Protein AF-A0A7C7AH22-F1 (afdb_monomer_lite)

pLDDT: mean 88.13, std 10.31, range [48.16, 98.38]

Radius of gyration: 28.08 Å; chains: 1; bounding box: 62×58×82 Å

Secondary structure (DSSP, 8-state):
-PPPPTTS---TT-HHHHHHHHHTSTTS--EEEEEHHHHHH-HHHHSPP-TTSGGGSEEEEEEPGGGGS-HHHHHHHHHHHTT--S-EEEEE--HHHHT--HHHHHHHHHTT---TTTS-HHHHHHHHHTTTTTT--SSPEE-----EEEEEESS--HHHHHHIIIIII--SHHHHHHHHHHHHTT-EEEEEEETTT--EEEEEEEEEE-TTTHHHHH--HHHHHHHHHH-SSEEEEEEEEEE-TT-S-TTHHHHHHHHHHHHHHHTTEEEEEE---SSS---HHHHHHHHHTT-EEEEETTTTEEEEEEEEEEEEEEEE-HHHHPPTTGGG-HHHHHHHHHHHHHHHHHHHHHSTTEEEEEEEHHHHHHHHHHHHHHHHT--SS--SS----SSEEEE-SSTTTTEE-TTS-B----EEEEE-TTSS-EEEEEPTTSPPHHHHHHHHHTT---EEEEEEEESS-HHHHHHHHHHHHTT--EEEEEEEEEEHHHHHHHHHTT--EEEEEEETT--EEEEHHHHSTTT--EEE--SS----SS--EE-SSTTT---TTS-S--HHHHHHHHHHHHHHH-

Sequence (578 aa):
VFLFSDDIPVNLANNDDLKVLKSLFPNKDIYIVVGSDVIINATAYKNRPTKNSIHYFNHIVFKRAKDVLTEEAIQKTEKAKSKIKGTLIELQLPLYLEDISSSQIRENIDNNRDISNLIDPMAQNFIYDRNLYIREPLNKTVLKTKPFAIEIIEEISKKVLDQIGYEVLKEKDLYEKIGESLDSKNIKLLIIRDAKNNNMLGFSAFHKISTSDVYPEFKSSYIANYVREKTSGRIIVVDGIFAAPDSAYDNMEQILITETLAHCIKNDFTYALYNNSITGSDSPQLLETLNLQGFFRIHDESTRKTVYGVDMKFPICLTLNMESFLKEPFNKNQYVYRAISRSRKRLQKVMTELYPGSLVLSMDNDMINQILINKICSMNKVPNEPQEPRVLGENMVVPFGNVLKGMVVPNTITKSLHTEKVYSFDTTKFKIMEYPFYSPIENQIRTIESFKKPVILVDDLLHKGYRIKEIDPILKKHNIHVKKIIVGVLSGRGKDLMDIQGREADCAYYIPNLRLWFNENLMYPFLGGDGIWVENENNTNLIPSINLILPFYSPMFIRGASKEAIYNLSMVCLENAK

Foldseek 3Di:
DDDDDLLLDADLLFLVSLVVVCVVCVPDADEDEEELVCLLPPPQLVDQDDHSHNLAHEYEYEYQPVQPPDPVSVVSSVVSNVRRPHHYHYDYDDNLLSPQDPVVLLVCLQVVHDCPSRDDPVVSCVCVLQVPSHLDDPALDADPQQAKDKDKAQDDDPVNLVLCCVFWVVHDVLSVVLVVVCVPASKMKIWIARPVVRRTQWIWIKHWDALVCQCVVQVDPQRSVVVVVVDPWTEMETQDITGGPPRPDPQRLLQNVLVVLLVCLVVPHFKYKYAHPSPRDDDPVNVLSCVLFQWDWDADPVVRDIMTMATQNAEEEEELCLLVLDGPPLSVDVVNVVLSVVLSSLLSNLRCQQPHRHGYRYDYLSLLQNLLLVVVCVVQVHDQDADVVQAAGQAAEEEAAPRCVSHDRHNHHYQYQAWAWAAEPVRPDIAIWGDPPDDGSLSSLVNVLSVVGAYEYEYAEFAPCRVCVVNVVSCVVSVRHHQAYEYAEYELNRCVVCVVVVHHYYYSGYRHNHLYYYYLQLLAPPRDFGAYDDPDPDSDSDGHGARCAPPRHDNPSSPPGDPVSSNSSNVSNHVSND

Structure (mmCIF, N/CA/C/O backbone):
data_AF-A0A7C7AH22-F1
#
_entry.id   AF-A0A7C7AH22-F1
#
loop_
_atom_site.group_PDB
_atom_site.id
_atom_site.type_symbol
_atom_site.label_atom_id
_atom_site.label_alt_id
_atom_site.label_comp_id
_atom_site.label_asym_id
_atom_site.label_entity_id
_atom_site.label_seq_id
_atom_site.pdbx_PDB_ins_code
_atom_site.Cartn_x
_atom_site.Cartn_y
_atom_site.Cartn_z
_atom_site.occupancy
_atom_site.B_iso_or_equiv
_atom_site.auth_seq_id
_atom_site.auth_comp_id
_atom_site.auth_asym_id
_atom_site.auth_atom_id
_atom_site.pdbx_PDB_model_num
ATOM 1 N N . VAL A 1 1 ? -11.514 -3.973 40.393 1.00 67.62 1 VAL A N 1
ATOM 2 C CA . VAL A 1 1 ? -12.155 -3.478 39.151 1.00 67.62 1 VAL A CA 1
ATOM 3 C C . VAL A 1 1 ? -12.302 -4.666 38.220 1.00 67.62 1 VAL A C 1
ATOM 5 O O . VAL A 1 1 ? -11.306 -5.340 38.001 1.00 67.62 1 VAL A O 1
ATOM 8 N N . PHE A 1 2 ? -13.512 -4.979 37.755 1.00 81.44 2 PHE A N 1
ATOM 9 C CA . PHE A 1 2 ? -13.718 -6.020 36.741 1.00 81.44 2 PHE A CA 1
ATOM 10 C C . PHE A 1 2 ? -13.756 -5.352 35.370 1.00 81.44 2 PHE A C 1
ATOM 12 O O . PHE A 1 2 ? -14.444 -4.343 35.207 1.00 81.44 2 PHE A O 1
ATOM 19 N N . LEU A 1 3 ? -12.999 -5.882 34.413 1.00 84.75 3 LEU A N 1
ATOM 20 C CA . LEU A 1 3 ? -13.025 -5.392 33.040 1.00 84.75 3 LEU A CA 1
ATOM 21 C C . LEU A 1 3 ? -14.308 -5.873 32.357 1.00 84.75 3 LEU A C 1
ATOM 23 O O . LEU A 1 3 ? -14.721 -7.019 32.537 1.00 84.75 3 LEU A O 1
ATOM 27 N N . PHE A 1 4 ? -14.948 -4.983 31.599 1.00 88.44 4 PHE A N 1
ATOM 28 C CA . PHE A 1 4 ? -16.041 -5.372 30.715 1.00 88.44 4 PHE A CA 1
ATOM 29 C C . PHE A 1 4 ? -15.469 -6.168 29.540 1.00 88.44 4 PHE A C 1
ATOM 31 O O . PHE A 1 4 ? -14.372 -5.867 29.069 1.00 88.44 4 PHE A O 1
ATOM 38 N N . SER A 1 5 ? -16.197 -7.192 29.106 1.00 86.94 5 SER A N 1
ATOM 39 C CA . SER A 1 5 ? -15.714 -8.132 28.098 1.00 86.94 5 SER A CA 1
ATOM 40 C C . SER A 1 5 ? -15.491 -7.458 26.739 1.00 86.94 5 SER A C 1
ATOM 42 O O . SER A 1 5 ? -16.265 -6.585 26.341 1.00 86.94 5 SER A O 1
ATOM 44 N N . ASP A 1 6 ? -14.434 -7.857 26.026 1.00 85.00 6 ASP A N 1
ATOM 45 C CA . ASP A 1 6 ? -14.048 -7.264 24.736 1.00 85.00 6 ASP A CA 1
ATOM 46 C C . ASP A 1 6 ? -14.869 -7.795 23.543 1.00 85.00 6 ASP A C 1
ATOM 48 O O . ASP A 1 6 ? -14.872 -7.201 22.464 1.00 85.00 6 ASP A O 1
ATOM 52 N N . ASP A 1 7 ? -15.604 -8.890 23.742 1.00 88.62 7 ASP A N 1
ATOM 53 C CA . ASP A 1 7 ? -16.440 -9.557 22.739 1.00 88.62 7 ASP A CA 1
ATOM 54 C C . ASP A 1 7 ? -17.791 -8.864 22.504 1.00 88.62 7 ASP A C 1
ATOM 56 O O . ASP A 1 7 ? -18.504 -9.191 21.545 1.00 88.62 7 ASP A O 1
ATOM 60 N N . ILE A 1 8 ? -18.120 -7.879 23.346 1.00 90.75 8 ILE A N 1
ATOM 61 C CA . ILE A 1 8 ? -19.314 -7.039 23.255 1.00 90.75 8 ILE A CA 1
ATOM 62 C C . ILE A 1 8 ? -18.875 -5.586 23.012 1.00 90.75 8 ILE A C 1
ATOM 64 O O . ILE A 1 8 ? -18.769 -4.794 23.952 1.00 90.75 8 ILE A O 1
ATOM 68 N N . PRO A 1 9 ? -18.610 -5.195 21.754 1.00 90.69 9 PRO A N 1
ATOM 69 C CA . PRO A 1 9 ? -18.278 -3.813 21.445 1.00 90.69 9 PRO A CA 1
ATOM 70 C C . PRO A 1 9 ? -19.482 -2.901 21.702 1.00 90.69 9 PRO A C 1
ATOM 72 O O . PRO A 1 9 ? -20.608 -3.214 21.319 1.00 90.69 9 PRO A O 1
ATOM 75 N N . VAL A 1 10 ? -19.235 -1.747 22.326 1.00 92.81 10 VAL A N 1
ATOM 76 C CA . VAL A 1 10 ? -20.265 -0.734 22.589 1.00 92.81 10 VAL A CA 1
ATOM 77 C C . VAL A 1 10 ? -19.882 0.584 21.931 1.00 92.81 10 VAL A C 1
ATOM 79 O O . VAL A 1 10 ? -19.030 1.322 22.429 1.00 92.81 10 VAL A O 1
ATOM 82 N N . ASN A 1 11 ? -20.542 0.923 20.826 1.00 93.19 11 ASN A N 1
ATOM 83 C CA . ASN A 1 11 ? -20.429 2.244 20.228 1.00 93.19 11 ASN A CA 1
ATOM 84 C C . ASN A 1 11 ? -21.453 3.201 20.857 1.00 93.19 11 ASN A C 1
ATOM 86 O O . ASN A 1 11 ? -22.659 3.049 20.679 1.00 93.19 11 ASN A O 1
ATOM 90 N N . LEU A 1 12 ? -20.983 4.247 21.544 1.00 93.06 12 LEU A N 1
ATOM 91 C CA . LEU A 1 12 ? -21.855 5.220 22.22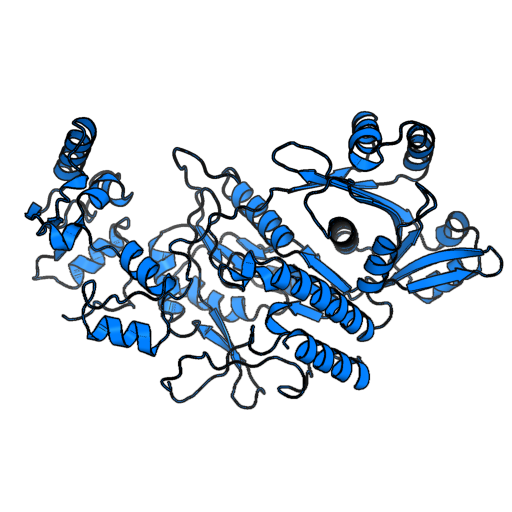4 1.00 93.06 12 LEU A CA 1
ATOM 92 C C . LEU A 1 12 ? -22.755 6.029 21.271 1.00 93.06 12 LEU A C 1
ATOM 94 O O . LEU A 1 12 ? -23.719 6.651 21.713 1.00 93.06 12 LEU A O 1
ATOM 98 N N . ALA A 1 13 ? -22.453 6.044 19.970 1.00 91.69 13 ALA A N 1
ATOM 99 C CA . ALA A 1 13 ? -23.312 6.648 18.953 1.00 91.69 13 ALA A CA 1
ATOM 100 C C . ALA A 1 13 ? -24.377 5.677 18.401 1.00 91.69 13 ALA A C 1
ATOM 102 O O . ALA A 1 13 ? -25.230 6.102 17.620 1.00 91.69 13 ALA A O 1
ATOM 103 N N . ASN A 1 14 ? -24.337 4.398 18.787 1.00 94.25 14 ASN A N 1
ATOM 104 C CA . ASN A 1 14 ? -25.247 3.356 18.331 1.00 94.25 14 ASN A CA 1
ATOM 105 C C . ASN A 1 14 ? -26.248 2.975 19.437 1.00 94.25 14 ASN A C 1
ATOM 107 O O . ASN A 1 14 ? -25.911 2.368 20.450 1.00 94.25 14 ASN A O 1
ATOM 111 N N . ASN A 1 15 ? -27.521 3.297 19.208 1.00 94.38 15 ASN A N 1
ATOM 112 C CA . ASN A 1 15 ? -28.591 3.034 20.170 1.00 94.38 15 ASN A CA 1
ATOM 113 C C . ASN A 1 15 ? -28.852 1.538 20.426 1.00 94.38 15 ASN A C 1
ATOM 115 O O . ASN A 1 15 ? -29.361 1.200 21.495 1.00 94.38 15 ASN A O 1
ATOM 119 N N . ASP A 1 16 ? -28.554 0.651 19.470 1.00 94.31 16 ASP A N 1
ATOM 120 C CA . ASP A 1 16 ? -28.773 -0.789 19.657 1.00 94.31 16 ASP A CA 1
ATOM 121 C C . ASP A 1 16 ? -27.701 -1.386 20.567 1.00 94.31 16 ASP A C 1
ATOM 123 O O . ASP A 1 16 ? -28.040 -2.134 21.480 1.00 94.31 16 ASP A O 1
ATOM 127 N N . ASP A 1 17 ? -26.444 -0.963 20.423 1.00 94.88 17 ASP A N 1
ATOM 128 C CA . ASP A 1 17 ? -25.363 -1.367 21.328 1.00 94.88 17 ASP A CA 1
ATOM 129 C C . ASP A 1 17 ? -25.648 -0.899 22.755 1.00 94.88 17 ASP A C 1
ATOM 131 O O . ASP A 1 17 ? -25.506 -1.648 23.716 1.00 94.88 17 ASP A O 1
ATOM 135 N N . LEU A 1 18 ? -26.123 0.338 22.903 1.00 95.12 18 LEU A N 1
ATOM 136 C CA . LEU A 1 18 ? -26.526 0.885 24.193 1.00 95.12 18 LEU A CA 1
ATOM 137 C C . LEU A 1 18 ? -27.739 0.149 24.788 1.00 95.12 18 LEU A C 1
ATOM 139 O O . LEU A 1 18 ? -27.818 -0.059 26.001 1.00 95.12 18 LEU A O 1
ATOM 143 N N . LYS A 1 19 ? -28.685 -0.292 23.952 1.00 95.00 19 LYS A N 1
ATOM 144 C CA . LYS A 1 19 ? -29.792 -1.152 24.388 1.00 95.00 19 LYS A CA 1
ATOM 145 C C . LYS A 1 19 ? -29.270 -2.499 24.896 1.00 95.00 19 LYS A C 1
ATOM 147 O O . LYS A 1 19 ? -29.714 -2.945 25.953 1.00 95.00 19 LYS A O 1
ATOM 152 N N . VAL A 1 20 ? -28.336 -3.120 24.172 1.00 94.62 20 VAL A N 1
ATOM 153 C CA . VAL A 1 20 ? -27.683 -4.369 24.587 1.00 94.62 20 VAL A CA 1
ATOM 154 C C . VAL A 1 20 ? -26.949 -4.157 25.908 1.00 94.62 20 VAL A C 1
ATOM 156 O O . VAL A 1 20 ? -27.199 -4.901 26.854 1.00 94.62 20 VAL A O 1
ATOM 159 N N . LEU A 1 21 ? -26.159 -3.089 26.037 1.00 94.62 21 LEU A N 1
ATOM 160 C CA . LEU A 1 21 ? -25.461 -2.745 27.274 1.00 94.62 21 LEU A CA 1
ATOM 161 C C . LEU A 1 21 ? -26.424 -2.645 28.469 1.00 94.62 21 LEU A C 1
ATOM 163 O O . LEU A 1 21 ? -26.161 -3.240 29.509 1.00 94.62 21 LEU A O 1
ATOM 167 N N . LYS A 1 22 ? -27.573 -1.968 28.319 1.00 93.25 22 LYS A N 1
ATOM 168 C CA . LYS A 1 22 ? -28.615 -1.928 29.364 1.00 93.25 22 LYS A CA 1
ATOM 169 C C . LYS A 1 22 ? -29.157 -3.314 29.710 1.00 93.25 22 LYS A C 1
ATOM 171 O O . LYS A 1 22 ? -29.351 -3.617 30.882 1.00 93.25 22 LYS A O 1
ATOM 176 N N . SER A 1 23 ? -29.384 -4.161 28.708 1.00 94.50 23 SER A N 1
ATOM 177 C CA . SER A 1 23 ? -29.931 -5.507 28.922 1.00 94.50 23 SER A CA 1
ATOM 178 C C . SER A 1 23 ? -28.986 -6.453 29.669 1.00 94.50 23 SER A C 1
ATOM 180 O O . SER A 1 23 ? -29.460 -7.352 30.356 1.00 94.50 23 SER A O 1
ATOM 182 N N . LEU A 1 24 ? -27.670 -6.224 29.594 1.00 94.69 24 LEU A N 1
ATOM 183 C CA . LEU A 1 24 ? -26.667 -7.003 30.332 1.00 94.69 24 LEU A CA 1
ATOM 184 C C . LEU A 1 24 ? -26.681 -6.710 31.840 1.00 94.69 24 LEU A C 1
ATOM 186 O O . LEU A 1 24 ? -26.163 -7.499 32.629 1.00 94.69 24 LEU A O 1
ATOM 190 N N . PHE A 1 25 ? -27.295 -5.599 32.253 1.00 93.25 25 PHE A N 1
ATOM 191 C CA . PHE A 1 25 ? -27.354 -5.161 33.645 1.00 93.25 25 PHE A CA 1
ATOM 192 C C . PHE A 1 25 ? -28.790 -4.788 34.063 1.00 93.25 25 PHE A C 1
ATOM 194 O O . PHE A 1 25 ? -29.043 -3.650 34.451 1.00 93.25 25 PHE A O 1
ATOM 201 N N . PRO A 1 26 ? -29.750 -5.733 34.033 1.00 90.06 26 PRO A N 1
ATOM 202 C CA . PRO A 1 26 ? -31.184 -5.432 34.144 1.00 90.06 26 PRO A CA 1
ATOM 203 C C . PRO A 1 26 ? -31.601 -4.770 35.466 1.00 90.06 26 PRO A C 1
ATOM 205 O O . PRO A 1 26 ? -32.571 -4.022 35.492 1.00 90.06 26 PRO A O 1
ATOM 208 N N . ASN A 1 27 ? -30.853 -5.013 36.547 1.00 92.00 27 ASN A N 1
ATOM 209 C CA . ASN A 1 27 ? -31.141 -4.498 37.890 1.00 92.00 27 ASN A CA 1
ATOM 210 C C . ASN A 1 27 ? -30.049 -3.546 38.399 1.00 92.00 27 ASN A C 1
ATOM 212 O O . ASN A 1 27 ? -29.878 -3.397 39.608 1.00 92.00 27 ASN A O 1
ATOM 216 N N . LYS A 1 28 ? -29.241 -2.969 37.502 1.00 91.94 28 LYS A N 1
ATOM 217 C CA . LYS A 1 28 ? -28.203 -2.010 37.883 1.00 91.94 28 LYS A CA 1
ATOM 218 C C . LYS A 1 28 ? -28.323 -0.748 37.053 1.00 91.94 28 LYS A C 1
ATOM 220 O O . LYS A 1 28 ? -28.519 -0.799 35.841 1.00 91.94 28 LYS A O 1
ATOM 225 N N . ASP A 1 29 ? -28.114 0.381 37.709 1.00 91.81 29 ASP A N 1
ATOM 226 C CA . ASP A 1 29 ? -27.946 1.644 37.016 1.00 91.81 29 ASP A CA 1
ATOM 227 C C . ASP A 1 29 ? -26.579 1.699 36.335 1.00 91.81 29 ASP A C 1
ATOM 229 O O . ASP A 1 29 ? -25.541 1.430 36.944 1.00 91.81 29 ASP A O 1
ATOM 233 N N . ILE A 1 30 ? -26.584 2.078 35.060 1.00 94.38 30 ILE A N 1
ATOM 234 C CA . ILE A 1 30 ? -25.370 2.243 34.265 1.00 94.38 30 ILE A CA 1
ATOM 235 C C . ILE A 1 30 ? -25.029 3.726 34.215 1.00 94.38 30 ILE A C 1
ATOM 237 O O . ILE A 1 30 ? -25.805 4.534 33.695 1.00 94.38 30 ILE A O 1
ATOM 241 N N . TYR A 1 31 ? -23.850 4.058 34.735 1.00 95.38 31 TYR A N 1
ATOM 242 C CA . TYR A 1 31 ? -23.298 5.405 34.714 1.00 95.38 31 TYR A CA 1
ATOM 243 C C . TYR A 1 31 ? -22.193 5.508 33.664 1.00 95.38 31 TYR A C 1
ATOM 245 O O . TYR A 1 31 ? -21.238 4.733 33.667 1.00 95.38 31 TYR A O 1
ATOM 253 N N . ILE A 1 32 ? -22.320 6.488 32.776 1.00 94.81 32 ILE A N 1
ATOM 254 C CA . ILE A 1 32 ? -21.305 6.856 31.794 1.00 94.81 32 ILE A CA 1
ATOM 255 C C . ILE A 1 32 ? -20.401 7.909 32.427 1.00 94.81 32 ILE A C 1
ATOM 257 O O . ILE A 1 32 ? -20.844 9.011 32.757 1.00 94.81 32 ILE A O 1
ATOM 261 N N . VAL A 1 33 ? -19.133 7.556 32.614 1.00 93.56 33 VAL A N 1
ATOM 262 C CA . VAL A 1 33 ? -18.134 8.437 33.224 1.00 93.56 33 VAL A CA 1
ATOM 263 C C . VAL A 1 33 ? -17.340 9.128 32.122 1.00 93.56 33 VAL A C 1
ATOM 265 O O . VAL A 1 33 ? -16.667 8.459 31.340 1.00 93.56 33 VAL A O 1
ATOM 268 N N . VAL A 1 34 ? -17.441 10.455 32.028 1.00 90.88 34 VAL A N 1
ATOM 269 C CA . VAL A 1 34 ? -16.836 11.245 30.940 1.00 90.88 34 VAL A CA 1
ATOM 270 C C . VAL A 1 34 ? -16.350 12.613 31.420 1.00 90.88 34 VAL A C 1
ATOM 272 O O . VAL A 1 34 ? -16.829 13.144 32.421 1.00 90.88 34 VAL A O 1
ATOM 275 N N . GLY A 1 35 ? -15.409 13.204 30.682 1.00 87.94 35 GLY A N 1
ATOM 276 C CA . GLY A 1 35 ? -15.040 14.613 30.836 1.00 87.94 35 GLY A CA 1
ATOM 277 C C . GLY A 1 35 ? -16.072 15.557 30.210 1.00 87.94 35 GLY A C 1
ATOM 278 O O . GLY A 1 35 ? -16.819 15.172 29.302 1.00 87.94 35 GLY A O 1
ATOM 279 N N . SER A 1 36 ? -16.115 16.804 30.686 1.00 83.44 36 SER A N 1
ATOM 280 C CA . SER A 1 36 ? -16.954 17.873 30.120 1.00 83.44 36 SER A CA 1
ATOM 281 C C . SER A 1 36 ? -16.706 18.105 28.625 1.00 83.44 36 SER A C 1
ATOM 283 O O . SER A 1 36 ? -17.651 18.299 27.859 1.00 83.44 36 SER A O 1
ATOM 285 N N . ASP A 1 37 ? -15.450 18.014 28.197 1.00 81.19 37 ASP A N 1
ATOM 286 C CA . ASP A 1 37 ? -14.996 18.149 26.812 1.00 81.19 37 ASP A CA 1
ATOM 287 C C . ASP A 1 37 ? -15.620 17.107 25.867 1.00 81.19 37 ASP A C 1
ATOM 289 O O . ASP A 1 37 ? -15.986 17.425 24.729 1.00 81.19 37 ASP A O 1
ATOM 293 N N . VAL A 1 38 ? -15.803 15.870 26.338 1.00 86.38 38 VAL A N 1
ATOM 294 C CA . VAL A 1 38 ? -16.401 14.779 25.552 1.00 86.38 38 VAL A CA 1
ATOM 295 C C . VAL A 1 38 ? -17.865 15.071 25.231 1.00 86.38 38 VAL A C 1
ATOM 297 O O . VAL A 1 38 ? -18.293 14.864 24.095 1.00 86.38 38 VAL A O 1
ATOM 300 N N . ILE A 1 39 ? -18.630 15.592 26.194 1.00 87.12 39 ILE A N 1
ATOM 301 C CA . ILE A 1 39 ? -20.061 15.899 26.019 1.00 87.12 39 ILE A CA 1
ATOM 302 C C . ILE A 1 39 ? -20.271 16.986 24.954 1.00 87.12 39 ILE A C 1
ATOM 304 O O . ILE A 1 39 ? -21.243 16.947 24.198 1.00 87.12 39 ILE A O 1
ATOM 308 N N . ILE A 1 40 ? -19.341 17.938 24.854 1.00 82.94 40 ILE A N 1
ATOM 309 C CA . ILE A 1 40 ? -19.392 19.033 23.877 1.00 82.94 40 ILE A CA 1
ATOM 310 C C . ILE A 1 40 ? -19.008 18.534 22.476 1.00 82.94 40 ILE A C 1
ATOM 312 O O . ILE A 1 40 ? -19.645 18.881 21.474 1.00 82.94 40 ILE A O 1
ATOM 316 N N . ASN A 1 41 ? -17.945 17.729 22.391 1.00 82.44 41 ASN A N 1
ATOM 317 C CA . ASN A 1 41 ? -17.272 17.453 21.125 1.00 82.44 41 ASN A CA 1
ATOM 318 C C . ASN A 1 41 ? -17.708 16.148 20.454 1.00 82.44 41 ASN A C 1
ATOM 320 O O . ASN A 1 41 ? -17.760 16.095 19.216 1.00 82.44 41 ASN A O 1
ATOM 324 N N . ALA A 1 42 ? -18.038 15.111 21.229 1.00 85.12 42 ALA A N 1
ATOM 325 C CA . ALA A 1 42 ? -18.298 13.783 20.690 1.00 85.12 42 ALA A CA 1
ATOM 326 C C . ALA A 1 42 ? -19.618 13.723 19.911 1.00 85.12 42 ALA A C 1
ATOM 328 O O . ALA A 1 42 ? -20.668 14.212 20.335 1.00 85.12 42 ALA A O 1
ATOM 329 N N . THR A 1 43 ? -19.577 13.059 18.756 1.00 83.12 43 THR A N 1
ATOM 330 C CA . THR A 1 43 ? -20.702 12.978 17.815 1.00 83.12 43 THR A CA 1
ATOM 331 C C . THR A 1 43 ? -21.952 12.352 18.441 1.00 83.12 43 THR A C 1
ATOM 333 O O . THR A 1 43 ? -23.065 12.756 18.112 1.00 83.12 43 THR A O 1
ATOM 336 N N . ALA A 1 44 ? -21.779 11.434 19.398 1.00 89.06 44 ALA A N 1
ATOM 337 C CA . ALA A 1 44 ? -22.875 10.790 20.123 1.00 89.06 44 ALA A CA 1
ATOM 338 C C . ALA A 1 44 ? -23.818 11.799 20.819 1.00 89.06 44 ALA A C 1
ATOM 340 O O . ALA A 1 44 ? -25.035 11.632 20.753 1.00 89.06 44 ALA A O 1
ATOM 341 N N . TYR A 1 45 ? -23.278 12.878 21.401 1.00 90.06 45 TYR A N 1
ATOM 342 C CA . TYR A 1 45 ? -24.049 13.930 22.092 1.00 90.06 45 TYR A CA 1
ATOM 343 C C . TYR A 1 45 ? -24.539 15.051 21.154 1.00 90.06 45 TYR A C 1
ATOM 345 O O . TYR A 1 45 ? -25.401 15.868 21.503 1.00 90.06 45 TYR A O 1
ATOM 353 N N . LYS A 1 46 ? -24.005 15.110 19.927 1.00 86.19 46 LYS A N 1
ATOM 354 C CA . LYS A 1 46 ? -24.484 16.039 18.890 1.00 86.19 46 LYS A CA 1
ATOM 355 C C . LYS A 1 46 ? -25.812 15.574 18.291 1.00 86.19 46 LYS A C 1
ATOM 357 O O . LYS A 1 46 ? -26.645 16.418 17.955 1.00 86.19 46 LYS A O 1
ATOM 362 N N . ASN A 1 47 ? -26.025 14.259 18.219 1.00 86.50 47 ASN A N 1
ATOM 363 C CA . ASN A 1 47 ? -27.266 13.647 17.749 1.00 86.50 47 ASN A CA 1
ATOM 364 C C . ASN A 1 47 ? -28.478 14.053 18.605 1.00 86.50 47 ASN A C 1
ATOM 366 O O . ASN A 1 47 ? -28.355 14.430 19.771 1.00 86.50 47 ASN A O 1
ATOM 370 N N . ARG A 1 48 ? -29.683 13.973 18.027 1.00 88.31 48 ARG A N 1
ATOM 371 C CA . ARG A 1 48 ? -30.921 14.235 18.776 1.00 88.31 48 ARG A CA 1
ATOM 372 C C . ARG A 1 48 ? -31.165 13.119 19.808 1.00 88.31 48 ARG A C 1
ATOM 374 O O . ARG A 1 48 ? -30.970 11.948 19.468 1.00 88.31 48 ARG A O 1
ATOM 381 N N . PRO A 1 49 ? -31.634 13.445 21.029 1.00 92.06 49 PRO A N 1
ATOM 382 C CA . PRO A 1 49 ? -32.039 12.436 22.000 1.00 92.06 49 PRO A CA 1
ATOM 383 C C . PRO A 1 49 ? -33.123 11.526 21.421 1.00 92.06 49 PRO A C 1
ATOM 385 O O . PRO A 1 49 ? -34.177 11.982 20.987 1.00 92.06 49 PRO A O 1
ATOM 388 N N . THR A 1 50 ? -32.844 10.230 21.403 1.00 92.31 50 THR A N 1
ATOM 389 C CA . THR A 1 50 ? -33.750 9.173 20.933 1.00 92.31 50 THR A CA 1
ATOM 390 C C . THR A 1 50 ? -33.733 8.009 21.918 1.00 92.31 50 THR A C 1
ATOM 392 O O . THR A 1 50 ? -32.833 7.917 22.760 1.00 92.31 50 THR A O 1
ATOM 395 N N . LYS A 1 51 ? -34.732 7.120 21.850 1.00 90.12 51 LYS A N 1
ATOM 396 C CA . LYS A 1 51 ? -34.821 5.955 22.743 1.00 90.12 51 LYS A CA 1
ATOM 397 C C . LYS A 1 51 ? -33.508 5.162 22.719 1.00 90.12 51 LYS A C 1
ATOM 399 O O . LYS A 1 51 ? -32.983 4.876 21.649 1.00 90.12 51 LYS A O 1
ATOM 404 N N . ASN A 1 52 ? -33.003 4.814 23.903 1.00 90.38 52 ASN A N 1
ATOM 405 C CA . ASN A 1 52 ? -31.725 4.117 24.119 1.00 90.38 52 ASN A CA 1
ATOM 406 C C . ASN A 1 52 ? -30.465 4.862 23.648 1.00 90.38 52 ASN A C 1
ATOM 408 O O . ASN A 1 52 ? -29.384 4.290 23.713 1.00 90.38 52 ASN A O 1
ATOM 412 N N . SER A 1 53 ? -30.563 6.125 23.225 1.00 94.12 53 SER A N 1
ATOM 413 C CA . SER A 1 53 ? -29.369 6.940 22.979 1.00 94.12 53 SER A CA 1
ATOM 414 C C . SER A 1 53 ? -28.628 7.256 24.275 1.00 94.12 53 SER A C 1
ATOM 416 O O . SER A 1 53 ? -29.204 7.174 25.367 1.00 94.12 53 SER A O 1
ATOM 418 N N . ILE A 1 54 ? -27.371 7.685 24.135 1.00 94.69 54 ILE A N 1
ATOM 419 C CA . ILE A 1 54 ? -26.490 8.033 25.255 1.00 94.69 54 ILE A CA 1
ATOM 420 C C . ILE A 1 54 ? -27.161 8.990 26.246 1.00 94.69 54 ILE A C 1
ATOM 422 O O . ILE A 1 54 ? -27.049 8.807 27.447 1.00 94.69 54 ILE A O 1
ATOM 426 N N . HIS A 1 55 ? -27.989 9.917 25.757 1.00 95.12 55 HIS A N 1
ATOM 427 C CA . HIS A 1 55 ? -28.736 10.885 26.561 1.00 95.12 55 HIS A CA 1
ATOM 428 C C . HIS A 1 55 ? -29.621 10.258 27.654 1.00 95.12 55 HIS A C 1
ATOM 430 O O . HIS A 1 55 ? -29.906 10.921 28.642 1.00 95.12 55 HIS A O 1
ATOM 436 N N . TYR A 1 56 ? -30.062 9.006 27.507 1.00 94.25 56 TYR A N 1
ATOM 437 C CA . TYR A 1 56 ? -30.908 8.302 28.485 1.00 94.25 56 TYR A CA 1
ATOM 438 C C . TYR A 1 56 ? -30.115 7.431 29.472 1.00 94.25 56 TYR A C 1
ATOM 440 O O . TYR A 1 56 ? -30.695 6.558 30.125 1.00 94.25 56 TYR A O 1
ATOM 448 N N . PHE A 1 57 ? -28.796 7.588 29.534 1.00 95.56 57 PHE A N 1
ATOM 449 C CA . PHE A 1 57 ? -27.957 6.977 30.561 1.00 95.56 57 PHE A CA 1
ATOM 450 C C . PHE A 1 57 ? -27.721 7.960 31.700 1.00 95.56 57 PHE A C 1
ATOM 452 O O . PHE A 1 57 ? -27.800 9.177 31.511 1.00 95.56 57 PHE A O 1
ATOM 459 N N . ASN A 1 58 ? -27.416 7.426 32.878 1.00 96.25 58 ASN A N 1
ATOM 460 C CA . ASN A 1 58 ? -26.917 8.246 33.969 1.00 96.25 58 ASN A CA 1
ATOM 461 C C . ASN A 1 58 ? -25.467 8.635 33.654 1.00 96.25 58 ASN A C 1
ATOM 463 O O . ASN A 1 58 ? -24.753 7.878 32.997 1.00 96.25 58 ASN A O 1
ATOM 467 N N . HIS A 1 59 ? -25.033 9.813 34.084 1.00 95.81 59 HIS A N 1
ATOM 468 C CA . HIS A 1 59 ? -23.700 10.332 33.798 1.00 95.81 59 HIS A CA 1
ATOM 469 C C . HIS A 1 59 ? -23.014 10.799 35.071 1.00 95.81 59 HIS A C 1
ATOM 471 O O . HIS A 1 59 ? -23.637 11.420 35.932 1.00 95.81 59 HIS A O 1
ATOM 477 N N . ILE A 1 60 ? -21.712 10.539 35.139 1.00 95.50 60 ILE A N 1
ATOM 478 C CA . ILE A 1 60 ? -20.802 11.185 36.080 1.00 95.50 60 ILE A CA 1
ATOM 479 C C . ILE A 1 60 ? -19.843 12.016 35.236 1.00 95.50 60 ILE A C 1
ATOM 481 O O . ILE A 1 60 ? -19.049 11.472 34.466 1.00 95.50 60 ILE A O 1
ATOM 485 N N . VAL A 1 61 ? -19.962 13.335 35.340 1.00 91.19 61 VAL A N 1
ATOM 486 C CA . VAL A 1 61 ? -19.234 14.285 34.501 1.00 91.19 61 VAL A CA 1
ATOM 487 C C . VAL A 1 61 ? -18.167 14.972 35.323 1.00 91.19 61 VAL A C 1
ATOM 489 O O . VAL A 1 61 ? -18.476 15.670 36.288 1.00 91.19 61 VAL A O 1
ATOM 492 N N . PHE A 1 62 ? -16.917 14.804 34.909 1.00 88.56 62 PHE A N 1
ATOM 493 C CA . PHE A 1 62 ? -15.791 15.504 35.508 1.00 88.56 62 PHE A CA 1
ATOM 494 C C . PHE A 1 62 ? -15.555 16.837 34.798 1.00 88.56 62 PHE A C 1
ATOM 496 O O . PHE A 1 62 ? -15.275 16.868 33.597 1.00 88.56 62 PHE A O 1
ATOM 503 N N . LYS A 1 63 ? -15.674 17.939 35.545 1.00 79.81 63 LYS A N 1
ATOM 504 C CA . LYS A 1 63 ? -15.270 19.275 35.089 1.00 79.81 63 LYS A CA 1
ATOM 505 C C . LYS A 1 63 ? -13.750 19.385 35.137 1.00 79.81 63 LYS A C 1
ATOM 507 O O . LYS A 1 63 ? -13.156 19.000 36.141 1.00 79.81 63 LYS A O 1
ATOM 512 N N . ARG A 1 64 ? -13.148 19.948 34.089 1.00 68.75 64 ARG A N 1
ATOM 513 C CA . ARG A 1 64 ? -11.744 20.385 34.088 1.00 68.75 64 ARG A CA 1
ATOM 514 C C . ARG A 1 64 ? -11.677 21.893 34.309 1.00 68.75 64 ARG A C 1
ATOM 516 O O . ARG A 1 64 ? -12.388 22.631 33.627 1.00 68.75 64 ARG A O 1
ATOM 523 N N . ALA A 1 65 ? -10.813 22.372 35.205 1.00 58.72 65 ALA A N 1
ATOM 524 C CA . ALA A 1 65 ? -10.694 23.804 35.504 1.00 58.72 65 ALA A CA 1
ATOM 525 C C . ALA A 1 65 ? -10.264 24.649 34.285 1.00 58.72 65 ALA A C 1
ATOM 527 O O . ALA A 1 65 ? -10.643 25.814 34.173 1.00 58.72 65 ALA A O 1
ATOM 528 N N . LYS A 1 66 ? -9.523 24.055 33.336 1.00 56.06 66 LYS A N 1
ATOM 529 C CA . LYS A 1 66 ? -9.038 24.723 32.111 1.00 56.06 66 LYS A CA 1
ATOM 530 C C . LYS A 1 66 ? -10.121 24.976 31.045 1.00 56.06 66 LYS A C 1
ATOM 532 O O . LYS A 1 66 ? -9.926 25.845 30.200 1.00 56.06 66 LYS A O 1
ATOM 537 N N . ASP A 1 67 ? -11.266 24.289 31.099 1.00 53.31 67 ASP A N 1
ATOM 538 C CA . ASP A 1 67 ? -12.331 24.381 30.079 1.00 53.31 67 ASP A CA 1
ATOM 539 C C . ASP A 1 67 ? -13.259 25.610 30.255 1.00 53.31 67 ASP A C 1
ATOM 541 O O . ASP A 1 67 ? -14.120 25.870 29.413 1.00 53.31 67 ASP A O 1
ATOM 545 N N . VAL A 1 68 ? -13.110 26.382 31.340 1.00 54.09 68 VAL A N 1
ATOM 546 C CA . VAL A 1 68 ? -14.122 27.359 31.808 1.00 54.09 68 VAL A CA 1
ATOM 547 C C . VAL A 1 68 ? -13.831 28.815 31.386 1.00 54.09 68 VAL A C 1
ATOM 549 O O . VAL A 1 68 ? -14.507 29.739 31.819 1.00 54.09 68 VAL A O 1
ATOM 552 N N . LEU A 1 69 ? -12.854 29.075 30.511 1.00 56.59 69 LEU A N 1
ATOM 553 C CA . LEU A 1 69 ? -12.360 30.449 30.296 1.00 56.59 69 LEU A CA 1
ATOM 554 C C . LEU A 1 69 ? -13.196 31.336 29.348 1.00 56.59 69 LEU A C 1
ATOM 556 O O . LEU A 1 69 ? -12.950 32.537 29.295 1.00 56.59 69 LEU A O 1
ATOM 560 N N . THR A 1 70 ? -14.178 30.803 28.608 1.00 64.56 70 THR A N 1
ATOM 561 C CA . THR A 1 70 ? -15.018 31.614 27.695 1.00 64.56 70 THR A CA 1
ATOM 562 C C . THR A 1 70 ? -16.513 31.390 27.931 1.00 64.56 70 THR A C 1
ATOM 564 O O . THR A 1 70 ? -16.963 30.252 28.076 1.00 64.56 70 THR A O 1
ATOM 567 N N . GLU A 1 71 ? -17.310 32.467 27.929 1.00 67.88 71 GLU A N 1
ATOM 568 C CA . GLU A 1 71 ? -18.772 32.399 28.117 1.00 67.88 71 GLU A CA 1
ATOM 569 C C . GLU A 1 71 ? -19.458 31.491 27.081 1.00 67.88 71 GLU A C 1
ATOM 571 O O . GLU A 1 71 ? -20.390 30.752 27.406 1.00 67.88 71 GLU A O 1
ATOM 576 N N . GLU A 1 72 ? -18.959 31.467 25.841 1.00 71.31 72 GLU A N 1
ATOM 577 C CA . GLU A 1 72 ? -19.470 30.585 24.787 1.00 71.31 72 GLU A CA 1
ATOM 578 C C . GLU A 1 72 ? -19.275 29.094 25.097 1.00 71.31 72 GLU A C 1
ATOM 580 O O . GLU A 1 72 ? -20.150 28.274 24.796 1.00 71.31 72 GLU A O 1
ATOM 585 N N . ALA A 1 73 ? -18.133 28.716 25.682 1.00 68.50 73 ALA A N 1
ATOM 586 C CA . ALA A 1 73 ? -17.856 27.331 26.052 1.00 68.50 73 ALA A CA 1
ATOM 587 C C . ALA A 1 73 ? -18.785 26.872 27.182 1.00 68.50 73 ALA A C 1
ATOM 589 O O . ALA A 1 73 ? -19.322 25.761 27.129 1.00 68.50 73 ALA A O 1
ATOM 590 N N . ILE A 1 74 ? -19.057 27.753 28.149 1.00 72.50 74 ILE A N 1
ATOM 591 C CA . ILE A 1 74 ? -20.007 27.501 29.238 1.00 72.50 74 ILE A CA 1
ATOM 592 C C . ILE A 1 74 ? -21.413 27.276 28.669 1.00 72.50 74 ILE A C 1
ATOM 594 O O . ILE A 1 74 ? -22.037 26.253 28.953 1.00 72.50 74 ILE A O 1
ATOM 598 N N . GLN A 1 75 ? -21.886 28.158 27.781 1.00 76.38 75 GLN A N 1
ATOM 599 C CA . GLN A 1 75 ? -23.202 28.007 27.150 1.00 76.38 75 GLN A CA 1
ATOM 600 C C . GLN A 1 75 ? -23.316 26.721 26.318 1.00 76.38 75 GLN A C 1
ATOM 602 O O . GLN A 1 75 ? -24.333 26.025 26.383 1.00 76.38 75 GLN A O 1
ATOM 607 N N . LYS A 1 76 ? -22.278 26.364 25.547 1.00 77.75 76 LYS A N 1
ATOM 608 C CA . LYS A 1 76 ? -22.242 25.103 24.784 1.00 77.75 76 LYS A CA 1
ATOM 609 C C . LYS A 1 76 ? -22.310 23.885 25.702 1.00 77.75 76 LYS A C 1
ATOM 611 O O . LYS A 1 76 ? -23.029 22.935 25.388 1.00 77.75 76 LYS A O 1
ATOM 616 N N . THR A 1 77 ? -21.604 23.931 26.826 1.00 76.75 77 THR A N 1
ATOM 617 C CA . THR A 1 77 ? -21.576 22.858 27.823 1.00 76.75 77 THR A CA 1
ATOM 618 C C . THR A 1 77 ? -22.946 22.659 28.458 1.00 76.75 77 THR A C 1
ATOM 620 O O . THR A 1 77 ? -23.474 21.549 28.434 1.00 76.75 77 THR A O 1
ATOM 623 N N . GLU A 1 78 ? -23.574 23.729 28.946 1.00 81.94 78 GLU A N 1
ATOM 624 C CA . GLU A 1 78 ? -24.908 23.662 29.557 1.00 81.94 78 GLU A CA 1
ATOM 625 C C . GLU A 1 78 ? -25.978 23.214 28.552 1.00 81.94 78 GLU A C 1
ATOM 627 O O . GLU A 1 78 ? -26.824 22.359 28.836 1.00 81.94 78 GLU A O 1
ATOM 632 N N . LYS A 1 79 ? -25.886 23.683 27.303 1.00 84.19 79 LYS A N 1
ATOM 633 C CA . LYS A 1 79 ? -26.753 23.208 26.219 1.00 84.19 79 LYS A CA 1
ATOM 634 C C . LYS A 1 79 ? -26.558 21.721 25.920 1.00 84.19 79 LYS A C 1
ATOM 636 O O . LYS A 1 79 ? -27.530 21.039 25.607 1.00 84.19 79 LYS A O 1
ATOM 641 N N . ALA A 1 80 ? -25.336 21.202 25.981 1.00 82.88 80 ALA A N 1
ATOM 642 C CA . ALA A 1 80 ? -25.084 19.783 25.758 1.00 82.88 80 ALA A CA 1
ATOM 643 C C . ALA A 1 80 ? -25.571 18.928 26.943 1.00 82.88 80 ALA A C 1
ATOM 645 O O . ALA A 1 80 ? -26.239 17.917 26.726 1.00 82.88 80 ALA A O 1
ATOM 646 N N . LYS A 1 81 ? -25.348 19.379 28.183 1.00 85.38 81 LYS A N 1
ATOM 647 C CA . LYS A 1 81 ? -25.836 18.721 29.405 1.00 85.38 81 LYS A CA 1
ATOM 648 C C . LYS A 1 81 ? -27.358 18.670 29.490 1.00 85.38 81 LYS A C 1
ATOM 650 O O . LYS A 1 81 ? -27.906 17.617 29.783 1.00 85.38 81 LYS A O 1
ATOM 655 N N . SER A 1 82 ? -28.061 19.753 29.153 1.00 87.62 82 SER A N 1
ATOM 656 C CA . SER A 1 82 ? -29.539 19.800 29.175 1.00 87.62 82 SER A CA 1
ATOM 657 C C . SER A 1 82 ? -30.224 18.788 28.236 1.00 87.62 82 SER A C 1
ATOM 659 O O . SER A 1 82 ? -31.414 18.472 28.387 1.00 87.62 82 SER A O 1
ATOM 661 N N . LYS A 1 83 ? -29.487 18.241 27.259 1.00 90.69 83 LYS A N 1
ATOM 662 C CA . LYS A 1 83 ? -29.973 17.143 26.413 1.00 90.69 83 LYS A CA 1
ATOM 663 C C . LYS A 1 83 ? -29.980 15.796 27.137 1.00 90.69 83 LYS A C 1
ATOM 665 O O . LYS A 1 83 ? -30.743 14.925 26.721 1.00 90.69 83 LYS A O 1
ATOM 670 N N . ILE A 1 84 ? -29.160 15.619 28.173 1.00 92.44 84 ILE A N 1
ATOM 671 C CA . ILE A 1 84 ? -29.110 14.407 28.996 1.00 92.44 84 ILE A CA 1
ATOM 672 C C . ILE A 1 84 ? -30.408 14.320 29.807 1.00 92.44 84 ILE A C 1
ATOM 674 O O . ILE A 1 84 ? -30.882 15.300 30.375 1.00 92.44 84 ILE A O 1
ATOM 678 N N . LYS A 1 85 ? -31.026 13.141 29.779 1.00 92.25 85 LYS A N 1
ATOM 679 C CA . LYS A 1 85 ? -32.308 12.816 30.415 1.00 92.25 85 LYS A CA 1
ATOM 680 C C . LYS A 1 85 ? -32.165 11.855 31.593 1.00 92.25 85 LYS A C 1
ATOM 682 O O . LYS A 1 85 ? -33.101 11.755 32.376 1.00 92.25 85 LYS A O 1
ATOM 687 N N . GLY A 1 86 ? -31.044 11.139 31.696 1.00 90.56 86 GLY A N 1
ATOM 688 C CA . GLY A 1 86 ? -30.708 10.369 32.896 1.00 90.56 86 GLY A CA 1
ATOM 689 C C . GLY A 1 86 ? -30.178 11.255 34.023 1.00 90.56 86 GLY A C 1
ATOM 690 O O . GLY A 1 86 ? -30.016 12.465 33.858 1.00 90.56 86 GLY A O 1
ATOM 691 N N . THR A 1 87 ? -29.881 10.640 35.165 1.00 94.50 87 THR A N 1
ATOM 692 C CA . THR A 1 87 ? -29.297 11.334 36.318 1.00 94.50 87 THR A CA 1
ATOM 693 C C . THR A 1 87 ? -27.920 11.881 35.956 1.00 94.50 87 THR A C 1
ATOM 695 O O . THR A 1 87 ? -27.074 11.140 35.456 1.00 94.50 87 THR A O 1
ATOM 698 N N . LEU A 1 88 ? -27.684 13.165 36.219 1.00 94.19 88 LEU A N 1
ATOM 699 C CA . LEU A 1 88 ? -26.415 13.841 35.964 1.00 94.19 88 LEU A CA 1
ATOM 700 C C . LEU A 1 88 ? -25.745 14.190 37.295 1.00 94.19 88 LEU A C 1
ATOM 702 O O . LEU A 1 88 ? -26.291 14.968 38.074 1.00 94.19 88 LEU A O 1
ATOM 706 N N . ILE A 1 89 ? -24.566 13.624 37.541 1.00 94.81 89 ILE A N 1
ATOM 707 C CA . ILE A 1 89 ? -23.725 13.932 38.700 1.00 94.81 89 ILE A CA 1
ATOM 708 C C . ILE A 1 89 ? -22.489 14.664 38.191 1.00 94.81 89 ILE A C 1
ATOM 710 O O . ILE A 1 89 ? -21.789 14.165 37.312 1.00 94.81 89 ILE A O 1
ATOM 714 N N . GLU A 1 90 ? -22.209 15.841 38.740 1.00 91.00 90 GLU A N 1
ATOM 715 C CA . GLU A 1 90 ? -21.029 16.623 38.383 1.00 91.00 90 GLU A CA 1
ATOM 716 C C . GLU A 1 90 ? -19.989 16.531 39.492 1.00 91.00 90 GLU A C 1
ATOM 718 O O . GLU A 1 90 ? -20.285 16.802 40.654 1.00 91.00 90 GLU A O 1
ATOM 723 N N . LEU A 1 91 ? -18.769 16.159 39.120 1.00 91.00 91 LEU A N 1
ATOM 724 C CA . LEU A 1 91 ? -17.624 16.076 40.015 1.00 91.00 91 LEU A CA 1
ATOM 725 C C . LEU A 1 91 ? -16.491 16.948 39.477 1.00 91.00 91 LEU A C 1
ATOM 727 O O . LEU A 1 91 ? -16.420 17.255 38.285 1.00 91.00 91 LEU A O 1
ATOM 731 N N . GLN A 1 92 ? -15.589 17.340 40.365 1.00 84.62 92 GLN A N 1
ATOM 732 C CA . GLN A 1 92 ? -14.378 18.068 40.013 1.00 84.62 92 GLN A CA 1
ATOM 733 C C . GLN A 1 92 ? -13.169 17.240 40.436 1.00 84.62 92 GLN A C 1
ATOM 735 O O . GLN A 1 92 ? -13.159 16.664 41.526 1.00 84.62 92 GLN A O 1
ATOM 740 N N . LEU A 1 93 ? -12.172 17.146 39.557 1.00 81.12 93 LEU A N 1
ATOM 741 C CA . LEU A 1 93 ? -10.913 16.489 39.888 1.00 81.12 93 LEU A CA 1
ATOM 742 C C . LEU A 1 93 ? -10.049 17.435 40.736 1.00 81.12 93 LEU A C 1
ATOM 744 O O . LEU A 1 93 ? -10.055 18.645 40.512 1.00 81.12 93 LEU A O 1
ATOM 748 N N . PRO A 1 94 ? -9.276 16.911 41.698 1.00 82.75 94 PRO A N 1
ATOM 749 C CA . PRO A 1 94 ? -8.197 17.674 42.306 1.00 82.75 94 PRO A CA 1
ATOM 750 C C . PRO A 1 94 ? -7.240 18.215 41.234 1.00 82.75 94 PRO A C 1
ATOM 752 O O . PRO A 1 94 ? -6.884 17.481 40.312 1.00 82.75 94 PRO A O 1
ATOM 755 N N . LEU A 1 95 ? -6.774 19.461 41.386 1.00 77.12 95 LEU A N 1
ATOM 756 C CA . LEU A 1 95 ? -5.928 20.148 40.393 1.00 77.12 95 LEU A CA 1
ATOM 757 C C . LEU A 1 95 ? -4.708 19.318 39.952 1.00 77.12 95 LEU A C 1
ATOM 759 O O . LEU A 1 95 ? -4.381 19.289 38.773 1.00 77.12 95 LEU A O 1
ATOM 763 N N . TYR A 1 96 ? -4.075 18.588 40.876 1.00 77.31 96 TYR A N 1
ATOM 764 C CA . TYR A 1 96 ? -2.897 17.767 40.572 1.00 77.31 96 TYR A CA 1
ATOM 765 C C . TYR A 1 96 ? -3.191 16.558 39.661 1.00 77.31 96 TYR A C 1
ATOM 767 O O . TYR A 1 96 ? -2.278 16.059 39.012 1.00 77.31 96 TYR A O 1
ATOM 775 N N . LEU A 1 97 ? -4.444 16.088 39.594 1.00 79.69 97 LEU A N 1
ATOM 776 C CA . LEU A 1 97 ? -4.870 15.023 38.675 1.00 79.69 97 LEU A CA 1
ATOM 777 C C . LEU A 1 97 ? -5.365 15.572 37.333 1.00 79.69 97 LEU A C 1
ATOM 779 O O . LEU A 1 97 ? -5.391 14.831 36.354 1.00 79.69 97 LEU A O 1
ATOM 783 N N . GLU A 1 98 ? -5.765 16.846 37.269 1.00 74.50 98 GLU A N 1
ATOM 784 C CA . GLU A 1 98 ? -6.250 17.461 36.025 1.00 74.50 98 GLU A CA 1
ATOM 785 C C . GLU A 1 98 ? -5.154 17.591 34.962 1.00 74.50 98 GLU A C 1
ATOM 787 O O . GLU A 1 98 ? -5.452 17.528 33.768 1.00 74.50 98 GLU A O 1
ATOM 792 N N . ASP A 1 99 ? -3.899 17.748 35.388 1.00 74.69 99 ASP A N 1
ATOM 793 C CA . ASP A 1 99 ? -2.757 17.888 34.484 1.00 74.69 99 ASP A CA 1
ATOM 794 C C . ASP A 1 99 ? -2.267 16.548 33.913 1.00 74.69 99 ASP A C 1
ATOM 796 O O . ASP A 1 99 ? -1.586 16.541 32.885 1.00 74.69 99 ASP A O 1
ATOM 800 N N . ILE A 1 100 ? -2.657 15.417 34.515 1.00 84.25 100 ILE A N 1
ATOM 801 C CA . ILE A 1 100 ? -2.256 14.084 34.056 1.00 84.25 100 ILE A CA 1
ATOM 802 C C . ILE A 1 100 ? -3.048 13.715 32.800 1.00 84.25 100 ILE A C 1
ATOM 804 O O . ILE A 1 100 ? -4.275 13.589 32.804 1.00 84.25 100 ILE A O 1
ATOM 808 N N . SER A 1 101 ? -2.333 13.475 31.702 1.00 83.19 101 SER A N 1
ATOM 809 C CA . SER A 1 101 ? -2.929 13.011 30.449 1.00 83.19 101 SER A CA 1
ATOM 810 C C . SER A 1 101 ? -2.129 11.875 29.826 1.00 83.19 101 SER A C 1
ATOM 812 O O . SER A 1 101 ? -0.912 11.784 29.982 1.00 83.19 101 SER A O 1
ATOM 814 N N . SER A 1 102 ? -2.794 11.023 29.039 1.00 85.00 102 SER A N 1
ATOM 815 C CA . SER A 1 102 ? -2.095 9.989 28.267 1.00 85.00 102 SER A CA 1
ATOM 816 C C . SER A 1 102 ? -1.063 10.579 27.302 1.00 85.00 102 SER A C 1
ATOM 818 O O . SER A 1 102 ? -0.075 9.913 27.014 1.00 85.00 102 SER A O 1
ATOM 820 N N . SER A 1 103 ? -1.270 11.808 26.814 1.00 83.06 103 SER A N 1
ATOM 821 C CA . SER A 1 103 ? -0.285 12.518 25.991 1.00 83.06 103 SER A CA 1
ATOM 822 C C . SER A 1 103 ? 0.986 12.816 26.777 1.00 83.06 103 SER A C 1
ATOM 824 O O . SER A 1 103 ? 2.071 12.485 26.314 1.00 83.06 103 SER A O 1
ATOM 826 N N . GLN A 1 104 ? 0.844 13.346 27.994 1.00 87.00 104 GLN A N 1
ATOM 827 C CA . GLN A 1 104 ? 1.967 13.634 28.885 1.00 87.00 104 GLN A CA 1
ATOM 828 C C . GLN A 1 104 ? 2.723 12.361 29.292 1.00 87.00 104 GLN A C 1
ATOM 830 O O . GLN A 1 104 ? 3.951 12.350 29.293 1.00 87.00 104 GLN A O 1
ATOM 835 N N . ILE A 1 105 ? 2.007 11.271 29.601 1.00 89.94 105 ILE A N 1
ATOM 836 C CA . ILE A 1 105 ? 2.629 9.977 29.930 1.00 89.94 105 ILE A CA 1
ATOM 837 C C . ILE A 1 105 ? 3.499 9.492 28.762 1.00 89.94 105 ILE A C 1
ATOM 839 O O . ILE A 1 105 ? 4.654 9.133 28.971 1.00 89.94 105 ILE A O 1
ATOM 843 N N . ARG A 1 106 ? 2.978 9.521 27.528 1.00 87.88 106 ARG A N 1
ATOM 844 C CA . ARG A 1 106 ? 3.733 9.087 26.339 1.00 87.88 106 ARG A CA 1
ATOM 845 C C . ARG A 1 106 ? 4.905 10.005 26.018 1.00 87.88 106 ARG A C 1
ATOM 847 O O . ARG A 1 106 ? 5.984 9.511 25.727 1.00 87.88 106 ARG A O 1
ATOM 854 N N . GLU A 1 107 ? 4.722 11.318 26.134 1.00 86.81 107 GLU A N 1
ATOM 855 C CA . GLU A 1 107 ? 5.804 12.287 25.949 1.00 86.81 107 GLU A CA 1
ATOM 856 C C . GLU A 1 107 ? 6.945 12.062 26.951 1.00 86.81 107 GLU A C 1
ATOM 858 O O . GLU A 1 107 ? 8.118 12.155 26.591 1.00 86.81 107 GLU A O 1
ATOM 863 N N . ASN A 1 108 ? 6.630 11.733 28.206 1.00 90.00 108 ASN A N 1
ATOM 864 C CA . ASN A 1 108 ? 7.652 11.390 29.189 1.00 90.00 108 ASN A CA 1
ATOM 865 C C . ASN A 1 108 ? 8.370 10.084 28.836 1.00 90.00 108 ASN A C 1
ATOM 867 O O . ASN A 1 108 ? 9.595 10.061 28.901 1.00 90.00 108 ASN A O 1
ATOM 871 N N . ILE A 1 109 ? 7.655 9.048 28.381 1.00 89.56 109 ILE A N 1
ATOM 872 C CA . ILE A 1 109 ? 8.274 7.804 27.888 1.00 89.56 109 ILE A CA 1
ATOM 873 C C . ILE A 1 109 ? 9.236 8.099 26.725 1.00 89.56 109 ILE A C 1
ATOM 875 O O . ILE A 1 109 ? 10.386 7.664 26.753 1.00 89.56 109 ILE A O 1
ATOM 879 N N . ASP A 1 110 ? 8.809 8.892 25.741 1.00 86.38 110 ASP A N 1
ATOM 880 C CA . ASP A 1 110 ? 9.622 9.237 24.567 1.00 86.38 110 ASP A CA 1
ATOM 881 C C . ASP A 1 110 ? 10.871 10.050 24.914 1.00 86.38 110 ASP A C 1
ATOM 883 O O . ASP A 1 110 ? 11.926 9.877 24.296 1.00 86.38 110 ASP A O 1
ATOM 887 N N . ASN A 1 111 ? 10.765 10.909 25.928 1.00 86.38 111 ASN A N 1
ATOM 888 C CA . ASN A 1 111 ? 11.872 11.698 26.461 1.00 86.38 111 ASN A CA 1
ATOM 889 C C . ASN A 1 111 ? 12.703 10.947 27.514 1.00 86.38 111 ASN A C 1
ATOM 891 O O . ASN A 1 111 ? 13.560 11.563 28.152 1.00 86.38 111 ASN A O 1
ATOM 895 N N . ASN A 1 112 ? 12.460 9.645 27.708 1.00 87.25 112 ASN A N 1
ATOM 896 C CA . ASN A 1 112 ? 13.130 8.809 28.703 1.00 87.25 112 ASN A CA 1
ATOM 897 C C . ASN A 1 112 ? 13.048 9.391 30.133 1.00 87.25 112 ASN A C 1
ATOM 899 O O . ASN A 1 112 ? 14.030 9.413 30.876 1.00 87.25 112 ASN A O 1
ATOM 903 N N . ARG A 1 113 ? 11.874 9.923 30.492 1.00 90.75 113 ARG A N 1
ATOM 904 C CA . ARG A 1 113 ? 11.531 10.471 31.812 1.00 90.75 113 ARG A CA 1
ATOM 905 C C . ARG A 1 113 ? 10.656 9.488 32.587 1.00 90.75 113 ARG A C 1
ATOM 907 O O . ARG A 1 113 ? 9.866 8.742 32.008 1.00 90.75 113 ARG A O 1
ATOM 914 N N . ASP A 1 114 ? 10.771 9.533 33.909 1.00 89.88 114 ASP A N 1
ATOM 915 C CA . ASP A 1 114 ? 9.975 8.699 34.807 1.00 89.88 114 ASP A CA 1
ATOM 916 C C . ASP A 1 114 ? 8.484 9.096 34.791 1.00 89.88 114 ASP A C 1
ATOM 918 O O . ASP A 1 114 ? 8.140 10.281 34.786 1.00 89.88 114 ASP A O 1
ATOM 922 N N . ILE A 1 115 ? 7.601 8.092 34.782 1.00 92.75 115 ILE A N 1
ATOM 923 C CA . ILE A 1 115 ? 6.136 8.255 34.801 1.00 92.75 115 ILE A CA 1
ATOM 924 C C . ILE A 1 115 ? 5.500 7.782 36.113 1.00 92.75 115 ILE A C 1
ATOM 926 O O . ILE A 1 115 ? 4.274 7.761 36.199 1.00 92.75 115 ILE A O 1
ATOM 930 N N . SER A 1 116 ? 6.296 7.428 37.128 1.00 91.38 116 SER A N 1
ATOM 931 C CA . SER A 1 116 ? 5.813 6.901 38.418 1.00 91.38 116 SER A CA 1
ATOM 932 C C . SER A 1 116 ? 4.773 7.791 39.108 1.00 91.38 116 SER A C 1
ATOM 934 O O . SER A 1 116 ? 3.812 7.298 39.687 1.00 91.38 116 SER A O 1
ATOM 936 N N . ASN A 1 117 ? 4.907 9.114 38.980 1.00 88.88 117 ASN A N 1
ATOM 937 C CA . ASN A 1 117 ? 3.964 10.083 39.546 1.00 88.88 117 ASN A CA 1
ATOM 938 C C . ASN A 1 117 ? 2.704 10.305 38.687 1.00 88.88 117 ASN A C 1
ATOM 940 O O . ASN A 1 117 ? 1.839 11.091 39.069 1.00 88.88 117 ASN A O 1
ATOM 944 N N . LEU A 1 118 ? 2.606 9.672 37.513 1.00 90.69 118 LEU A N 1
ATOM 945 C CA . LEU A 1 118 ? 1.527 9.891 36.540 1.00 90.69 118 LEU A CA 1
ATOM 946 C C . LEU A 1 118 ? 0.586 8.695 36.388 1.00 90.69 118 LEU A C 1
ATOM 948 O O . LEU A 1 118 ? -0.490 8.837 35.805 1.00 90.69 118 LEU A O 1
ATOM 952 N N . ILE A 1 119 ? 0.990 7.510 36.840 1.00 92.31 119 ILE A N 1
ATOM 953 C CA . ILE A 1 119 ? 0.237 6.277 36.624 1.00 92.31 119 ILE A CA 1
ATOM 954 C C . ILE A 1 119 ? 0.456 5.290 37.772 1.00 92.31 119 ILE A C 1
ATOM 956 O O . ILE A 1 119 ? 1.415 5.393 38.527 1.00 92.31 119 ILE A O 1
ATOM 960 N N . ASP A 1 120 ? -0.450 4.325 37.900 1.00 91.75 120 ASP A N 1
ATOM 961 C CA . ASP A 1 120 ? -0.312 3.213 38.836 1.00 91.75 120 ASP A CA 1
ATOM 962 C C . ASP A 1 120 ? 0.999 2.418 38.602 1.00 91.75 120 ASP A C 1
ATOM 964 O O . ASP A 1 120 ? 1.318 2.111 37.444 1.00 91.75 120 ASP A O 1
ATOM 968 N N . PRO A 1 121 ? 1.737 2.025 39.662 1.00 92.88 121 PRO A N 1
ATOM 969 C CA . PRO A 1 121 ? 3.000 1.294 39.537 1.00 92.88 121 PRO A CA 1
ATOM 970 C C . PRO A 1 121 ? 2.908 -0.020 38.750 1.00 92.88 121 PRO A C 1
ATOM 972 O O . PRO A 1 121 ? 3.853 -0.384 38.052 1.00 92.88 121 PRO A O 1
ATOM 975 N N . MET A 1 122 ? 1.781 -0.744 38.806 1.00 91.88 122 MET A N 1
ATOM 976 C CA . MET A 1 122 ? 1.621 -1.973 38.018 1.00 91.88 122 MET A CA 1
ATOM 977 C C . MET A 1 122 ? 1.535 -1.666 36.523 1.00 91.88 122 MET A C 1
ATOM 979 O O . MET A 1 122 ? 2.128 -2.375 35.710 1.00 91.88 122 MET A O 1
ATOM 983 N N . ALA A 1 123 ? 0.822 -0.600 36.154 1.00 91.25 123 ALA A N 1
ATOM 984 C CA . ALA A 1 123 ? 0.734 -0.159 34.766 1.00 91.25 123 ALA A CA 1
ATOM 985 C C . ALA A 1 123 ? 2.077 0.394 34.266 1.00 91.25 123 ALA A C 1
ATOM 987 O O . ALA A 1 123 ? 2.457 0.113 33.131 1.00 91.25 123 ALA A O 1
ATOM 988 N N . GLN A 1 124 ? 2.818 1.118 35.112 1.00 92.25 124 GLN A N 1
ATOM 989 C CA . GLN A 1 124 ? 4.183 1.555 34.812 1.00 92.25 124 GLN A CA 1
ATOM 990 C C . GLN A 1 124 ? 5.095 0.362 34.510 1.00 92.25 124 GLN A C 1
ATOM 992 O O . GLN A 1 124 ? 5.709 0.328 33.444 1.00 92.25 124 GLN A O 1
ATOM 997 N N . ASN A 1 125 ? 5.144 -0.623 35.413 1.00 90.38 125 ASN A N 1
ATOM 998 C CA . ASN A 1 125 ? 5.965 -1.819 35.232 1.00 90.38 125 ASN A CA 1
ATOM 999 C C . ASN A 1 125 ? 5.581 -2.545 33.943 1.00 90.38 125 ASN A C 1
ATOM 1001 O O . ASN A 1 125 ? 6.449 -2.849 33.139 1.00 90.38 125 ASN A O 1
ATOM 1005 N N . PHE A 1 126 ? 4.284 -2.715 33.670 1.00 88.19 126 PHE A N 1
ATOM 1006 C CA . PHE A 1 126 ? 3.834 -3.346 32.430 1.00 88.19 126 PHE A CA 1
ATOM 1007 C C . PHE A 1 126 ? 4.288 -2.588 31.171 1.00 88.19 126 PHE A C 1
ATOM 1009 O O . PHE A 1 126 ? 4.705 -3.207 30.194 1.00 88.19 126 PHE A O 1
ATOM 1016 N N . ILE A 1 127 ? 4.222 -1.252 31.179 1.00 89.06 127 ILE A N 1
ATOM 1017 C CA . ILE A 1 127 ? 4.679 -0.414 30.062 1.00 89.06 127 ILE A CA 1
ATOM 1018 C C . ILE A 1 127 ? 6.184 -0.572 29.843 1.00 89.06 127 ILE A C 1
ATOM 1020 O O . ILE A 1 127 ? 6.606 -0.756 28.701 1.00 89.06 127 ILE A O 1
ATOM 1024 N N . TYR A 1 128 ? 6.978 -0.504 30.913 1.00 87.75 128 TYR A N 1
ATOM 1025 C CA . TYR A 1 128 ? 8.437 -0.590 30.850 1.00 87.75 128 TYR A CA 1
ATOM 1026 C C . TYR A 1 128 ? 8.914 -1.993 30.492 1.00 87.75 128 TYR A C 1
ATOM 1028 O O . TYR A 1 128 ? 9.703 -2.144 29.560 1.00 87.75 128 TYR A O 1
ATOM 1036 N N . ASP A 1 129 ? 8.361 -3.016 31.140 1.00 84.50 129 ASP A N 1
ATOM 1037 C CA . ASP A 1 129 ? 8.690 -4.412 30.877 1.00 84.50 129 ASP A CA 1
ATOM 1038 C C . ASP A 1 129 ? 8.423 -4.769 29.422 1.00 84.50 129 ASP A C 1
ATOM 1040 O O . ASP A 1 129 ? 9.187 -5.543 28.868 1.00 84.50 129 ASP A O 1
ATOM 1044 N N . ARG A 1 130 ? 7.391 -4.187 28.791 1.00 79.69 130 ARG A N 1
ATOM 1045 C CA . ARG A 1 130 ? 6.970 -4.470 27.408 1.00 79.69 130 ARG A CA 1
ATOM 1046 C C . ARG A 1 130 ? 7.402 -3.418 26.381 1.00 79.69 130 ARG A C 1
ATOM 1048 O O . ARG A 1 130 ? 7.027 -3.542 25.216 1.00 79.69 130 ARG A O 1
ATOM 1055 N N . ASN A 1 131 ? 8.168 -2.397 26.773 1.00 80.44 131 ASN A N 1
ATOM 1056 C CA . ASN A 1 131 ? 8.583 -1.288 25.900 1.00 80.44 131 ASN A CA 1
ATOM 1057 C C . ASN A 1 131 ? 7.414 -0.609 25.145 1.00 80.44 131 ASN A C 1
ATOM 1059 O O . ASN A 1 131 ? 7.535 -0.249 23.969 1.00 80.44 131 ASN A O 1
ATOM 1063 N N . LEU A 1 132 ? 6.257 -0.449 25.797 1.00 85.00 132 LEU A N 1
ATOM 1064 C CA . LEU A 1 132 ? 5.072 0.146 25.170 1.00 85.00 132 LEU A CA 1
ATOM 1065 C C . LEU A 1 132 ? 5.234 1.654 24.980 1.00 85.00 132 LEU A C 1
ATOM 1067 O O . LEU A 1 132 ? 5.955 2.326 25.712 1.00 85.00 132 LEU A O 1
ATOM 1071 N N . TYR A 1 133 ? 4.498 2.190 24.007 1.00 83.69 133 TYR A N 1
ATOM 1072 C CA . TYR A 1 133 ? 4.409 3.618 23.681 1.00 83.69 133 TYR A CA 1
ATOM 1073 C C . TYR A 1 133 ? 5.683 4.290 23.164 1.00 83.69 133 TYR A C 1
ATOM 1075 O O . TYR A 1 133 ? 5.575 5.408 22.671 1.00 83.69 133 TYR A O 1
ATOM 1083 N N . ILE A 1 134 ? 6.839 3.618 23.189 1.00 81.50 134 ILE A N 1
ATOM 1084 C CA . ILE A 1 134 ? 8.100 4.175 22.692 1.00 81.50 134 ILE A CA 1
ATOM 1085 C C . ILE A 1 134 ? 7.952 4.577 21.221 1.00 81.50 134 ILE A C 1
ATOM 1087 O O . ILE A 1 134 ? 7.837 3.732 20.319 1.00 81.50 134 ILE A O 1
ATOM 1091 N N . ARG A 1 135 ? 7.990 5.892 21.005 1.00 76.56 135 ARG A N 1
ATOM 1092 C CA . ARG A 1 135 ? 7.893 6.610 19.733 1.00 76.56 135 ARG A CA 1
ATOM 1093 C C . ARG A 1 135 ? 6.668 6.197 18.922 1.00 76.56 135 ARG A C 1
ATOM 1095 O O . ARG A 1 135 ? 6.703 6.183 17.691 1.00 76.56 135 ARG A O 1
ATOM 1102 N N . GLU A 1 136 ? 5.598 5.812 19.617 1.00 74.56 136 GLU A N 1
ATOM 1103 C CA . GLU A 1 136 ? 4.304 5.518 19.012 1.00 74.56 136 GLU A CA 1
ATOM 1104 C C . GLU A 1 136 ? 3.533 6.824 18.807 1.00 74.56 136 GLU A C 1
ATOM 1106 O O . GLU A 1 136 ? 3.290 7.554 19.774 1.00 74.56 136 GLU A O 1
ATOM 1111 N N . PRO A 1 137 ? 3.102 7.139 17.575 1.00 65.38 137 PRO A N 1
ATOM 1112 C CA . PRO A 1 137 ? 2.353 8.359 17.333 1.00 65.38 137 PRO A CA 1
ATOM 1113 C C . PRO A 1 137 ? 1.041 8.348 18.131 1.00 65.38 137 PRO A C 1
ATOM 1115 O O . PRO A 1 137 ? 0.274 7.385 18.101 1.00 65.38 137 PRO A O 1
ATOM 1118 N N . LEU A 1 138 ? 0.762 9.453 18.832 1.00 58.78 138 LEU A N 1
ATOM 1119 C CA . LEU A 1 138 ? -0.447 9.629 19.653 1.00 58.78 138 LEU A CA 1
ATOM 1120 C C . LEU A 1 138 ? -1.740 9.423 18.860 1.00 58.78 138 LEU A C 1
ATOM 1122 O O . LEU A 1 138 ? -2.717 8.887 19.376 1.00 58.78 138 LEU A O 1
ATOM 1126 N N . ASN A 1 139 ? -1.734 9.862 17.604 1.00 58.22 139 ASN A N 1
ATOM 1127 C CA . ASN A 1 139 ? -2.847 9.737 16.684 1.00 58.22 139 ASN A CA 1
ATOM 1128 C C . ASN A 1 139 ? -2.360 9.110 15.387 1.00 58.22 139 ASN A C 1
ATOM 1130 O O . ASN A 1 139 ? -1.241 9.373 14.943 1.00 58.22 139 ASN A O 1
ATOM 1134 N N . LYS A 1 140 ? -3.252 8.362 14.731 1.00 60.22 140 LYS A N 1
ATOM 1135 C CA . LYS A 1 140 ? -3.078 8.036 13.318 1.00 60.22 140 LYS A CA 1
ATOM 1136 C C . LYS A 1 140 ? -2.815 9.331 12.558 1.00 60.22 140 LYS A C 1
ATOM 1138 O O . LYS A 1 140 ? -3.591 10.286 12.674 1.00 60.22 140 LYS A O 1
ATOM 1143 N N . THR A 1 141 ? -1.730 9.375 11.803 1.00 57.06 141 THR A N 1
ATOM 1144 C CA . THR A 1 141 ? -1.406 10.562 11.027 1.00 57.06 141 THR A CA 1
ATOM 1145 C C . THR A 1 141 ? -2.406 10.662 9.880 1.00 57.06 141 THR A C 1
ATOM 1147 O O . THR A 1 141 ? -2.691 9.694 9.166 1.00 57.06 141 THR A O 1
ATOM 1150 N N . VAL A 1 142 ? -3.004 11.843 9.720 1.00 56.50 142 VAL A N 1
ATOM 1151 C CA . VAL A 1 142 ? -3.602 12.183 8.431 1.00 56.50 142 VAL A CA 1
ATOM 1152 C C . VAL A 1 142 ? -2.429 12.285 7.477 1.00 56.50 142 VAL A C 1
ATOM 1154 O O . VAL A 1 142 ? -1.476 13.017 7.756 1.00 56.50 142 VAL A O 1
ATOM 1157 N N . LEU A 1 143 ? -2.467 11.485 6.416 1.00 54.22 143 LEU A N 1
ATOM 1158 C CA . LEU A 1 143 ? -1.364 11.379 5.483 1.00 54.22 143 LEU A CA 1
ATOM 1159 C C . LEU A 1 143 ? -1.001 12.779 4.981 1.00 54.22 143 LEU A C 1
ATOM 1161 O O . LEU A 1 143 ? -1.777 13.418 4.274 1.00 54.22 143 LEU A O 1
ATOM 1165 N N . LYS A 1 144 ? 0.195 13.249 5.337 1.00 48.50 144 LYS A N 1
ATOM 1166 C CA . LYS A 1 144 ? 0.850 14.351 4.631 1.00 48.50 144 LYS A CA 1
ATOM 1167 C C . LYS A 1 144 ? 1.487 13.784 3.362 1.00 48.50 144 LYS A C 1
ATOM 1169 O O . LYS A 1 144 ? 2.677 13.975 3.143 1.00 48.50 144 LYS A O 1
ATOM 1174 N N . THR A 1 145 ? 0.736 13.032 2.555 1.00 52.72 145 THR A N 1
ATOM 1175 C CA . THR A 1 145 ? 1.217 12.700 1.214 1.00 52.72 145 THR A CA 1
ATOM 1176 C C . THR A 1 145 ? 1.340 14.008 0.491 1.00 52.72 145 THR A C 1
ATOM 1178 O O . THR A 1 145 ? 0.411 14.820 0.492 1.00 52.72 145 THR A O 1
ATOM 1181 N N . LYS A 1 146 ? 2.497 14.210 -0.119 1.00 61.50 146 LYS A N 1
ATOM 1182 C CA . LYS A 1 146 ? 2.627 15.246 -1.121 1.00 61.50 146 LYS A CA 1
ATOM 1183 C C . LYS A 1 146 ? 1.674 14.825 -2.249 1.00 61.50 146 LYS A C 1
ATOM 1185 O O . LYS A 1 146 ? 1.786 13.695 -2.717 1.00 61.50 146 LYS A O 1
ATOM 1190 N N . PRO A 1 147 ? 0.621 15.595 -2.545 1.00 65.88 147 PRO A N 1
ATOM 1191 C CA . PRO A 1 147 ? -0.441 15.081 -3.381 1.00 65.88 147 PRO A CA 1
ATOM 1192 C C . PRO A 1 147 ? 0.031 15.193 -4.830 1.00 65.88 147 PRO A C 1
ATOM 1194 O O . PRO A 1 147 ? 0.356 16.275 -5.289 1.00 65.88 147 PRO A O 1
ATOM 1197 N N . PHE A 1 148 ? 0.124 14.081 -5.539 1.00 75.69 148 PHE A N 1
ATOM 1198 C CA . PHE A 1 148 ? 0.411 14.013 -6.960 1.00 75.69 148 PHE A CA 1
ATOM 1199 C C . PHE A 1 148 ? -0.846 13.786 -7.801 1.00 75.69 148 PHE A C 1
ATOM 1201 O O . PHE A 1 148 ? -1.794 13.126 -7.375 1.00 75.69 148 PHE A O 1
ATOM 1208 N N . ALA A 1 149 ? -0.853 14.291 -9.023 1.00 83.19 149 ALA A N 1
ATOM 1209 C CA . ALA A 1 149 ? -1.817 13.888 -10.035 1.00 83.19 149 ALA A CA 1
ATOM 1210 C C . ALA A 1 149 ? -1.069 13.195 -11.172 1.00 83.19 149 ALA A C 1
ATOM 1212 O O . ALA A 1 149 ? -0.058 13.711 -11.645 1.00 83.19 149 ALA A O 1
ATOM 1213 N N . ILE A 1 150 ? -1.557 12.021 -11.575 1.00 88.50 150 ILE A N 1
ATOM 1214 C CA . ILE A 1 150 ? -1.049 11.287 -12.734 1.00 88.50 150 ILE A CA 1
ATOM 1215 C C . ILE A 1 150 ? -2.055 11.479 -13.861 1.00 88.50 150 ILE A C 1
ATOM 1217 O O . ILE A 1 150 ? -3.233 11.149 -13.711 1.00 88.50 150 ILE A O 1
ATOM 1221 N N . GLU A 1 151 ? -1.584 12.000 -14.986 1.00 91.44 151 GLU A N 1
ATOM 1222 C CA . GLU A 1 151 ? -2.397 12.288 -16.162 1.00 91.44 151 GLU A CA 1
ATOM 1223 C C . GLU A 1 151 ? -1.826 11.557 -17.377 1.00 91.44 151 GLU A C 1
ATOM 1225 O O . GLU A 1 151 ? -0.617 11.562 -17.600 1.00 91.44 151 GLU A O 1
ATOM 1230 N N . ILE A 1 152 ? -2.704 10.938 -18.170 1.00 91.94 152 ILE A N 1
ATOM 1231 C CA . ILE A 1 152 ? -2.354 10.387 -19.483 1.00 91.94 152 ILE A CA 1
ATOM 1232 C C . ILE A 1 152 ? -2.912 11.335 -20.534 1.00 91.94 152 ILE A C 1
ATOM 1234 O O . ILE A 1 152 ? -4.121 11.559 -20.584 1.00 91.94 152 ILE A O 1
ATOM 1238 N N . ILE A 1 153 ? -2.031 11.883 -21.361 1.00 90.38 153 ILE A N 1
ATOM 1239 C CA . ILE A 1 153 ? -2.376 12.807 -22.436 1.00 90.38 153 ILE A CA 1
ATOM 1240 C C . ILE A 1 153 ? -2.179 12.081 -23.758 1.00 90.38 153 ILE A C 1
ATOM 1242 O O . ILE A 1 153 ? -1.065 11.681 -24.097 1.00 90.38 153 ILE A O 1
ATOM 1246 N N . GLU A 1 154 ? -3.281 11.883 -24.477 1.00 85.00 154 GLU A N 1
ATOM 1247 C CA . GLU A 1 154 ? -3.275 11.241 -25.795 1.00 85.00 154 GLU A CA 1
ATOM 1248 C C . GLU A 1 154 ? -3.096 12.256 -26.924 1.00 85.00 154 GLU A C 1
ATOM 1250 O O . GLU A 1 154 ? -2.402 11.969 -27.889 1.00 85.00 154 GLU A O 1
ATOM 1255 N N . GLU A 1 155 ? -3.679 13.449 -26.780 1.00 82.31 155 GLU A N 1
ATOM 1256 C CA . GLU A 1 155 ? -3.541 14.548 -27.735 1.00 82.31 155 GLU A CA 1
ATOM 1257 C C . GLU A 1 155 ? -2.741 15.685 -27.101 1.00 82.31 155 GLU A C 1
ATOM 1259 O O . GLU A 1 155 ? -3.146 16.301 -26.106 1.00 82.31 155 GLU A O 1
ATOM 1264 N N . ILE A 1 156 ? -1.569 15.950 -27.667 1.00 82.19 156 ILE A N 1
ATOM 1265 C CA . ILE A 1 156 ? -0.602 16.873 -27.093 1.00 82.19 156 ILE A CA 1
ATOM 1266 C C . ILE A 1 156 ? -0.966 18.308 -27.497 1.00 82.19 156 ILE A C 1
ATOM 1268 O O . ILE A 1 156 ? -0.716 18.763 -28.606 1.00 82.19 156 ILE A O 1
ATOM 1272 N N . SER A 1 157 ? -1.577 19.053 -26.575 1.00 82.19 157 SER A N 1
ATOM 1273 C CA . SER A 1 157 ? -1.900 20.466 -26.816 1.00 82.19 157 SER A CA 1
ATOM 1274 C C . SER A 1 157 ? -0.673 21.376 -26.680 1.00 82.19 157 SER A C 1
ATOM 1276 O O . SER A 1 157 ? 0.205 21.135 -25.849 1.00 82.19 157 SER A O 1
ATOM 1278 N N . LYS A 1 158 ? -0.676 22.514 -27.390 1.00 78.94 158 LYS A N 1
ATOM 1279 C CA . LYS A 1 158 ? 0.355 23.562 -27.255 1.00 78.94 158 LYS A CA 1
ATOM 1280 C C . LYS A 1 158 ? 0.580 24.005 -25.803 1.00 78.94 158 LYS A C 1
ATOM 1282 O O . LYS A 1 158 ? 1.707 24.248 -25.403 1.00 78.94 158 LYS A O 1
ATOM 1287 N N . LYS A 1 159 ? -0.474 24.033 -24.980 1.00 83.19 159 LYS A N 1
ATOM 1288 C CA . LYS A 1 159 ? -0.368 24.374 -23.552 1.00 83.19 159 LYS A CA 1
ATOM 1289 C C . LYS A 1 159 ? 0.486 23.367 -22.774 1.00 83.19 159 LYS A C 1
ATOM 1291 O O . LYS A 1 159 ? 1.263 23.764 -21.914 1.00 83.19 159 LYS A O 1
ATOM 1296 N N . VAL A 1 160 ? 0.310 22.073 -23.041 1.00 83.06 160 VAL A N 1
ATOM 1297 C CA . VAL A 1 160 ? 1.080 20.999 -22.389 1.00 83.06 160 VAL A CA 1
ATOM 1298 C C . VAL A 1 160 ? 2.537 21.068 -22.828 1.00 83.06 160 VAL A C 1
ATOM 1300 O O . VAL A 1 160 ? 3.436 20.967 -21.998 1.00 83.06 160 VAL A O 1
ATOM 1303 N N . LEU A 1 161 ? 2.751 21.300 -24.120 1.00 79.75 161 LEU A N 1
ATOM 1304 C CA . LEU A 1 161 ? 4.067 21.509 -24.703 1.00 79.75 161 LEU A CA 1
ATOM 1305 C C . LEU A 1 161 ? 4.775 22.707 -24.039 1.00 79.75 161 LEU A C 1
ATOM 1307 O O . LEU A 1 161 ? 5.880 22.545 -23.519 1.00 79.75 161 LEU A O 1
ATOM 1311 N N . ASP A 1 162 ? 4.128 23.873 -23.966 1.00 78.88 162 ASP A N 1
ATOM 1312 C CA . ASP A 1 162 ? 4.710 25.078 -23.359 1.00 78.88 162 ASP A CA 1
ATOM 1313 C C . ASP A 1 162 ? 5.112 24.830 -21.887 1.00 78.88 162 ASP A C 1
ATOM 1315 O O . ASP A 1 162 ? 6.166 25.286 -21.439 1.00 78.88 162 ASP A O 1
ATOM 1319 N N . GLN A 1 163 ? 4.310 24.056 -21.142 1.00 81.69 163 GLN A N 1
ATOM 1320 C CA . GLN A 1 163 ? 4.631 23.652 -19.767 1.00 81.69 163 GLN A CA 1
ATOM 1321 C C . GLN A 1 163 ? 5.854 22.735 -19.687 1.00 81.69 163 GLN A C 1
ATOM 1323 O O . GLN A 1 163 ? 6.707 22.950 -18.831 1.00 81.69 163 GLN A O 1
ATOM 1328 N N . ILE A 1 164 ? 5.975 21.742 -20.574 1.00 83.19 164 ILE A N 1
ATOM 1329 C CA . ILE A 1 164 ? 7.150 20.856 -20.630 1.00 83.19 164 ILE A CA 1
ATOM 1330 C C . ILE A 1 164 ? 8.430 21.672 -20.836 1.00 83.19 164 ILE A C 1
ATOM 1332 O O . ILE A 1 164 ? 9.418 21.473 -20.122 1.00 83.19 164 ILE A O 1
ATOM 1336 N N . GLY A 1 165 ? 8.402 22.613 -21.785 1.00 76.75 165 GLY A N 1
ATOM 1337 C CA . GLY A 1 165 ? 9.544 23.475 -22.082 1.00 76.75 165 GLY A CA 1
ATOM 1338 C C . GLY A 1 165 ? 9.937 24.360 -20.897 1.00 76.75 165 GLY A C 1
ATOM 1339 O O . GLY A 1 165 ? 11.119 24.477 -20.577 1.00 76.75 165 GLY A O 1
ATOM 1340 N N . TYR A 1 166 ? 8.953 24.955 -20.217 1.00 77.69 166 TYR A N 1
ATOM 1341 C CA . TYR A 1 166 ? 9.199 25.899 -19.125 1.00 77.69 166 TYR A CA 1
ATOM 1342 C C . TYR A 1 166 ? 9.556 25.226 -17.790 1.00 77.69 166 TYR A C 1
ATOM 1344 O O . TYR A 1 166 ? 10.479 25.667 -17.107 1.00 77.69 166 TYR A O 1
ATOM 1352 N N . GLU A 1 167 ? 8.830 24.174 -17.409 1.00 79.12 167 GLU A N 1
ATOM 1353 C CA . GLU A 1 167 ? 8.876 23.602 -16.056 1.00 79.12 167 GLU A CA 1
ATOM 1354 C C . GLU A 1 167 ? 9.861 22.430 -15.939 1.00 79.12 167 GLU A C 1
ATOM 1356 O O . GLU A 1 167 ? 10.473 22.252 -14.885 1.00 79.12 167 GLU A O 1
ATOM 1361 N N . VAL A 1 168 ? 10.051 21.653 -17.013 1.00 78.06 168 VAL A N 1
ATOM 1362 C CA . VAL A 1 168 ? 10.869 20.429 -16.983 1.00 78.06 168 VAL A CA 1
ATOM 1363 C C . VAL A 1 168 ? 12.195 20.610 -17.716 1.00 78.06 168 VAL A C 1
ATOM 1365 O O . VAL A 1 168 ? 13.248 20.416 -17.115 1.00 78.06 168 VAL A O 1
ATOM 1368 N N . LEU A 1 169 ? 12.167 21.003 -18.994 1.00 75.44 169 LEU A N 1
ATOM 1369 C CA . LEU A 1 169 ? 13.380 21.059 -19.822 1.00 75.44 169 LEU A CA 1
ATOM 1370 C C . LEU A 1 169 ? 14.196 22.347 -19.627 1.00 75.44 169 LEU A C 1
ATOM 1372 O O . LEU A 1 169 ? 15.400 22.335 -19.852 1.00 75.44 169 LEU A O 1
ATOM 1376 N N . LYS A 1 170 ? 13.559 23.449 -19.203 1.00 71.88 170 LYS A N 1
ATOM 1377 C CA . LYS A 1 170 ? 14.171 24.779 -18.989 1.00 71.88 170 LYS A CA 1
ATOM 1378 C C . LYS A 1 170 ? 14.957 25.341 -20.196 1.00 71.88 170 LYS A C 1
ATOM 1380 O O . LYS A 1 170 ? 15.712 26.298 -20.037 1.00 71.88 170 LYS A O 1
ATOM 1385 N N . GLU A 1 171 ? 14.737 24.821 -21.405 1.00 65.81 171 GLU A N 1
ATOM 1386 C CA . GLU A 1 171 ? 15.380 25.259 -22.653 1.00 65.81 171 GLU A CA 1
ATOM 1387 C C . GLU A 1 171 ? 14.331 25.558 -23.734 1.00 65.81 171 GLU A C 1
ATOM 1389 O O . GLU A 1 171 ? 13.533 24.696 -24.103 1.00 65.81 171 GLU A O 1
ATOM 1394 N N . LYS A 1 172 ? 14.336 26.788 -24.268 1.00 57.91 172 LYS A N 1
ATOM 1395 C CA . LYS A 1 172 ? 13.356 27.235 -25.276 1.00 57.91 172 LYS A CA 1
ATOM 1396 C C . LYS A 1 172 ? 13.648 26.737 -26.697 1.00 57.91 172 LYS A C 1
ATOM 1398 O O . LYS A 1 172 ? 12.703 26.542 -27.448 1.00 57.91 172 LYS A O 1
ATOM 1403 N N . ASP A 1 173 ? 14.909 26.496 -27.058 1.00 56.00 173 ASP A N 1
ATOM 1404 C CA . ASP A 1 173 ? 15.295 26.144 -28.440 1.00 56.00 173 ASP A CA 1
ATOM 1405 C C . ASP A 1 173 ? 15.146 24.643 -28.754 1.00 56.00 173 ASP A C 1
ATOM 1407 O O . ASP A 1 173 ? 15.004 24.244 -29.910 1.00 56.00 173 ASP A O 1
ATOM 1411 N N . LEU A 1 174 ? 15.142 23.791 -27.724 1.00 55.84 174 LEU A N 1
ATOM 1412 C CA . LEU A 1 174 ? 14.904 22.349 -27.855 1.00 55.84 174 LEU A CA 1
ATOM 1413 C C . LEU A 1 174 ? 13.419 22.048 -28.150 1.00 55.84 174 LEU A C 1
ATOM 1415 O O . LEU A 1 174 ? 13.081 21.026 -28.740 1.00 55.84 174 LEU A O 1
ATOM 1419 N N . TYR A 1 175 ? 12.537 22.977 -27.783 1.00 58.44 175 TYR A N 1
ATOM 1420 C CA . TYR A 1 175 ? 11.084 22.847 -27.783 1.00 58.44 175 TYR A CA 1
ATOM 1421 C C . TYR A 1 175 ? 10.440 22.737 -29.175 1.00 58.44 175 TYR A C 1
ATOM 1423 O O . TYR A 1 175 ? 9.612 21.852 -29.392 1.00 58.44 175 TYR A O 1
ATOM 1431 N N . GLU A 1 176 ? 10.833 23.591 -30.129 1.00 59.34 176 GLU A N 1
ATOM 1432 C CA . GLU A 1 176 ? 10.233 23.604 -31.476 1.00 59.34 176 GLU A CA 1
ATOM 1433 C C . GLU A 1 176 ? 10.495 22.288 -32.227 1.00 59.34 176 GLU A C 1
ATOM 1435 O O . GLU A 1 176 ? 9.609 21.761 -32.894 1.00 59.34 176 GLU A O 1
ATOM 1440 N N . LYS A 1 177 ? 11.677 21.689 -32.027 1.00 59.69 177 LYS A N 1
ATOM 1441 C CA . LYS A 1 177 ? 12.043 20.384 -32.605 1.00 59.69 177 LYS A CA 1
ATOM 1442 C C . LYS A 1 177 ? 11.333 19.207 -31.931 1.00 59.69 177 LYS A C 1
ATOM 1444 O O . LYS A 1 177 ? 11.053 18.200 -32.580 1.00 59.69 177 LYS A O 1
ATOM 1449 N N . ILE A 1 178 ? 11.054 19.315 -30.631 1.00 64.75 178 ILE A N 1
ATOM 1450 C CA . ILE A 1 178 ? 10.345 18.280 -29.869 1.00 64.75 178 ILE A CA 1
ATOM 1451 C C . ILE A 1 178 ? 8.866 18.237 -30.272 1.00 64.75 178 ILE A C 1
ATOM 1453 O O . ILE A 1 178 ? 8.336 17.144 -30.448 1.00 64.75 178 ILE A O 1
ATOM 1457 N N . GLY A 1 179 ? 8.221 19.391 -30.479 1.00 61.19 179 GLY A N 1
ATOM 1458 C CA . GLY A 1 179 ? 6.822 19.462 -30.919 1.00 61.19 179 GLY A CA 1
ATOM 1459 C C . GLY A 1 179 ? 6.563 18.699 -32.224 1.00 61.19 179 GLY A C 1
ATOM 1460 O O . GLY A 1 179 ? 5.656 17.873 -32.279 1.00 61.19 179 GLY A O 1
ATOM 1461 N N . GLU A 1 180 ? 7.415 18.888 -33.238 1.00 61.38 180 GLU A N 1
ATOM 1462 C CA . GLU A 1 180 ? 7.309 18.167 -34.521 1.00 61.38 180 GLU A CA 1
ATOM 1463 C C . GLU A 1 180 ? 7.541 16.649 -34.378 1.00 61.38 180 GLU A C 1
ATOM 1465 O O . GLU A 1 180 ? 6.871 15.842 -35.028 1.00 61.38 180 GLU A O 1
ATOM 1470 N N . SER A 1 181 ? 8.467 16.239 -33.502 1.00 63.31 181 SER A N 1
ATOM 1471 C CA . SER A 1 181 ? 8.754 14.824 -33.219 1.00 63.31 181 SER A CA 1
ATOM 1472 C C . SER A 1 181 ? 7.578 14.130 -32.520 1.00 63.31 181 SER A C 1
ATOM 1474 O O . SER A 1 181 ? 7.204 13.015 -32.896 1.00 63.31 181 SER A O 1
ATOM 1476 N N . LEU A 1 182 ? 6.953 14.816 -31.556 1.00 67.31 182 LEU A N 1
ATOM 1477 C CA . LEU A 1 182 ? 5.829 14.318 -30.760 1.00 67.31 182 LEU A CA 1
ATOM 1478 C C . LEU A 1 182 ? 4.558 14.086 -31.598 1.00 67.31 182 LEU A C 1
ATOM 1480 O O . LEU A 1 182 ? 3.910 13.048 -31.438 1.00 67.31 182 LEU A O 1
ATOM 1484 N N . ASP A 1 183 ? 4.245 14.985 -32.536 1.00 65.44 183 ASP A N 1
ATOM 1485 C CA . ASP A 1 183 ? 3.049 14.874 -33.390 1.00 65.44 183 ASP A CA 1
ATOM 1486 C C . ASP A 1 183 ? 3.154 13.755 -34.443 1.00 65.44 183 ASP A C 1
ATOM 1488 O O . ASP A 1 183 ? 2.152 13.154 -34.834 1.00 65.44 183 ASP A O 1
ATOM 1492 N N . SER A 1 184 ? 4.366 13.419 -34.895 1.00 67.38 184 SER A N 1
ATOM 1493 C CA . SER A 1 184 ? 4.561 12.488 -36.019 1.00 67.38 184 SER A CA 1
ATOM 1494 C C . SER A 1 184 ? 4.290 11.008 -35.697 1.00 67.38 184 SER A C 1
ATOM 1496 O O . SER A 1 184 ? 4.005 10.223 -36.605 1.00 67.38 184 SER A O 1
ATOM 1498 N N . LYS A 1 185 ? 4.372 10.609 -34.418 1.00 71.12 185 LYS A N 1
ATOM 1499 C CA . LYS A 1 185 ? 4.373 9.197 -33.976 1.00 71.12 185 LYS A CA 1
ATOM 1500 C C . LYS A 1 185 ? 3.176 8.787 -33.114 1.00 71.12 185 LYS A C 1
ATOM 1502 O O . LYS A 1 185 ? 3.181 7.688 -32.560 1.00 71.12 185 LYS A O 1
ATOM 1507 N N . ASN A 1 186 ? 2.146 9.634 -33.005 1.00 83.44 186 ASN A N 1
ATOM 1508 C CA . ASN A 1 186 ? 1.020 9.419 -32.084 1.00 83.44 186 ASN A CA 1
ATOM 1509 C C . ASN A 1 186 ? 1.519 9.130 -30.652 1.00 83.44 186 ASN A C 1
ATOM 1511 O O . ASN A 1 186 ? 1.131 8.143 -30.014 1.00 83.44 186 ASN A O 1
ATOM 1515 N N . ILE A 1 187 ? 2.477 9.948 -30.204 1.00 88.31 187 ILE A N 1
ATOM 1516 C CA . ILE A 1 187 ? 3.097 9.815 -28.891 1.00 88.31 187 ILE A CA 1
ATOM 1517 C C . ILE A 1 187 ? 2.083 10.201 -27.822 1.00 88.31 187 ILE A C 1
ATOM 1519 O O . ILE A 1 187 ? 1.400 11.216 -27.914 1.00 88.31 187 ILE A O 1
ATOM 1523 N N . LYS A 1 188 ? 2.023 9.380 -26.778 1.00 92.31 188 LYS A N 1
ATOM 1524 C CA . LYS A 1 188 ? 1.272 9.653 -25.560 1.00 92.31 188 LYS A CA 1
ATOM 1525 C C . LYS A 1 188 ? 2.224 10.122 -24.476 1.00 92.31 188 LYS A C 1
ATOM 1527 O O . LYS A 1 188 ? 3.380 9.696 -24.421 1.00 92.31 188 LYS A O 1
ATOM 1532 N N . LEU A 1 189 ? 1.721 10.972 -23.590 1.00 93.50 189 LEU A N 1
ATOM 1533 C CA . LEU A 1 189 ? 2.471 11.454 -22.438 1.00 93.50 189 LEU A CA 1
ATOM 1534 C C . LEU A 1 189 ? 1.844 10.938 -21.148 1.00 93.50 189 LEU A C 1
ATOM 1536 O O . LEU A 1 189 ? 0.631 11.024 -20.965 1.00 93.50 189 LEU A O 1
ATOM 1540 N N . LEU A 1 190 ? 2.678 10.456 -20.232 1.00 95.81 190 LEU A N 1
ATOM 1541 C CA . LEU A 1 190 ? 2.332 10.328 -18.823 1.00 95.81 190 LEU A CA 1
ATOM 1542 C C . LEU A 1 190 ? 2.964 11.494 -18.082 1.00 95.81 190 LEU A C 1
ATOM 1544 O O . LEU A 1 190 ? 4.176 11.678 -18.149 1.00 95.81 190 LEU A O 1
ATOM 1548 N N . ILE A 1 191 ? 2.150 12.271 -17.377 1.00 93.75 191 ILE A N 1
ATOM 1549 C CA . ILE A 1 191 ? 2.587 13.458 -16.645 1.00 93.75 191 ILE A CA 1
ATOM 1550 C C . ILE A 1 191 ? 2.300 13.271 -15.164 1.00 93.75 191 ILE A C 1
ATOM 1552 O O . ILE A 1 191 ? 1.199 12.869 -14.786 1.00 93.75 191 ILE A O 1
ATOM 1556 N N . ILE A 1 192 ? 3.285 13.604 -14.330 1.00 91.06 192 ILE A N 1
ATOM 1557 C CA . ILE A 1 192 ? 3.125 13.693 -12.880 1.00 91.06 192 ILE A CA 1
ATOM 1558 C C . ILE A 1 192 ? 3.139 15.167 -12.484 1.00 91.06 192 ILE A C 1
ATOM 1560 O O . ILE A 1 192 ? 4.085 15.895 -12.791 1.00 91.06 192 ILE A O 1
ATOM 1564 N N . ARG A 1 193 ? 2.092 15.609 -11.787 1.00 88.38 193 ARG A N 1
ATOM 1565 C CA . ARG A 1 193 ? 1.934 16.983 -11.291 1.00 88.38 193 ARG A CA 1
ATOM 1566 C C . ARG A 1 193 ? 1.872 17.021 -9.776 1.00 88.38 193 ARG A C 1
ATOM 1568 O O . ARG A 1 193 ? 1.386 16.078 -9.160 1.00 88.38 193 ARG A O 1
ATOM 1575 N N . ASP A 1 194 ? 2.289 18.133 -9.185 1.00 82.06 194 ASP A N 1
ATOM 1576 C CA . ASP A 1 194 ? 1.929 18.471 -7.808 1.00 82.06 194 ASP A CA 1
ATOM 1577 C C . ASP A 1 194 ? 0.454 18.893 -7.779 1.00 82.06 194 ASP A C 1
ATOM 1579 O O . ASP A 1 194 ? 0.074 19.873 -8.407 1.00 82.06 194 ASP A O 1
ATOM 1583 N N . ALA A 1 195 ? -0.395 18.180 -7.054 1.00 73.06 195 ALA A N 1
ATOM 1584 C CA . ALA A 1 195 ? -1.824 18.453 -6.982 1.00 73.06 195 ALA A CA 1
ATOM 1585 C C . ALA A 1 195 ? -2.170 19.740 -6.210 1.00 73.06 195 ALA A C 1
ATOM 1587 O O . ALA A 1 195 ? -3.304 20.199 -6.320 1.00 73.06 195 ALA A O 1
ATOM 1588 N N . LYS A 1 196 ? -1.237 20.341 -5.449 1.00 73.69 196 LYS A N 1
ATOM 1589 C CA . LYS A 1 196 ? -1.462 21.646 -4.794 1.00 73.69 196 LYS A CA 1
ATOM 1590 C C . LYS A 1 196 ? -1.241 22.808 -5.746 1.00 73.69 196 LYS A C 1
ATOM 1592 O O . LYS A 1 196 ? -2.085 23.691 -5.854 1.00 73.69 196 LYS A O 1
ATOM 1597 N N . ASN A 1 197 ? -0.088 22.809 -6.410 1.00 75.00 197 ASN A N 1
ATOM 1598 C CA . ASN A 1 197 ? 0.356 23.939 -7.230 1.00 75.00 197 ASN A CA 1
ATOM 1599 C C . ASN A 1 197 ? 0.076 23.726 -8.724 1.00 75.00 197 ASN A C 1
ATOM 1601 O O . ASN A 1 197 ? 0.196 24.657 -9.510 1.00 75.00 197 ASN A O 1
ATOM 1605 N N . ASN A 1 198 ? -0.299 22.505 -9.109 1.00 78.44 198 ASN A N 1
ATOM 1606 C CA . ASN A 1 198 ? -0.491 22.041 -10.482 1.00 78.44 198 ASN A CA 1
ATOM 1607 C C . ASN A 1 198 ? 0.771 22.090 -11.372 1.00 78.44 198 ASN A C 1
ATOM 1609 O O . ASN A 1 198 ? 0.682 21.945 -12.595 1.00 78.44 198 ASN A O 1
ATOM 1613 N N . ASN A 1 199 ? 1.943 22.257 -10.754 1.00 84.19 199 ASN A N 1
ATOM 1614 C CA . ASN A 1 199 ? 3.238 22.272 -11.430 1.00 84.19 199 ASN A CA 1
ATOM 1615 C C . ASN A 1 199 ? 3.603 20.863 -11.912 1.00 84.19 199 ASN A C 1
ATOM 1617 O O . ASN A 1 199 ? 3.412 19.883 -11.186 1.00 84.19 199 ASN A O 1
ATOM 1621 N N . MET A 1 200 ? 4.160 20.765 -13.114 1.00 87.38 200 MET A N 1
ATOM 1622 C CA . MET A 1 200 ? 4.681 19.534 -13.689 1.00 87.38 200 MET A CA 1
ATOM 1623 C C . MET A 1 200 ? 5.980 19.133 -12.990 1.00 87.38 200 MET A C 1
ATOM 1625 O O . MET A 1 200 ? 6.964 19.867 -12.984 1.00 87.38 200 MET A O 1
ATOM 1629 N N . LEU A 1 201 ? 5.982 17.942 -12.400 1.00 88.56 201 LEU A N 1
ATOM 1630 C CA . LEU A 1 201 ? 7.148 17.374 -11.724 1.00 88.56 201 LEU A CA 1
ATOM 1631 C C . LEU A 1 201 ? 7.979 16.495 -12.658 1.00 88.56 201 LEU A C 1
ATOM 1633 O O . LEU A 1 201 ? 9.165 16.281 -12.415 1.00 88.56 201 LEU A O 1
ATOM 1637 N N . GLY A 1 202 ? 7.365 16.007 -13.731 1.00 91.38 202 GLY A N 1
ATOM 1638 C CA . GLY A 1 202 ? 8.040 15.303 -14.806 1.00 91.38 202 GLY A CA 1
ATOM 1639 C C . GLY A 1 202 ? 7.057 14.633 -15.756 1.00 91.38 202 GLY A C 1
ATOM 1640 O O . GLY A 1 202 ? 5.848 14.595 -15.502 1.00 91.38 202 GLY A O 1
ATOM 1641 N N . PHE A 1 203 ? 7.587 14.110 -16.856 1.00 93.31 203 PHE A N 1
ATOM 1642 C CA . PHE A 1 203 ? 6.806 13.398 -17.857 1.00 93.31 203 PHE A CA 1
ATOM 1643 C C . PHE A 1 203 ? 7.584 12.235 -18.480 1.00 93.31 203 PHE A C 1
ATOM 1645 O O . PHE A 1 203 ? 8.816 12.209 -18.490 1.00 93.31 203 PHE A O 1
ATOM 1652 N N . SER A 1 204 ? 6.844 11.275 -19.026 1.00 95.12 204 SER A N 1
ATOM 1653 C CA . SER A 1 204 ? 7.360 10.231 -19.906 1.00 95.12 204 SER A CA 1
ATOM 1654 C C . SER A 1 204 ? 6.589 10.239 -21.217 1.00 95.12 204 SER A C 1
ATOM 1656 O O . SER A 1 204 ? 5.363 10.346 -21.217 1.00 95.12 204 SER A O 1
ATOM 1658 N N . ALA A 1 205 ? 7.316 10.130 -22.323 1.00 93.69 205 ALA A N 1
ATOM 1659 C CA . ALA A 1 205 ? 6.763 10.023 -23.662 1.00 93.69 205 ALA A CA 1
ATOM 1660 C C . ALA A 1 205 ? 6.881 8.585 -24.158 1.00 93.69 205 ALA A C 1
ATOM 1662 O O . ALA A 1 205 ? 7.932 7.959 -24.005 1.00 93.69 205 ALA A O 1
ATOM 1663 N N . PHE A 1 206 ? 5.806 8.058 -24.733 1.00 95.25 206 PHE A N 1
ATOM 1664 C CA . PHE A 1 206 ? 5.791 6.699 -25.252 1.00 95.25 206 PHE A CA 1
ATOM 1665 C C . PHE A 1 206 ? 4.797 6.531 -26.397 1.00 95.25 206 PHE A C 1
ATOM 1667 O O . PHE A 1 206 ? 3.730 7.146 -26.420 1.00 95.25 206 PHE A O 1
ATOM 1674 N N . HIS A 1 207 ? 5.106 5.629 -27.323 1.00 94.44 207 HIS A N 1
ATOM 1675 C CA . HIS A 1 207 ? 4.215 5.262 -28.416 1.00 94.44 207 HIS A CA 1
ATOM 1676 C C . HIS A 1 207 ? 4.203 3.755 -28.665 1.00 94.44 207 HIS A C 1
ATOM 1678 O O . HIS A 1 207 ? 5.105 2.997 -28.296 1.00 94.44 207 HIS A O 1
ATOM 1684 N N . LYS A 1 208 ? 3.115 3.295 -29.280 1.00 94.75 208 LYS A N 1
ATOM 1685 C CA . LYS A 1 208 ? 2.923 1.890 -29.634 1.00 94.75 208 LYS A CA 1
ATOM 1686 C C . LYS A 1 208 ? 3.558 1.608 -30.987 1.00 94.75 208 LYS A C 1
ATOM 1688 O O . LYS A 1 208 ? 3.278 2.316 -31.948 1.00 94.75 208 LYS A O 1
ATOM 1693 N N . ILE A 1 209 ? 4.263 0.484 -31.078 1.00 93.38 209 ILE A N 1
ATOM 1694 C CA . ILE A 1 209 ? 4.734 -0.068 -32.350 1.00 93.38 209 ILE A CA 1
ATOM 1695 C C . ILE A 1 209 ? 4.296 -1.525 -32.505 1.00 93.38 209 ILE A C 1
ATOM 1697 O O . ILE A 1 209 ? 3.995 -2.220 -31.528 1.00 93.38 209 ILE A O 1
ATOM 1701 N N . SER A 1 210 ? 4.250 -2.006 -33.744 1.00 89.50 210 SER A N 1
ATOM 1702 C CA . SER A 1 210 ? 4.134 -3.434 -34.035 1.00 89.50 210 SER A CA 1
ATOM 1703 C C . SER A 1 210 ? 5.509 -4.071 -34.267 1.00 89.50 210 SER A C 1
ATOM 1705 O O . SER A 1 210 ? 6.524 -3.394 -34.432 1.00 89.50 210 SER A O 1
ATOM 1707 N N . THR A 1 211 ? 5.557 -5.401 -34.325 1.00 87.50 211 THR A N 1
ATOM 1708 C CA . THR A 1 211 ? 6.782 -6.153 -34.646 1.00 87.50 211 THR A CA 1
ATOM 1709 C C . THR A 1 211 ? 7.333 -5.842 -36.044 1.00 87.50 211 THR A C 1
ATOM 1711 O O . THR A 1 211 ? 8.539 -5.977 -36.266 1.00 87.50 211 THR A O 1
ATOM 1714 N N . SER A 1 212 ? 6.486 -5.427 -36.996 1.00 88.25 212 SER A N 1
ATOM 1715 C CA . SER A 1 212 ? 6.925 -4.979 -38.327 1.00 88.25 212 SER A CA 1
ATOM 1716 C C . SER A 1 212 ? 7.566 -3.592 -38.301 1.00 88.25 212 SER A C 1
ATOM 1718 O O . SER A 1 212 ? 8.437 -3.323 -39.128 1.00 88.25 212 SER A O 1
ATOM 1720 N N . ASP A 1 213 ? 7.215 -2.760 -37.320 1.00 91.25 213 ASP A N 1
ATOM 1721 C CA . ASP A 1 213 ? 7.663 -1.366 -37.232 1.00 91.25 213 ASP A CA 1
ATOM 1722 C C . ASP A 1 213 ? 9.017 -1.214 -36.526 1.00 91.25 213 ASP A C 1
ATOM 1724 O O . ASP A 1 213 ? 9.653 -0.172 -36.639 1.00 91.25 213 ASP A O 1
ATOM 1728 N N . VAL A 1 214 ? 9.526 -2.267 -35.873 1.00 92.44 214 VAL A N 1
ATOM 1729 C CA . VAL A 1 214 ? 10.813 -2.229 -35.150 1.00 92.44 214 VAL A CA 1
ATOM 1730 C C . VAL A 1 214 ? 11.978 -1.837 -36.071 1.00 92.44 214 VAL A C 1
ATOM 1732 O O . VAL A 1 214 ? 12.833 -1.040 -35.691 1.00 92.44 214 VAL A O 1
ATOM 1735 N N . TYR A 1 215 ? 12.024 -2.368 -37.300 1.00 93.25 215 TYR A N 1
ATOM 1736 C CA . TYR A 1 215 ? 13.064 -1.978 -38.260 1.00 93.25 215 TYR A CA 1
ATOM 1737 C C . TYR A 1 215 ? 12.884 -0.531 -38.751 1.00 93.25 215 TYR A C 1
ATOM 1739 O O . TYR A 1 215 ? 13.852 0.226 -38.676 1.00 93.25 215 TYR A O 1
ATOM 1747 N N . PRO A 1 216 ? 11.693 -0.103 -39.225 1.00 91.38 216 PRO A N 1
ATOM 1748 C CA . PRO A 1 216 ? 11.431 1.300 -39.536 1.00 91.38 216 PRO A CA 1
ATOM 1749 C C . PRO A 1 216 ? 11.792 2.281 -38.416 1.00 91.38 216 PRO A C 1
ATOM 1751 O O . PRO A 1 216 ? 12.317 3.345 -38.744 1.00 91.38 216 PRO A O 1
ATOM 1754 N N . GLU A 1 217 ? 11.559 1.909 -37.156 1.00 91.50 217 GLU A N 1
ATOM 1755 C CA . GLU A 1 217 ? 11.796 2.731 -35.965 1.00 91.50 217 GLU A CA 1
ATOM 1756 C C . GLU A 1 217 ? 13.291 2.898 -35.655 1.00 91.50 217 GLU A C 1
ATOM 1758 O O . GLU A 1 217 ? 13.786 4.017 -35.534 1.00 91.50 217 GLU A O 1
ATOM 1763 N N . PHE A 1 218 ? 14.047 1.797 -35.582 1.00 92.31 218 PHE A N 1
ATOM 1764 C CA . PHE A 1 218 ? 15.456 1.842 -35.160 1.00 92.31 218 PHE A CA 1
ATOM 1765 C C . PHE A 1 218 ? 16.466 1.815 -36.310 1.00 92.31 218 PHE A C 1
ATOM 1767 O O . PHE A 1 218 ? 17.661 1.971 -36.066 1.00 92.31 218 PHE A O 1
ATOM 1774 N N . LYS A 1 219 ? 16.010 1.590 -37.550 1.00 92.94 219 LYS A N 1
ATOM 1775 C CA . LYS A 1 219 ? 16.839 1.399 -38.757 1.00 92.94 219 LYS A CA 1
ATOM 1776 C C . LYS A 1 219 ? 17.937 0.337 -38.585 1.00 92.94 219 LYS A C 1
ATOM 1778 O O . LYS A 1 219 ? 18.987 0.417 -39.212 1.00 92.94 219 LYS A O 1
ATOM 1783 N N . SER A 1 220 ? 17.674 -0.676 -37.758 1.00 94.38 220 SER A N 1
ATOM 1784 C CA . SER A 1 220 ? 18.611 -1.747 -37.407 1.00 94.38 220 SER A CA 1
ATOM 1785 C C . SER A 1 220 ? 17.960 -3.112 -37.614 1.00 94.38 220 SER A C 1
ATOM 1787 O O . SER A 1 220 ? 16.944 -3.439 -36.992 1.00 94.38 220 SER A O 1
ATOM 1789 N N . SER A 1 221 ? 18.544 -3.930 -38.494 1.00 93.00 221 SER A N 1
ATOM 1790 C CA . SER A 1 221 ? 18.110 -5.318 -38.698 1.00 93.00 221 SER A CA 1
ATOM 1791 C C . SER A 1 221 ? 18.427 -6.190 -37.482 1.00 93.00 221 SER A C 1
ATOM 1793 O O . SER A 1 221 ? 17.636 -7.071 -37.150 1.00 93.00 221 SER A O 1
ATOM 1795 N N . TYR A 1 222 ? 19.531 -5.904 -36.785 1.00 94.75 222 TYR A N 1
ATOM 1796 C CA . TYR A 1 222 ? 19.927 -6.591 -35.558 1.00 94.75 222 TYR A CA 1
ATOM 1797 C C . TYR A 1 222 ? 18.891 -6.410 -34.442 1.00 94.75 222 TYR A C 1
ATOM 1799 O O . TYR A 1 222 ? 18.367 -7.398 -33.930 1.00 94.75 222 TYR A O 1
ATOM 1807 N N . ILE A 1 223 ? 18.524 -5.162 -34.120 1.00 94.19 223 ILE A N 1
ATOM 1808 C CA . ILE A 1 223 ? 17.512 -4.862 -33.092 1.00 94.19 223 ILE A CA 1
ATOM 1809 C C . ILE A 1 223 ? 16.163 -5.477 -33.483 1.00 94.19 223 ILE A C 1
ATOM 1811 O O . ILE A 1 223 ? 15.498 -6.093 -32.651 1.00 94.19 223 ILE A O 1
ATOM 1815 N N . ALA A 1 224 ? 15.772 -5.373 -34.758 1.00 93.50 224 ALA A N 1
ATOM 1816 C CA . ALA A 1 224 ? 14.523 -5.954 -35.237 1.00 93.50 224 ALA A CA 1
ATOM 1817 C C . ALA A 1 224 ? 14.476 -7.482 -35.078 1.00 93.50 224 ALA A C 1
ATOM 1819 O O . ALA A 1 224 ? 13.466 -8.013 -34.619 1.00 93.50 224 ALA A O 1
ATOM 1820 N N . ASN A 1 225 ? 15.554 -8.191 -35.419 1.00 92.75 225 ASN A N 1
ATOM 1821 C CA . ASN A 1 225 ? 15.629 -9.643 -35.252 1.00 92.75 225 ASN A CA 1
ATOM 1822 C C . ASN A 1 225 ? 15.629 -10.040 -33.775 1.00 92.75 225 ASN A C 1
ATOM 1824 O O . ASN A 1 225 ? 14.855 -10.912 -33.388 1.00 92.75 225 ASN A O 1
ATOM 1828 N N . TYR A 1 226 ? 16.397 -9.333 -32.944 1.00 93.00 226 TYR A N 1
ATOM 1829 C CA . TYR A 1 226 ? 16.428 -9.562 -31.503 1.00 93.00 226 TYR A CA 1
ATOM 1830 C C . TYR A 1 226 ? 15.027 -9.473 -30.877 1.00 93.00 226 TYR A C 1
ATOM 1832 O O . TYR A 1 226 ? 14.596 -10.366 -30.149 1.00 93.00 226 TYR A O 1
ATOM 1840 N N . VAL A 1 227 ? 14.281 -8.406 -31.182 1.00 92.50 227 VAL A N 1
ATOM 1841 C CA . VAL A 1 227 ? 12.934 -8.202 -30.628 1.00 92.50 227 VAL A CA 1
ATOM 1842 C C . VAL A 1 227 ? 11.968 -9.286 -31.115 1.00 92.50 227 VAL A C 1
ATOM 1844 O O . VAL A 1 227 ? 11.201 -9.810 -30.308 1.00 92.50 227 VAL A O 1
ATOM 1847 N N . ARG A 1 228 ? 12.035 -9.682 -32.396 1.00 90.75 228 ARG A N 1
ATOM 1848 C CA . ARG A 1 228 ? 11.192 -10.755 -32.963 1.00 90.75 228 ARG A CA 1
ATOM 1849 C C . ARG A 1 228 ? 11.426 -12.113 -32.302 1.00 90.75 228 ARG A C 1
ATOM 1851 O O . ARG A 1 228 ? 10.476 -12.873 -32.149 1.00 90.75 228 ARG A O 1
ATOM 1858 N N . GLU A 1 229 ? 12.658 -12.417 -31.900 1.00 90.31 229 GLU A N 1
ATOM 1859 C CA . GLU A 1 229 ? 12.973 -13.650 -31.167 1.00 90.31 229 GLU A CA 1
ATOM 1860 C C . GLU A 1 229 ? 12.431 -13.634 -29.731 1.00 90.31 229 GLU A C 1
ATOM 1862 O O . GLU A 1 229 ? 12.122 -14.686 -29.169 1.00 90.31 229 GLU A O 1
ATOM 1867 N N . LYS A 1 230 ? 12.322 -12.449 -29.119 1.00 87.00 230 LYS A N 1
ATOM 1868 C CA . LYS A 1 230 ? 11.926 -12.299 -27.712 1.00 87.00 230 LYS A CA 1
ATOM 1869 C C . LYS A 1 230 ? 10.434 -12.136 -27.499 1.00 87.00 230 LYS A C 1
ATOM 1871 O O . LYS A 1 230 ? 9.932 -12.561 -26.459 1.00 87.00 230 LYS A O 1
ATOM 1876 N N . THR A 1 231 ? 9.719 -11.512 -28.429 1.00 86.12 231 THR A N 1
ATOM 1877 C CA . THR A 1 231 ? 8.304 -11.218 -28.227 1.00 86.12 231 THR A CA 1
ATOM 1878 C C . THR A 1 231 ? 7.483 -11.328 -29.500 1.00 86.12 231 THR A C 1
ATOM 1880 O O . THR A 1 231 ? 7.890 -10.920 -30.584 1.00 86.12 231 THR A O 1
ATOM 1883 N N . SER A 1 232 ? 6.272 -11.847 -29.329 1.00 81.12 232 SER A N 1
ATOM 1884 C CA . SER A 1 232 ? 5.203 -11.844 -30.327 1.00 81.12 232 SER A CA 1
ATOM 1885 C C . SER A 1 232 ? 4.011 -10.983 -29.889 1.00 81.12 232 SER A C 1
ATOM 1887 O O . SER A 1 232 ? 2.953 -11.041 -30.512 1.00 81.12 232 SER A O 1
ATOM 1889 N N . GLY A 1 233 ? 4.129 -10.265 -28.766 1.00 84.75 233 GLY A N 1
ATOM 1890 C CA . GLY A 1 233 ? 3.047 -9.463 -28.196 1.00 84.75 233 GLY A CA 1
ATOM 1891 C C . GLY A 1 233 ? 3.154 -7.977 -28.541 1.00 84.75 233 GLY A C 1
ATOM 1892 O O . GLY A 1 233 ? 3.925 -7.572 -29.410 1.00 84.75 233 GLY A O 1
ATOM 1893 N N . ARG A 1 234 ? 2.353 -7.144 -27.867 1.00 92.56 234 ARG A N 1
ATOM 1894 C CA . ARG A 1 234 ? 2.356 -5.690 -28.089 1.00 92.56 234 ARG A CA 1
ATOM 1895 C C . ARG A 1 234 ? 3.624 -5.056 -27.527 1.00 92.56 234 ARG A C 1
ATOM 1897 O O . ARG A 1 234 ? 3.984 -5.317 -26.377 1.00 92.56 234 ARG A O 1
ATOM 1904 N N . ILE A 1 235 ? 4.237 -4.190 -28.328 1.00 96.19 235 ILE A N 1
ATOM 1905 C CA . ILE A 1 235 ? 5.479 -3.495 -28.000 1.00 96.19 235 ILE A CA 1
ATOM 1906 C C . ILE A 1 235 ? 5.171 -2.018 -27.756 1.00 96.19 235 ILE A C 1
ATOM 1908 O O . ILE A 1 235 ? 4.426 -1.393 -28.517 1.00 96.19 235 ILE A O 1
ATOM 1912 N N . ILE A 1 236 ? 5.741 -1.477 -26.685 1.00 96.94 236 ILE A N 1
ATOM 1913 C CA . ILE A 1 236 ? 5.770 -0.040 -26.421 1.00 96.94 236 ILE A CA 1
ATOM 1914 C C . ILE A 1 236 ? 7.205 0.470 -26.551 1.00 96.94 236 ILE A C 1
ATOM 1916 O O . ILE A 1 236 ? 8.143 -0.206 -26.123 1.00 96.94 236 ILE A O 1
ATOM 1920 N N . VAL A 1 237 ? 7.371 1.648 -27.141 1.00 96.81 237 VAL A N 1
ATOM 1921 C CA . VAL A 1 237 ? 8.624 2.402 -27.117 1.00 96.81 237 VAL A CA 1
ATOM 1922 C C . VAL A 1 237 ? 8.448 3.572 -26.162 1.00 96.81 237 VAL A C 1
ATOM 1924 O O . VAL A 1 237 ? 7.482 4.315 -26.281 1.00 96.81 237 VAL A O 1
ATOM 1927 N N . VAL A 1 238 ? 9.361 3.709 -25.206 1.00 96.69 238 VAL A N 1
ATOM 1928 C CA . VAL A 1 238 ? 9.495 4.880 -24.341 1.00 96.69 238 VAL A CA 1
ATOM 1929 C C . VAL A 1 238 ? 10.551 5.788 -24.967 1.00 96.69 238 VAL A C 1
ATOM 1931 O O . VAL A 1 238 ? 11.733 5.439 -25.022 1.00 96.69 238 VAL A O 1
ATOM 1934 N N . ASP A 1 239 ? 10.092 6.933 -25.463 1.00 92.44 239 ASP A N 1
ATOM 1935 C CA . ASP A 1 239 ? 10.850 7.921 -26.240 1.00 92.44 239 ASP A CA 1
ATOM 1936 C C . ASP A 1 239 ? 11.652 8.889 -25.366 1.00 92.44 239 ASP A C 1
ATOM 1938 O O . ASP A 1 239 ? 12.500 9.632 -25.863 1.00 92.44 239 ASP A O 1
ATOM 1942 N N . GLY A 1 240 ? 11.372 8.903 -24.063 1.00 91.94 240 GLY A N 1
ATOM 1943 C CA . GLY A 1 240 ? 12.113 9.679 -23.079 1.00 91.94 240 GLY A CA 1
ATOM 1944 C C . GLY A 1 240 ? 11.393 9.765 -21.736 1.00 91.94 240 GLY A C 1
ATOM 1945 O O . GLY A 1 240 ? 10.169 9.618 -21.644 1.00 91.94 240 GLY A O 1
ATOM 1946 N N . ILE A 1 241 ? 12.176 9.986 -20.684 1.00 93.62 241 ILE A N 1
ATOM 1947 C CA . ILE A 1 241 ? 11.717 10.187 -19.308 1.00 93.62 241 ILE A CA 1
ATOM 1948 C C . ILE A 1 241 ? 12.452 11.406 -18.764 1.00 93.62 241 ILE A C 1
ATOM 1950 O O . ILE A 1 241 ? 13.680 11.444 -18.787 1.00 93.62 241 ILE A O 1
ATOM 1954 N N . PHE A 1 242 ? 11.702 12.390 -18.275 1.00 90.56 242 PHE A N 1
ATOM 1955 C CA . PHE A 1 242 ? 12.257 13.666 -17.840 1.00 90.56 242 PHE A CA 1
ATOM 1956 C C . PHE A 1 242 ? 11.647 14.084 -16.508 1.00 90.56 242 PHE A C 1
ATOM 1958 O O . PHE A 1 242 ? 10.433 14.260 -16.392 1.00 90.56 242 PHE A O 1
ATOM 1965 N N . ALA A 1 243 ? 12.502 14.262 -15.505 1.00 89.31 243 ALA A N 1
ATOM 1966 C CA . ALA A 1 243 ? 12.138 14.827 -14.214 1.00 89.31 243 ALA A CA 1
ATOM 1967 C C . ALA A 1 243 ? 12.502 16.317 -14.163 1.00 89.31 243 ALA A C 1
ATOM 1969 O O . ALA A 1 243 ? 13.526 16.730 -14.707 1.00 89.31 243 ALA A O 1
ATOM 1970 N N . ALA A 1 244 ? 11.681 17.123 -13.490 1.00 85.44 244 ALA A N 1
ATOM 1971 C CA . ALA A 1 244 ? 11.981 18.531 -13.274 1.00 85.44 244 ALA A CA 1
ATOM 1972 C C . ALA A 1 244 ? 13.229 18.684 -12.369 1.00 85.44 244 ALA A C 1
ATOM 1974 O O . ALA A 1 244 ? 13.300 18.022 -11.327 1.00 85.44 244 ALA A O 1
ATOM 1975 N N . PRO A 1 245 ? 14.184 19.579 -12.694 1.00 73.31 245 PRO A N 1
ATOM 1976 C CA . PRO A 1 245 ? 15.426 19.741 -11.927 1.00 73.31 245 PRO A CA 1
ATOM 1977 C C . PRO A 1 245 ? 15.209 20.122 -10.459 1.00 73.31 245 PRO A C 1
ATOM 1979 O O . PRO A 1 245 ? 15.972 19.708 -9.592 1.00 73.31 245 PRO A O 1
ATOM 1982 N N . ASP A 1 246 ? 14.149 20.886 -10.181 1.00 66.94 246 ASP A N 1
ATOM 1983 C CA . ASP A 1 246 ? 13.815 21.370 -8.836 1.00 66.94 246 ASP A CA 1
ATOM 1984 C C . ASP A 1 246 ? 12.806 20.448 -8.129 1.00 66.94 246 ASP A C 1
ATOM 1986 O O . ASP A 1 246 ? 12.137 20.857 -7.175 1.00 66.94 246 ASP A O 1
ATOM 1990 N N . SER A 1 247 ? 12.629 19.212 -8.613 1.00 62.72 247 SER A N 1
ATOM 1991 C CA . SER A 1 247 ? 11.690 18.290 -7.983 1.00 62.72 247 SER A CA 1
ATOM 1992 C C . SER A 1 247 ? 12.157 17.982 -6.556 1.00 62.72 247 SER A C 1
ATOM 1994 O O . SER A 1 247 ? 13.293 17.579 -6.319 1.00 62.72 247 SER A O 1
ATOM 1996 N N . ALA A 1 248 ? 11.267 18.150 -5.578 1.00 60.88 248 ALA A N 1
ATOM 1997 C CA . ALA A 1 248 ? 11.539 17.846 -4.170 1.00 60.88 248 ALA A CA 1
ATOM 1998 C C . ALA A 1 248 ? 11.599 16.326 -3.879 1.00 60.88 248 ALA A C 1
ATOM 2000 O O . ALA A 1 248 ? 11.233 15.892 -2.777 1.00 60.88 248 ALA A O 1
ATOM 2001 N N . TYR A 1 249 ? 11.947 15.515 -4.884 1.00 68.19 249 TYR A N 1
ATOM 2002 C CA . TYR A 1 249 ? 11.805 14.064 -4.904 1.00 68.19 249 TYR A CA 1
ATOM 2003 C C . TYR A 1 249 ? 13.037 13.409 -5.519 1.00 68.19 249 TYR A C 1
ATOM 2005 O O . TYR A 1 249 ? 13.207 13.394 -6.735 1.00 68.19 249 TYR A O 1
ATOM 2013 N N . ASP A 1 250 ? 13.840 12.771 -4.672 1.00 64.81 250 ASP A N 1
ATOM 2014 C CA . ASP A 1 250 ? 15.139 12.210 -5.059 1.00 64.81 250 ASP A CA 1
ATOM 2015 C C . ASP A 1 250 ? 15.056 11.027 -6.058 1.00 64.81 250 ASP A C 1
ATOM 2017 O O . ASP A 1 250 ? 16.092 10.567 -6.524 1.00 64.81 250 ASP A O 1
ATOM 2021 N N . ASN A 1 251 ? 13.853 10.544 -6.423 1.00 80.56 251 ASN A N 1
ATOM 2022 C CA . ASN A 1 251 ? 13.632 9.380 -7.304 1.00 80.56 251 ASN A CA 1
ATOM 2023 C C . ASN A 1 251 ? 12.519 9.580 -8.362 1.00 80.56 251 ASN A C 1
ATOM 2025 O O . ASN A 1 251 ? 11.858 8.615 -8.755 1.00 80.56 251 ASN A O 1
ATOM 2029 N N . MET A 1 252 ? 12.269 10.813 -8.819 1.00 88.19 252 MET A N 1
ATOM 2030 C CA . MET A 1 252 ? 11.181 11.097 -9.774 1.00 88.19 252 MET A CA 1
ATOM 2031 C C . MET A 1 252 ? 11.288 10.290 -11.080 1.00 88.19 252 MET A C 1
ATOM 2033 O O . MET A 1 252 ? 10.275 9.800 -11.574 1.00 88.19 252 MET A O 1
ATOM 2037 N N . GLU A 1 253 ? 12.502 10.085 -11.604 1.00 91.19 253 GLU A N 1
ATOM 2038 C CA . GLU A 1 253 ? 12.734 9.245 -12.789 1.00 91.19 253 GLU A CA 1
ATOM 2039 C C . GLU A 1 253 ? 12.152 7.840 -12.586 1.00 91.19 253 GLU A C 1
ATOM 2041 O O . GLU A 1 253 ? 11.358 7.390 -13.406 1.00 91.19 253 GLU A O 1
ATOM 2046 N N . GLN A 1 254 ? 12.458 7.182 -11.459 1.00 92.31 254 GLN A N 1
ATOM 2047 C CA . GLN A 1 254 ? 11.944 5.846 -11.144 1.00 92.31 254 GLN A CA 1
ATOM 2048 C C . GLN A 1 254 ? 10.418 5.816 -11.070 1.00 92.31 254 GLN A C 1
ATOM 2050 O O . GLN A 1 254 ? 9.815 4.879 -11.592 1.00 92.31 254 GLN A O 1
ATOM 2055 N N . ILE A 1 255 ? 9.803 6.821 -10.437 1.00 92.88 255 ILE A N 1
ATOM 2056 C CA . ILE A 1 255 ? 8.343 6.925 -10.354 1.00 92.88 255 ILE A CA 1
ATOM 2057 C C . ILE A 1 255 ? 7.764 7.015 -11.771 1.00 92.88 255 ILE A C 1
ATOM 2059 O O . ILE A 1 255 ? 6.912 6.206 -12.121 1.00 92.88 255 ILE A O 1
ATOM 2063 N N . LEU A 1 256 ? 8.279 7.908 -12.623 1.00 94.62 256 LEU A N 1
ATOM 2064 C CA . LEU A 1 256 ? 7.820 8.053 -14.009 1.00 94.62 256 LEU A CA 1
ATOM 2065 C C . LEU A 1 256 ? 7.933 6.749 -14.807 1.00 94.62 256 LEU A C 1
ATOM 2067 O O . LEU A 1 256 ? 6.981 6.392 -15.506 1.00 94.62 256 LEU A O 1
ATOM 2071 N N . ILE A 1 257 ? 9.053 6.020 -14.693 1.00 95.88 257 ILE A N 1
ATOM 2072 C CA . ILE A 1 257 ? 9.208 4.720 -15.368 1.00 95.88 257 ILE A CA 1
ATOM 2073 C C . ILE A 1 257 ? 8.149 3.743 -14.851 1.00 95.88 257 ILE A C 1
ATOM 2075 O O . ILE A 1 257 ? 7.434 3.130 -15.642 1.00 95.88 257 ILE A O 1
ATOM 2079 N N . THR A 1 258 ? 8.020 3.616 -13.529 1.00 96.00 258 THR A N 1
ATOM 2080 C CA . THR A 1 258 ? 7.088 2.677 -12.899 1.00 96.00 258 THR A CA 1
ATOM 2081 C C . THR A 1 258 ? 5.643 2.968 -13.296 1.00 96.00 258 THR A C 1
ATOM 2083 O O . THR A 1 258 ? 4.947 2.047 -13.722 1.00 96.00 258 THR A O 1
ATOM 2086 N N . GLU A 1 259 ? 5.197 4.224 -13.227 1.00 96.25 259 GLU A N 1
ATOM 2087 C CA . GLU A 1 259 ? 3.835 4.608 -13.611 1.00 96.25 259 GLU A CA 1
ATOM 2088 C C . GLU A 1 259 ? 3.573 4.334 -15.096 1.00 96.25 259 GLU A C 1
ATOM 2090 O O . GLU A 1 259 ? 2.524 3.797 -15.468 1.00 96.25 259 GLU A O 1
ATOM 2095 N N . THR A 1 260 ? 4.554 4.630 -15.954 1.00 97.50 260 THR A N 1
ATOM 2096 C CA . THR A 1 260 ? 4.444 4.426 -17.405 1.00 97.50 260 THR A CA 1
ATOM 2097 C C . THR A 1 260 ? 4.341 2.945 -17.742 1.00 97.50 260 THR A C 1
ATOM 2099 O O . THR A 1 260 ? 3.436 2.527 -18.468 1.00 97.50 260 THR A O 1
ATOM 2102 N N . LEU A 1 261 ? 5.218 2.114 -17.177 1.00 97.94 261 LEU A N 1
ATOM 2103 C CA . LEU A 1 261 ? 5.203 0.674 -17.424 1.00 97.94 261 LEU A CA 1
ATOM 2104 C C . LEU A 1 261 ? 3.981 0.004 -16.794 1.00 97.94 261 LEU A C 1
ATOM 2106 O O . LEU A 1 261 ? 3.393 -0.877 -17.419 1.00 97.94 261 LEU A O 1
ATOM 2110 N N . ALA A 1 262 ? 3.530 0.446 -15.618 1.00 97.38 262 ALA A N 1
ATOM 2111 C CA . ALA A 1 262 ? 2.292 -0.046 -15.022 1.00 97.38 262 ALA A CA 1
ATOM 2112 C C . ALA A 1 262 ? 1.069 0.286 -15.893 1.00 97.38 262 ALA A C 1
ATOM 2114 O O . ALA A 1 262 ? 0.212 -0.578 -16.112 1.00 97.38 262 ALA A O 1
ATOM 2115 N N . HIS A 1 263 ? 1.010 1.499 -16.455 1.00 96.75 263 HIS A N 1
ATOM 2116 C CA . HIS A 1 263 ? -0.007 1.872 -17.437 1.00 96.75 263 HIS A CA 1
ATOM 2117 C C . HIS A 1 263 ? 0.062 0.980 -18.686 1.00 96.75 263 HIS A C 1
ATOM 2119 O O . HIS A 1 263 ? -0.969 0.493 -19.156 1.00 96.75 263 HIS A O 1
ATOM 2125 N N . CYS A 1 264 ? 1.259 0.703 -19.205 1.00 96.94 264 CYS A N 1
ATOM 2126 C CA . CYS A 1 264 ? 1.445 -0.174 -20.361 1.00 96.94 264 CYS A CA 1
ATOM 2127 C C . CYS A 1 264 ? 1.009 -1.622 -20.069 1.00 96.94 264 CYS A C 1
ATOM 2129 O O . CYS A 1 264 ? 0.283 -2.226 -20.858 1.00 96.94 264 CYS A O 1
ATOM 2131 N N . ILE A 1 265 ? 1.367 -2.176 -18.911 1.00 97.19 265 ILE A N 1
ATOM 2132 C CA . ILE A 1 265 ? 0.957 -3.527 -18.495 1.00 97.19 265 ILE A CA 1
ATOM 2133 C C . ILE A 1 265 ? -0.565 -3.631 -18.389 1.00 97.19 265 ILE A C 1
ATOM 2135 O O . ILE A 1 265 ? -1.151 -4.603 -18.866 1.00 97.19 265 ILE A O 1
ATOM 2139 N N . LYS A 1 266 ? -1.222 -2.618 -17.809 1.00 95.69 266 LYS A N 1
ATOM 2140 C CA . LYS A 1 266 ? -2.687 -2.556 -17.714 1.00 95.69 266 LYS A CA 1
ATOM 2141 C C . LYS A 1 266 ? -3.365 -2.568 -19.091 1.00 95.69 266 LYS A C 1
ATOM 2143 O O . LYS A 1 266 ? -4.482 -3.061 -19.203 1.00 95.69 266 LYS A O 1
ATOM 2148 N N . ASN A 1 267 ? -2.696 -2.043 -20.116 1.00 95.19 267 ASN A N 1
ATOM 2149 C CA . ASN A 1 267 ? -3.152 -2.032 -21.508 1.00 95.19 267 ASN A CA 1
ATOM 2150 C C . ASN A 1 267 ? -2.544 -3.185 -22.337 1.00 95.19 267 ASN A C 1
ATOM 2152 O O . ASN A 1 267 ? -2.389 -3.054 -23.549 1.00 95.19 267 ASN A O 1
ATOM 2156 N N . ASP A 1 268 ? -2.157 -4.283 -21.679 1.00 94.56 268 ASP A N 1
ATOM 2157 C CA . ASP A 1 268 ? -1.562 -5.520 -22.204 1.00 94.56 268 ASP A CA 1
ATOM 2158 C C . ASP A 1 268 ? -0.435 -5.347 -23.241 1.00 94.56 268 ASP A C 1
ATOM 2160 O O . ASP A 1 268 ? -0.338 -6.081 -24.235 1.00 94.56 268 ASP A O 1
ATOM 2164 N N . PHE A 1 269 ? 0.448 -4.378 -22.995 1.00 95.88 269 PHE A N 1
ATOM 2165 C CA . PHE A 1 269 ? 1.789 -4.373 -23.573 1.00 95.88 269 PHE A CA 1
ATOM 2166 C C . PHE A 1 269 ? 2.661 -5.410 -22.864 1.00 95.88 269 PHE A C 1
ATOM 2168 O O . PHE A 1 269 ? 2.657 -5.519 -21.640 1.00 95.88 269 PHE A O 1
ATOM 2175 N N . THR A 1 270 ? 3.413 -6.186 -23.640 1.00 95.00 270 THR A N 1
ATOM 2176 C CA . THR A 1 270 ? 4.189 -7.329 -23.132 1.00 95.00 270 THR A CA 1
ATOM 2177 C C . THR A 1 270 ? 5.691 -7.110 -23.208 1.00 95.00 270 THR A C 1
ATOM 2179 O O . THR A 1 270 ? 6.444 -7.882 -22.630 1.00 95.00 270 THR A O 1
ATOM 2182 N N . TYR A 1 271 ? 6.140 -6.091 -23.936 1.00 97.12 271 TYR A N 1
ATOM 2183 C CA . TYR A 1 271 ? 7.554 -5.786 -24.108 1.00 97.12 271 TYR A CA 1
ATOM 2184 C C . TYR A 1 271 ? 7.741 -4.277 -24.233 1.00 97.12 271 TYR A C 1
ATOM 2186 O O . TYR A 1 271 ? 6.952 -3.623 -24.921 1.00 97.12 271 TYR A O 1
ATOM 2194 N N . ALA A 1 272 ? 8.754 -3.734 -23.566 1.00 97.88 272 ALA A N 1
ATOM 2195 C CA . ALA A 1 272 ? 9.085 -2.318 -23.638 1.00 97.88 272 ALA A CA 1
ATOM 2196 C C . ALA A 1 272 ? 10.497 -2.128 -24.186 1.00 97.88 272 ALA A C 1
ATOM 2198 O O . ALA A 1 272 ? 11.422 -2.865 -23.842 1.00 97.88 272 ALA A O 1
ATOM 2199 N N . LEU A 1 273 ? 10.636 -1.127 -25.046 1.00 97.50 273 LEU A N 1
ATOM 2200 C CA . LEU A 1 273 ? 11.902 -0.637 -25.564 1.00 97.50 273 LEU A CA 1
ATOM 2201 C C . LEU A 1 273 ? 12.070 0.808 -25.103 1.00 97.50 273 LEU A C 1
ATOM 2203 O O . LEU A 1 273 ? 11.126 1.582 -25.164 1.00 97.50 273 LEU A O 1
ATOM 2207 N N . TYR A 1 274 ? 13.258 1.179 -24.655 1.00 97.31 274 TYR A N 1
ATOM 2208 C CA . TYR A 1 274 ? 13.608 2.548 -24.314 1.00 97.31 274 TYR A CA 1
ATOM 2209 C C . TYR A 1 274 ? 14.661 3.059 -25.291 1.00 97.31 274 TYR A C 1
ATOM 2211 O O . TYR A 1 274 ? 15.724 2.449 -25.457 1.00 97.31 274 TYR A O 1
ATOM 2219 N N . ASN A 1 275 ? 14.358 4.182 -25.931 1.00 93.31 275 ASN A N 1
ATOM 2220 C CA . ASN A 1 275 ? 15.280 4.909 -26.786 1.00 93.31 275 ASN A CA 1
ATOM 2221 C C . ASN A 1 275 ? 14.927 6.390 -26.727 1.00 93.31 275 ASN A C 1
ATOM 2223 O O . ASN A 1 275 ? 13.893 6.786 -27.256 1.00 93.31 275 ASN A O 1
ATOM 2227 N N . ASN A 1 276 ? 15.815 7.200 -26.160 1.00 90.12 276 ASN A N 1
ATOM 2228 C CA . ASN A 1 276 ? 15.592 8.632 -26.093 1.00 90.12 276 ASN A CA 1
ATOM 2229 C C . ASN A 1 276 ? 15.669 9.267 -27.489 1.00 90.12 276 ASN A C 1
ATOM 2231 O O . ASN A 1 276 ? 16.754 9.480 -28.034 1.00 90.12 276 ASN A O 1
ATOM 2235 N N . SER A 1 277 ? 14.512 9.539 -28.090 1.00 83.56 277 SER A N 1
ATOM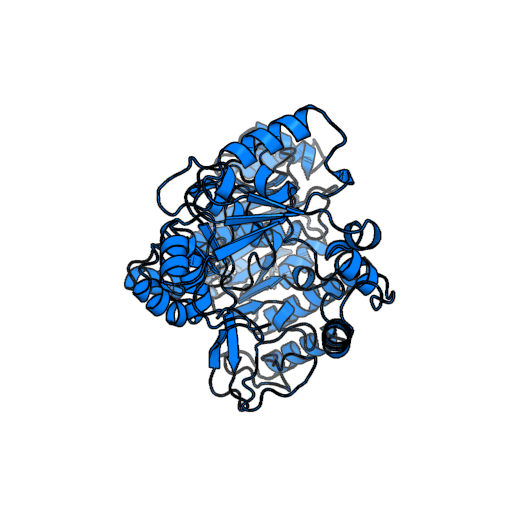 2236 C CA . SER A 1 277 ? 14.398 10.231 -29.379 1.00 83.56 277 SER A CA 1
ATOM 2237 C C . SER A 1 277 ? 14.115 11.724 -29.231 1.00 83.56 277 SER A C 1
ATOM 2239 O O . SER A 1 277 ? 14.088 12.427 -30.238 1.00 83.56 277 SER A O 1
ATOM 2241 N N . ILE A 1 278 ? 13.890 12.200 -28.005 1.00 80.31 278 ILE A N 1
ATOM 2242 C CA . ILE A 1 278 ? 13.518 13.586 -27.709 1.00 80.31 278 ILE A CA 1
ATOM 2243 C C . ILE A 1 278 ? 14.769 14.457 -27.586 1.00 80.31 278 ILE A C 1
ATOM 2245 O O . ILE A 1 278 ? 14.911 15.433 -28.317 1.00 80.31 278 ILE A O 1
ATOM 2249 N N . THR A 1 279 ? 15.698 14.095 -26.698 1.00 78.69 279 THR A N 1
ATOM 2250 C CA . THR A 1 279 ? 16.954 14.842 -26.488 1.00 78.69 279 THR A CA 1
ATOM 2251 C C . THR A 1 279 ? 18.164 14.125 -27.077 1.00 78.69 279 THR A C 1
ATOM 2253 O O . THR A 1 279 ? 19.191 14.750 -27.332 1.00 78.69 279 THR A O 1
ATOM 2256 N N . GLY A 1 280 ? 18.058 12.811 -27.305 1.00 76.38 280 GLY A N 1
ATOM 2257 C CA . GLY A 1 280 ? 19.151 11.985 -27.824 1.00 76.38 280 GLY A CA 1
ATOM 2258 C C . GLY A 1 280 ? 20.266 11.697 -26.811 1.00 76.38 280 GLY A C 1
ATOM 2259 O O . GLY A 1 280 ? 21.262 11.070 -27.172 1.00 76.38 280 GLY A O 1
ATOM 2260 N N . SER A 1 281 ? 20.117 12.133 -25.557 1.00 80.81 281 SER A N 1
ATOM 2261 C CA . SER A 1 281 ? 21.075 11.910 -24.473 1.00 80.81 281 SER A CA 1
ATOM 2262 C C . SER A 1 281 ? 20.360 11.643 -23.148 1.00 80.81 281 SER A C 1
ATOM 2264 O O . SER A 1 281 ? 19.349 12.270 -22.836 1.00 80.81 281 SER A O 1
ATOM 2266 N N . ASP A 1 282 ? 20.907 10.709 -22.369 1.00 86.88 282 ASP A N 1
ATOM 2267 C CA . ASP A 1 282 ? 20.341 10.248 -21.100 1.00 86.88 282 ASP A CA 1
ATOM 2268 C C . ASP A 1 282 ? 21.291 10.528 -19.935 1.00 86.88 282 ASP A C 1
ATOM 2270 O O . ASP A 1 282 ? 22.515 10.432 -20.076 1.00 86.88 282 ASP A O 1
ATOM 2274 N N . SER A 1 283 ? 20.728 10.824 -18.761 1.00 87.38 283 SER A N 1
ATOM 2275 C CA . SER A 1 283 ? 21.507 10.926 -17.528 1.00 87.38 283 SER A CA 1
ATOM 2276 C C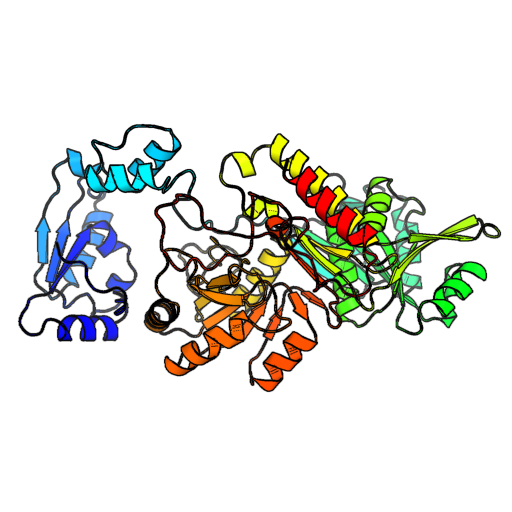 . SER A 1 283 ? 22.027 9.534 -17.113 1.00 87.38 283 SER A C 1
ATOM 2278 O O . SER A 1 283 ? 21.336 8.524 -17.296 1.00 87.38 283 SER A O 1
ATOM 2280 N N . PRO A 1 284 ? 23.231 9.425 -16.517 1.00 89.38 284 PRO A N 1
ATOM 2281 C CA . PRO A 1 284 ? 23.701 8.162 -15.944 1.00 89.38 284 PRO A CA 1
ATOM 2282 C C . PRO A 1 284 ? 22.738 7.577 -14.898 1.00 89.38 284 PRO A C 1
ATOM 2284 O O . PRO A 1 284 ? 22.626 6.359 -14.781 1.00 89.38 284 PRO A O 1
ATOM 2287 N N . GLN A 1 285 ? 22.034 8.440 -14.161 1.00 88.88 285 GLN A N 1
ATOM 2288 C CA . GLN A 1 285 ? 21.028 8.082 -13.161 1.00 88.88 285 GLN A CA 1
ATOM 2289 C C . GLN A 1 285 ? 19.806 7.403 -13.793 1.00 88.88 285 GLN A C 1
ATOM 2291 O O . GLN A 1 285 ? 19.351 6.371 -13.292 1.00 88.88 285 GLN A O 1
ATOM 2296 N N . LEU A 1 286 ? 19.330 7.908 -14.933 1.00 92.44 286 LEU A N 1
ATOM 2297 C CA . LEU A 1 286 ? 18.221 7.306 -15.665 1.00 92.44 286 LEU A CA 1
ATOM 2298 C C . LEU A 1 286 ? 18.606 5.927 -16.205 1.00 92.44 286 LEU A C 1
ATOM 2300 O O . LEU A 1 286 ? 17.854 4.964 -16.058 1.00 92.44 286 LEU A O 1
ATOM 2304 N N . LEU A 1 287 ? 19.809 5.804 -16.773 1.00 93.81 287 LEU A N 1
ATOM 2305 C CA . LEU A 1 287 ? 20.328 4.521 -17.253 1.00 93.81 287 LEU A CA 1
ATOM 2306 C C . LEU A 1 287 ? 20.512 3.510 -16.111 1.00 93.81 287 LEU A C 1
ATOM 2308 O O . LEU A 1 287 ? 20.200 2.331 -16.277 1.00 93.81 287 LEU A O 1
ATOM 2312 N N . GLU A 1 288 ? 20.991 3.946 -14.942 1.00 95.00 288 GLU A N 1
ATOM 2313 C CA . GLU A 1 288 ? 21.024 3.113 -13.735 1.00 95.00 288 GLU A CA 1
ATOM 2314 C C . GLU A 1 288 ? 19.607 2.649 -13.367 1.00 95.00 288 GLU A C 1
ATOM 2316 O O . GLU A 1 288 ? 19.386 1.454 -13.182 1.00 95.00 288 GLU A O 1
ATOM 2321 N N . THR A 1 289 ? 18.636 3.564 -13.345 1.00 94.88 289 THR A N 1
ATOM 2322 C CA . THR A 1 289 ? 17.234 3.275 -13.009 1.00 94.88 289 THR A CA 1
ATOM 2323 C C . THR A 1 289 ? 16.607 2.260 -13.966 1.00 94.88 289 THR A C 1
ATOM 2325 O O . THR A 1 289 ? 15.959 1.318 -13.513 1.00 94.88 289 THR A O 1
ATOM 2328 N N . LEU A 1 290 ? 16.847 2.380 -15.275 1.00 96.62 290 LEU A N 1
ATOM 2329 C CA . LEU A 1 290 ? 16.408 1.395 -16.268 1.00 96.62 290 LEU A CA 1
ATOM 2330 C C . LEU A 1 290 ? 16.980 0.004 -15.957 1.00 96.62 290 LEU A C 1
ATOM 2332 O O . LEU A 1 290 ? 16.233 -0.975 -15.889 1.00 96.62 290 LEU A O 1
ATOM 2336 N N . ASN A 1 291 ? 18.286 -0.092 -15.692 1.00 96.94 291 ASN A N 1
ATOM 2337 C CA . ASN A 1 291 ? 18.916 -1.365 -15.329 1.00 96.94 291 ASN A CA 1
ATOM 2338 C C . ASN A 1 291 ? 18.331 -1.949 -14.029 1.00 96.94 291 ASN A C 1
ATOM 2340 O O . ASN A 1 291 ? 18.118 -3.158 -13.941 1.00 96.94 291 ASN A O 1
ATOM 2344 N N . LEU A 1 292 ? 18.025 -1.106 -13.036 1.00 96.62 292 LEU A N 1
ATOM 2345 C CA . LEU A 1 292 ? 17.384 -1.514 -11.778 1.00 96.62 292 LEU A CA 1
ATOM 2346 C C . LEU A 1 292 ? 15.935 -1.998 -11.962 1.00 96.62 292 LEU A C 1
ATOM 2348 O O . LEU A 1 292 ? 15.437 -2.738 -11.116 1.00 96.62 292 LEU A O 1
ATOM 2352 N N . GLN A 1 293 ? 15.277 -1.643 -13.069 1.00 96.94 293 GLN A N 1
ATOM 2353 C CA . GLN A 1 293 ? 13.979 -2.202 -13.465 1.00 96.94 293 GLN A CA 1
ATOM 2354 C C . GLN A 1 293 ? 14.096 -3.426 -14.389 1.00 96.94 293 GLN A C 1
ATOM 2356 O O . GLN A 1 293 ? 13.088 -3.986 -14.811 1.00 96.94 293 GLN A O 1
ATOM 2361 N N . GLY A 1 294 ? 15.311 -3.892 -14.683 1.00 97.06 294 GLY A N 1
ATOM 2362 C CA . GLY A 1 294 ? 15.548 -5.093 -15.486 1.00 97.06 294 GLY A CA 1
ATOM 2363 C C . GLY A 1 294 ? 15.675 -4.836 -16.985 1.00 97.06 294 GLY A C 1
ATOM 2364 O O . GLY A 1 294 ? 15.735 -5.797 -17.756 1.00 97.06 294 GLY A O 1
ATOM 2365 N N . PHE A 1 295 ? 15.753 -3.569 -17.409 1.00 97.69 295 PHE A N 1
ATOM 2366 C CA . PHE A 1 295 ? 16.139 -3.260 -18.779 1.00 97.69 295 PHE A CA 1
ATOM 2367 C C . PHE A 1 295 ? 17.571 -3.713 -19.039 1.00 97.69 295 PHE A C 1
ATOM 2369 O O . PHE A 1 295 ? 18.452 -3.577 -18.193 1.00 97.69 295 PHE A O 1
ATOM 2376 N N . PHE A 1 296 ? 17.811 -4.209 -20.245 1.00 94.62 296 PHE A N 1
ATOM 2377 C CA . PHE A 1 296 ? 19.139 -4.590 -20.699 1.00 94.62 296 PHE A CA 1
ATOM 2378 C C . PHE A 1 296 ? 19.476 -3.891 -22.009 1.00 94.62 296 PHE A C 1
ATOM 2380 O O . PHE A 1 296 ? 18.610 -3.583 -22.829 1.00 94.62 296 PHE A O 1
ATOM 2387 N N . ARG A 1 297 ? 20.769 -3.649 -22.207 1.00 95.06 297 ARG A N 1
ATOM 2388 C CA . ARG A 1 297 ? 21.289 -2.953 -23.379 1.00 95.06 297 ARG A CA 1
ATOM 2389 C C . ARG A 1 297 ? 21.277 -3.861 -24.612 1.00 95.06 297 ARG A C 1
ATOM 2391 O O . ARG A 1 297 ? 21.856 -4.943 -24.596 1.00 95.06 297 ARG A O 1
ATOM 2398 N N . ILE A 1 298 ? 20.691 -3.373 -25.699 1.00 94.62 298 ILE A N 1
ATOM 2399 C CA . ILE A 1 298 ? 20.721 -3.952 -27.044 1.00 94.62 298 ILE A CA 1
ATOM 2400 C C . ILE A 1 298 ? 21.536 -2.998 -27.914 1.00 94.62 298 ILE A C 1
ATOM 2402 O O . ILE A 1 298 ? 21.112 -1.875 -28.190 1.00 94.62 298 ILE A O 1
ATOM 2406 N N . HIS A 1 299 ? 22.732 -3.423 -28.311 1.00 93.81 299 HIS A N 1
ATOM 2407 C CA . HIS A 1 299 ? 23.637 -2.614 -29.120 1.00 93.81 299 HIS A CA 1
ATOM 2408 C C . HIS A 1 299 ? 23.843 -3.253 -30.488 1.00 93.81 299 HIS A C 1
ATOM 2410 O O . HIS A 1 299 ? 24.205 -4.423 -30.569 1.00 93.81 299 HIS A O 1
ATOM 2416 N N . ASP A 1 300 ? 23.616 -2.477 -31.543 1.00 92.81 300 ASP A N 1
ATOM 2417 C CA . ASP A 1 300 ? 23.964 -2.843 -32.909 1.00 92.81 300 ASP A CA 1
ATOM 2418 C C . ASP A 1 300 ? 25.276 -2.151 -33.294 1.00 92.81 300 ASP A C 1
ATOM 2420 O O . ASP A 1 300 ? 25.316 -0.932 -33.479 1.00 92.81 300 ASP A O 1
ATOM 2424 N N . GLU A 1 301 ? 26.348 -2.931 -33.423 1.00 89.75 301 GLU A N 1
ATOM 2425 C CA . GLU A 1 301 ? 27.675 -2.420 -33.784 1.00 89.75 301 GLU A CA 1
ATOM 2426 C C . GLU A 1 301 ? 27.698 -1.784 -35.182 1.00 89.75 301 GLU A C 1
ATOM 2428 O O . GLU A 1 301 ? 28.435 -0.823 -35.411 1.00 89.75 301 GLU A O 1
ATOM 2433 N N . SER A 1 302 ? 26.865 -2.274 -36.108 1.00 88.19 302 SER A N 1
ATOM 2434 C CA . SER A 1 302 ? 26.865 -1.833 -37.508 1.00 88.19 302 SER A CA 1
ATOM 2435 C C . SER A 1 302 ? 26.272 -0.436 -37.683 1.00 88.19 302 SER A C 1
ATOM 2437 O O . SER A 1 302 ? 26.796 0.385 -38.433 1.00 88.19 302 SER A O 1
ATOM 2439 N N . THR A 1 303 ? 25.204 -0.139 -36.943 1.00 87.81 303 THR A N 1
ATOM 2440 C CA . THR A 1 303 ? 24.506 1.156 -36.977 1.00 87.81 303 THR A CA 1
ATOM 2441 C C . THR A 1 303 ? 24.908 2.073 -35.821 1.00 87.81 303 THR A C 1
ATOM 2443 O O . THR A 1 303 ? 24.471 3.222 -35.764 1.00 87.81 303 THR A O 1
ATOM 2446 N N . ARG A 1 304 ? 25.730 1.576 -34.883 1.00 88.56 304 ARG A N 1
ATOM 2447 C CA . ARG A 1 304 ? 26.061 2.201 -33.588 1.00 88.56 304 ARG A CA 1
ATOM 2448 C C . ARG A 1 304 ? 24.831 2.580 -32.754 1.00 88.56 304 ARG A C 1
ATOM 2450 O O . ARG A 1 304 ? 24.930 3.389 -31.829 1.00 88.56 304 ARG A O 1
ATOM 2457 N N . LYS A 1 305 ? 23.667 1.994 -33.041 1.00 89.62 305 LYS A N 1
ATOM 2458 C CA . LYS A 1 305 ? 22.421 2.269 -32.325 1.00 89.62 305 LYS A CA 1
ATOM 2459 C C . LYS A 1 305 ? 22.384 1.465 -31.027 1.00 89.62 305 LYS A C 1
ATOM 2461 O O . LYS A 1 305 ? 22.735 0.287 -30.990 1.00 89.62 305 LYS A O 1
ATOM 2466 N N . THR A 1 306 ? 21.968 2.113 -29.943 1.00 92.38 306 THR A N 1
ATOM 2467 C CA . THR A 1 306 ? 21.734 1.465 -28.647 1.00 92.38 306 THR A CA 1
ATOM 2468 C C . THR A 1 306 ? 20.286 1.686 -28.241 1.00 92.38 306 THR A C 1
ATOM 2470 O O . THR A 1 306 ? 19.799 2.809 -28.314 1.00 92.38 306 THR A O 1
ATOM 2473 N N . VAL A 1 307 ? 19.620 0.615 -27.823 1.00 95.06 307 VAL A N 1
ATOM 2474 C CA . VAL A 1 307 ? 18.254 0.612 -27.285 1.00 95.06 307 VAL A CA 1
ATOM 2475 C C . VAL A 1 307 ? 18.261 -0.249 -26.028 1.00 95.06 307 VAL A C 1
ATOM 2477 O O . VAL A 1 307 ? 19.074 -1.165 -25.920 1.00 95.06 307 VAL A O 1
ATOM 2480 N N . TYR A 1 308 ? 17.381 0.020 -25.073 1.00 97.00 308 TYR A N 1
ATOM 2481 C CA . TYR A 1 308 ? 17.224 -0.831 -23.895 1.00 97.00 308 TYR A CA 1
ATOM 2482 C C . TYR A 1 308 ? 15.907 -1.594 -23.979 1.00 97.00 308 TYR A C 1
ATOM 2484 O O . TYR A 1 308 ? 14.889 -1.000 -24.304 1.00 97.00 308 TYR A O 1
ATOM 2492 N N . GLY A 1 309 ? 15.908 -2.898 -23.715 1.00 96.75 309 GLY A N 1
ATOM 2493 C CA . GLY A 1 309 ? 14.707 -3.737 -23.790 1.00 96.75 309 GLY A CA 1
ATOM 2494 C C . GLY A 1 309 ? 14.362 -4.383 -22.457 1.00 96.75 309 GLY A C 1
ATOM 2495 O O . GLY A 1 309 ? 15.257 -4.647 -21.657 1.00 96.75 309 GLY A O 1
ATOM 2496 N N . VAL A 1 310 ? 13.079 -4.665 -22.224 1.00 97.69 310 VAL A N 1
ATOM 2497 C CA . VAL A 1 310 ? 12.614 -5.439 -21.063 1.00 97.69 310 VAL A CA 1
ATOM 2498 C C . VAL A 1 310 ? 11.347 -6.239 -21.383 1.00 97.69 310 VAL A C 1
ATOM 2500 O O . VAL A 1 310 ? 10.429 -5.752 -22.049 1.00 97.69 310 VAL A O 1
ATOM 2503 N N . ASP A 1 311 ? 11.287 -7.480 -20.893 1.00 97.06 311 ASP A N 1
ATOM 2504 C CA . ASP A 1 311 ? 10.097 -8.330 -20.960 1.00 97.06 311 ASP A CA 1
ATOM 2505 C C . ASP A 1 311 ? 9.135 -8.010 -19.807 1.00 97.06 311 ASP A C 1
ATOM 2507 O O . ASP A 1 311 ? 9.456 -8.180 -18.630 1.00 97.06 311 ASP A O 1
ATOM 2511 N N . MET A 1 312 ? 7.924 -7.573 -20.154 1.00 96.94 312 MET A N 1
ATOM 2512 C CA . MET A 1 312 ? 6.865 -7.215 -19.209 1.00 96.94 312 MET A CA 1
ATOM 2513 C C . MET A 1 312 ? 5.804 -8.310 -19.058 1.00 96.94 312 MET A C 1
ATOM 2515 O O . MET A 1 312 ? 4.818 -8.113 -18.351 1.00 96.94 312 MET A O 1
ATOM 2519 N N . LYS A 1 313 ? 5.960 -9.467 -19.716 1.00 95.00 313 LYS A N 1
ATOM 2520 C CA . LYS A 1 313 ? 4.950 -10.533 -19.720 1.00 95.00 313 LYS A CA 1
ATOM 2521 C C . LYS A 1 313 ? 4.691 -11.101 -18.331 1.00 95.00 313 LYS A C 1
ATOM 2523 O O . LYS A 1 313 ? 3.554 -11.450 -18.034 1.00 95.00 313 LYS A O 1
ATOM 2528 N N . PHE A 1 314 ? 5.728 -11.213 -17.505 1.00 95.69 314 PHE A N 1
ATOM 2529 C CA . PHE A 1 314 ? 5.661 -11.803 -16.167 1.00 95.69 314 PHE A CA 1
ATOM 2530 C C . PHE A 1 314 ? 6.520 -11.001 -15.175 1.00 95.69 314 PHE A C 1
ATOM 2532 O O . PHE A 1 314 ? 7.600 -11.463 -14.790 1.00 95.69 314 PHE A O 1
ATOM 2539 N N . PRO A 1 315 ? 6.079 -9.793 -14.786 1.00 97.19 315 PRO A N 1
ATOM 2540 C CA . PRO A 1 315 ? 6.886 -8.889 -13.982 1.00 97.19 315 PRO A CA 1
ATOM 2541 C C . PRO A 1 315 ? 6.977 -9.348 -12.523 1.00 97.19 315 PRO A C 1
ATOM 2543 O O . PRO A 1 315 ? 6.088 -10.033 -11.997 1.00 97.19 315 PRO A O 1
ATOM 2546 N N . ILE A 1 316 ? 8.049 -8.923 -11.861 1.00 97.94 316 ILE A N 1
ATOM 2547 C CA . ILE A 1 316 ? 8.183 -8.930 -10.403 1.00 97.94 316 ILE A CA 1
ATOM 2548 C C . ILE A 1 316 ? 7.737 -7.559 -9.894 1.00 97.94 316 ILE A C 1
ATOM 2550 O O . ILE A 1 316 ? 8.189 -6.547 -10.419 1.00 97.94 316 ILE A O 1
ATOM 2554 N N . CYS A 1 317 ? 6.891 -7.503 -8.869 1.00 97.62 317 CYS A N 1
ATOM 2555 C CA . CYS A 1 317 ? 6.561 -6.247 -8.192 1.00 97.62 317 CYS A CA 1
ATOM 2556 C C . CYS A 1 317 ? 7.328 -6.129 -6.873 1.00 97.62 317 CYS A C 1
ATOM 2558 O O . CYS A 1 317 ? 7.343 -7.071 -6.080 1.00 97.62 317 CYS A O 1
ATOM 2560 N N . LEU A 1 318 ? 7.932 -4.970 -6.622 1.00 97.38 318 LEU A N 1
ATOM 2561 C CA . LEU A 1 318 ? 8.604 -4.648 -5.365 1.00 97.38 318 LEU A CA 1
ATOM 2562 C C . LEU A 1 318 ? 7.997 -3.370 -4.783 1.00 97.38 318 LEU A C 1
ATOM 2564 O O . LEU A 1 318 ? 8.147 -2.300 -5.366 1.00 97.38 318 LEU A O 1
ATOM 2568 N N . THR A 1 319 ? 7.340 -3.474 -3.630 1.00 95.50 319 THR A N 1
ATOM 2569 C CA . THR A 1 319 ? 6.805 -2.320 -2.896 1.00 95.50 319 THR A CA 1
ATOM 2570 C C . THR A 1 319 ? 7.882 -1.729 -1.989 1.00 95.50 319 THR A C 1
ATOM 2572 O O . THR A 1 319 ? 8.355 -2.404 -1.073 1.00 95.50 319 THR A O 1
ATOM 2575 N N . LEU A 1 320 ? 8.243 -0.464 -2.202 1.00 93.19 320 LEU A N 1
ATOM 2576 C CA . LEU A 1 320 ? 9.271 0.256 -1.446 1.00 93.19 320 LEU A CA 1
ATOM 2577 C C . LEU A 1 320 ? 8.674 0.929 -0.202 1.00 93.19 320 LEU A C 1
ATOM 2579 O O . LEU A 1 320 ? 8.417 2.130 -0.183 1.00 93.19 320 LEU A O 1
ATOM 2583 N N . ASN A 1 321 ? 8.403 0.142 0.840 1.00 90.31 321 ASN A N 1
ATOM 2584 C CA . ASN A 1 321 ? 7.661 0.585 2.024 1.00 90.31 321 ASN A CA 1
ATOM 2585 C C . ASN A 1 321 ? 8.500 0.737 3.303 1.00 90.31 321 ASN A C 1
ATOM 2587 O O . ASN A 1 321 ? 7.918 1.072 4.334 1.00 90.31 321 ASN A O 1
ATOM 2591 N N . MET A 1 322 ? 9.825 0.540 3.281 1.00 90.25 322 MET A N 1
ATOM 2592 C CA . MET A 1 322 ? 10.636 0.510 4.512 1.00 90.25 322 MET A CA 1
ATOM 2593 C C . MET A 1 322 ? 10.508 1.782 5.366 1.00 90.25 322 MET A C 1
ATOM 2595 O O . MET A 1 322 ? 10.379 1.702 6.585 1.00 90.25 322 MET A O 1
ATOM 2599 N N . GLU A 1 323 ? 10.458 2.957 4.734 1.00 85.12 323 GLU A N 1
ATOM 2600 C CA . GLU A 1 323 ? 10.316 4.246 5.430 1.00 85.12 323 GLU A CA 1
ATOM 2601 C C . GLU A 1 323 ? 9.047 4.324 6.292 1.00 85.12 323 GLU A C 1
ATOM 2603 O O . GLU A 1 323 ? 9.088 4.860 7.398 1.00 85.12 323 GLU A O 1
ATOM 2608 N N . SER A 1 324 ? 7.941 3.724 5.837 1.00 80.38 324 SER A N 1
ATOM 2609 C CA . SER A 1 324 ? 6.662 3.733 6.563 1.00 80.38 324 SER A CA 1
ATOM 2610 C C . SER A 1 324 ? 6.657 2.870 7.831 1.00 80.38 324 SER A C 1
ATOM 2612 O O . SER A 1 324 ? 5.782 3.033 8.680 1.00 80.38 324 SER A O 1
ATOM 2614 N N . PHE A 1 325 ? 7.639 1.974 7.982 1.00 82.12 325 PHE A N 1
ATOM 2615 C CA . PHE A 1 325 ? 7.799 1.111 9.157 1.00 82.12 325 PHE A CA 1
ATOM 2616 C C . PHE A 1 325 ? 8.762 1.694 10.198 1.00 82.12 325 PHE A C 1
ATOM 2618 O O . PHE A 1 325 ? 8.857 1.171 11.308 1.00 82.12 325 PHE A O 1
ATOM 2625 N N . LEU A 1 326 ? 9.464 2.785 9.876 1.00 84.69 326 LEU A N 1
ATOM 2626 C CA . LEU A 1 326 ? 10.380 3.440 10.802 1.00 84.69 326 LEU A CA 1
ATOM 2627 C C . LEU A 1 326 ? 9.657 4.486 11.654 1.00 84.69 326 LEU A C 1
ATOM 2629 O O . LEU A 1 326 ? 8.917 5.336 11.160 1.00 84.69 326 LEU A O 1
ATOM 2633 N N . LYS A 1 327 ? 9.919 4.450 12.961 1.00 82.31 327 LYS A N 1
ATOM 2634 C CA . LYS A 1 327 ? 9.403 5.427 13.929 1.00 82.31 327 LYS A CA 1
ATOM 2635 C C . LYS A 1 327 ? 10.228 6.717 13.925 1.00 82.31 327 LYS A C 1
ATOM 2637 O O . LYS A 1 327 ? 11.393 6.730 13.515 1.00 82.31 327 LYS A O 1
ATOM 2642 N N . GLU A 1 328 ? 9.656 7.806 14.437 1.00 77.56 328 GLU A N 1
ATOM 2643 C CA . GLU A 1 328 ? 10.417 9.038 14.686 1.00 77.56 328 GLU A CA 1
ATOM 2644 C C . GLU A 1 328 ? 11.517 8.807 15.743 1.00 77.56 328 GLU A C 1
ATOM 2646 O O . GLU A 1 328 ? 11.329 7.995 16.646 1.00 77.56 328 GLU A O 1
ATOM 2651 N N . PRO A 1 329 ? 12.688 9.469 15.654 1.00 78.44 329 PRO A N 1
ATOM 2652 C CA . PRO A 1 329 ? 13.129 10.389 14.610 1.00 78.44 329 PRO A CA 1
ATOM 2653 C C . PRO A 1 329 ? 13.847 9.679 13.446 1.00 78.44 329 PRO A C 1
ATOM 2655 O O . PRO A 1 329 ? 14.380 10.352 12.567 1.00 78.44 329 PRO A O 1
ATOM 2658 N N . PHE A 1 330 ? 13.911 8.340 13.428 1.00 85.06 330 PHE A N 1
ATOM 2659 C CA . PHE A 1 330 ? 14.655 7.593 12.405 1.00 85.06 330 PHE A CA 1
ATOM 2660 C C . PHE A 1 330 ? 14.086 7.809 11.003 1.00 85.06 330 PHE A C 1
ATOM 2662 O O . PHE A 1 330 ? 14.852 8.002 10.065 1.00 85.06 330 PHE A O 1
ATOM 2669 N N . ASN A 1 331 ? 12.762 7.876 10.875 1.00 79.69 331 ASN A N 1
ATOM 2670 C CA . ASN A 1 331 ? 12.089 8.199 9.613 1.00 79.69 331 ASN A CA 1
ATOM 2671 C C . ASN A 1 331 ? 12.384 9.614 9.069 1.00 79.69 331 ASN A C 1
ATOM 2673 O O . ASN A 1 331 ? 12.150 9.868 7.894 1.00 79.69 331 ASN A O 1
ATOM 2677 N N . LYS A 1 332 ? 12.906 10.534 9.892 1.00 81.19 332 LYS A N 1
ATOM 2678 C CA . LYS A 1 332 ? 13.317 11.894 9.492 1.00 81.19 332 LYS A CA 1
ATOM 2679 C C . LYS A 1 332 ? 14.835 12.044 9.383 1.00 81.19 332 LYS A C 1
ATOM 2681 O O . LYS A 1 332 ? 15.330 13.114 9.032 1.00 81.19 332 LYS A O 1
ATOM 2686 N N . ASN A 1 333 ? 15.594 11.005 9.720 1.00 87.69 333 ASN A N 1
ATOM 2687 C CA . ASN A 1 333 ? 17.044 11.073 9.764 1.00 87.69 333 ASN A CA 1
ATOM 2688 C C . ASN A 1 333 ? 17.634 10.886 8.357 1.00 87.69 333 ASN A C 1
ATOM 2690 O O . ASN A 1 333 ? 17.462 9.842 7.731 1.00 87.69 333 ASN A O 1
ATOM 2694 N N . GLN A 1 334 ? 18.394 11.875 7.878 1.00 88.31 334 GLN A N 1
ATOM 2695 C CA . GLN A 1 334 ? 19.002 11.833 6.543 1.00 88.31 334 GLN A CA 1
ATOM 2696 C C . GLN A 1 334 ? 20.003 10.680 6.354 1.00 88.31 334 GLN A C 1
ATOM 2698 O O . GLN A 1 334 ? 20.130 10.165 5.245 1.00 88.31 334 GLN A O 1
ATOM 2703 N N . TYR A 1 335 ? 20.710 10.246 7.403 1.00 92.50 335 TYR A N 1
ATOM 2704 C CA . TYR A 1 335 ? 21.613 9.092 7.316 1.00 92.50 335 TYR A CA 1
ATOM 2705 C C . TYR A 1 335 ? 20.835 7.794 7.096 1.00 92.50 335 TYR A C 1
ATOM 2707 O O . TYR A 1 335 ? 21.231 6.976 6.268 1.00 92.50 335 TYR A O 1
ATOM 2715 N N . VAL A 1 336 ? 19.702 7.642 7.787 1.00 92.12 336 VAL A N 1
ATOM 2716 C CA . VAL A 1 336 ? 18.796 6.498 7.619 1.00 92.12 336 VAL A CA 1
ATOM 2717 C C . VAL A 1 336 ? 18.186 6.515 6.220 1.00 92.12 336 VAL A C 1
ATOM 2719 O O . VAL A 1 336 ? 18.222 5.502 5.529 1.00 92.12 336 VAL A O 1
ATOM 2722 N N . TYR A 1 337 ? 17.729 7.678 5.752 1.00 88.94 337 TYR A N 1
ATOM 2723 C CA . TYR A 1 337 ? 17.228 7.848 4.388 1.00 88.94 337 TYR A CA 1
ATOM 2724 C C . TYR A 1 337 ? 18.257 7.424 3.324 1.00 88.94 337 TYR A C 1
ATOM 2726 O O . TYR A 1 337 ? 17.953 6.640 2.425 1.00 88.94 337 TYR A O 1
ATOM 2734 N N . ARG A 1 338 ? 19.515 7.871 3.456 1.00 91.50 338 ARG A N 1
ATOM 2735 C CA . ARG A 1 338 ? 20.607 7.475 2.549 1.00 91.50 338 ARG A CA 1
ATOM 2736 C C . ARG A 1 338 ? 20.895 5.974 2.602 1.00 91.50 338 ARG A C 1
ATOM 2738 O O . ARG A 1 338 ? 21.155 5.379 1.557 1.00 91.50 338 ARG A O 1
ATOM 2745 N N . ALA A 1 339 ? 20.849 5.367 3.790 1.00 94.06 339 ALA A N 1
ATOM 2746 C CA . ALA A 1 339 ? 21.024 3.925 3.950 1.00 94.06 339 ALA A CA 1
ATOM 2747 C C . ALA A 1 339 ? 19.914 3.150 3.225 1.00 94.06 339 ALA A C 1
ATOM 2749 O O . ALA A 1 339 ? 20.219 2.263 2.432 1.00 94.06 339 ALA A O 1
ATOM 2750 N N . ILE A 1 340 ? 18.651 3.551 3.403 1.00 92.81 340 ILE A N 1
ATOM 2751 C CA . ILE A 1 340 ? 17.504 2.965 2.696 1.00 92.81 340 ILE A CA 1
ATOM 2752 C C . ILE A 1 340 ? 17.673 3.113 1.184 1.00 92.81 340 ILE A C 1
ATOM 2754 O O . ILE A 1 340 ? 17.582 2.123 0.467 1.00 92.81 340 ILE A O 1
ATOM 2758 N N . SER A 1 341 ? 17.985 4.313 0.689 1.00 91.81 341 SER A N 1
ATOM 2759 C CA . SER A 1 341 ? 18.177 4.560 -0.747 1.00 91.81 341 SER A CA 1
ATOM 2760 C C . SER A 1 341 ? 19.265 3.659 -1.352 1.00 91.81 341 SER A C 1
ATOM 2762 O O . SER A 1 341 ? 19.053 3.017 -2.383 1.00 91.81 341 SER A O 1
ATOM 2764 N N . ARG A 1 342 ? 20.408 3.505 -0.666 1.00 94.31 342 ARG A N 1
ATOM 2765 C CA . ARG A 1 342 ? 21.474 2.583 -1.090 1.00 94.31 342 ARG A CA 1
ATOM 2766 C C . ARG A 1 342 ? 21.011 1.124 -1.073 1.00 94.31 342 ARG A C 1
ATOM 2768 O O . ARG A 1 342 ? 21.267 0.394 -2.031 1.00 94.31 342 ARG A O 1
ATOM 2775 N N . SER A 1 343 ? 20.352 0.697 0.000 1.00 95.81 343 SER A N 1
ATOM 2776 C CA . SER A 1 343 ? 19.845 -0.669 0.155 1.00 95.81 343 SER A CA 1
ATOM 2777 C C . SER A 1 343 ? 18.798 -1.011 -0.907 1.00 95.81 343 SER A C 1
ATOM 2779 O O . SER A 1 343 ? 18.861 -2.095 -1.488 1.00 95.81 343 SER A O 1
ATOM 2781 N N . ARG A 1 344 ? 17.915 -0.068 -1.261 1.00 95.31 344 ARG A N 1
ATOM 2782 C CA . ARG A 1 344 ? 16.921 -0.211 -2.337 1.00 95.31 344 ARG A CA 1
ATOM 2783 C C . ARG A 1 344 ? 17.556 -0.523 -3.676 1.00 95.31 344 ARG A C 1
ATOM 2785 O O . ARG A 1 344 ? 17.191 -1.528 -4.275 1.00 95.31 344 ARG A O 1
ATOM 2792 N N . LYS A 1 345 ? 18.555 0.256 -4.101 1.00 95.94 345 LYS A N 1
ATOM 2793 C CA . LYS A 1 345 ? 19.262 0.004 -5.369 1.00 95.94 345 LYS A CA 1
ATOM 2794 C C . LYS A 1 345 ? 19.874 -1.395 -5.406 1.00 95.94 345 LYS A C 1
ATOM 2796 O O . LYS A 1 345 ? 19.764 -2.107 -6.400 1.00 95.94 345 LYS A O 1
ATOM 2801 N N . ARG A 1 346 ? 20.484 -1.828 -4.297 1.00 97.81 346 ARG A N 1
ATOM 2802 C CA . ARG A 1 346 ? 21.044 -3.184 -4.179 1.00 97.81 346 ARG A CA 1
ATOM 2803 C C . ARG A 1 346 ? 19.960 -4.253 -4.272 1.00 97.81 346 ARG A C 1
ATOM 2805 O O . ARG A 1 346 ? 20.151 -5.221 -5.000 1.00 97.81 346 ARG A O 1
ATOM 2812 N N . LEU A 1 347 ? 18.839 -4.062 -3.569 1.00 97.94 347 LEU A N 1
ATOM 2813 C CA . LEU A 1 347 ? 17.701 -4.980 -3.573 1.00 97.94 347 LEU A CA 1
ATOM 2814 C C . LEU A 1 347 ? 17.076 -5.085 -4.970 1.00 97.94 347 LEU A C 1
ATOM 2816 O O . LEU A 1 347 ? 16.874 -6.185 -5.467 1.00 97.94 347 LEU A O 1
ATOM 2820 N N . GLN A 1 348 ? 16.820 -3.954 -5.627 1.00 97.31 348 GLN A N 1
ATOM 2821 C CA . GLN A 1 348 ? 16.306 -3.901 -6.996 1.00 97.31 348 GLN A CA 1
ATOM 2822 C C . GLN A 1 348 ? 17.224 -4.656 -7.955 1.00 97.31 348 GLN A C 1
ATOM 2824 O O . GLN A 1 348 ? 16.756 -5.519 -8.690 1.00 97.31 348 GLN A O 1
ATOM 2829 N N . LYS A 1 349 ? 18.539 -4.417 -7.879 1.00 97.50 349 LYS A N 1
ATOM 2830 C CA . LYS A 1 349 ? 19.521 -5.115 -8.713 1.00 97.50 349 LYS A CA 1
ATOM 2831 C C . LYS A 1 349 ? 19.457 -6.637 -8.547 1.00 97.50 349 LYS A C 1
ATOM 2833 O O . LYS A 1 349 ? 19.330 -7.343 -9.537 1.00 97.50 349 LYS A O 1
ATOM 2838 N N . VAL A 1 350 ? 19.484 -7.167 -7.323 1.00 97.69 350 VAL A N 1
ATOM 2839 C CA . VAL A 1 350 ? 19.403 -8.633 -7.146 1.00 97.69 350 VAL A CA 1
ATOM 2840 C C . VAL A 1 350 ? 18.047 -9.213 -7.552 1.00 97.69 350 VAL A C 1
ATOM 2842 O O . VAL A 1 350 ? 17.966 -10.380 -7.928 1.00 97.69 350 VAL A O 1
ATOM 2845 N N . MET A 1 351 ? 16.974 -8.415 -7.535 1.00 96.69 351 MET A N 1
ATOM 2846 C CA . MET A 1 351 ? 15.675 -8.847 -8.056 1.00 96.69 351 MET A CA 1
ATOM 2847 C C . MET A 1 351 ? 15.690 -9.010 -9.581 1.00 96.69 351 MET A C 1
ATOM 2849 O O . MET A 1 351 ? 15.048 -9.933 -10.084 1.00 96.69 351 MET A O 1
ATOM 2853 N N . THR A 1 352 ? 16.431 -8.173 -10.321 1.00 97.25 352 THR A N 1
ATOM 2854 C CA . THR A 1 352 ? 16.560 -8.327 -11.785 1.00 97.25 352 THR A CA 1
ATOM 2855 C C . THR A 1 352 ? 17.388 -9.560 -12.153 1.00 97.25 352 THR A C 1
ATOM 2857 O O . THR A 1 352 ? 17.149 -10.184 -13.187 1.00 97.25 352 THR A O 1
ATOM 2860 N N . GLU A 1 353 ? 18.297 -9.979 -11.271 1.00 97.00 353 GLU A N 1
ATOM 2861 C CA . GLU A 1 353 ? 19.114 -11.188 -11.423 1.00 97.00 353 GLU A CA 1
ATOM 2862 C C . GLU A 1 353 ? 18.314 -12.491 -11.215 1.00 97.00 353 GLU A C 1
ATOM 2864 O O . GLU A 1 353 ? 18.708 -13.534 -11.738 1.00 97.00 353 GLU A O 1
ATOM 2869 N N . LEU A 1 354 ? 17.165 -12.457 -10.518 1.00 97.19 354 LEU A N 1
ATOM 2870 C CA . LEU A 1 354 ? 16.302 -13.639 -10.348 1.00 97.19 354 LEU A CA 1
ATOM 2871 C C . LEU A 1 354 ? 15.780 -14.173 -11.686 1.00 97.19 354 LEU A C 1
ATOM 2873 O O . LEU A 1 354 ? 15.698 -15.387 -11.881 1.00 97.19 354 LEU A O 1
ATOM 2877 N N . TYR A 1 355 ? 15.402 -13.262 -12.587 1.00 96.62 355 TYR A N 1
ATOM 2878 C CA . TYR A 1 355 ? 14.912 -13.578 -13.926 1.00 96.62 355 TYR A CA 1
ATOM 2879 C C . TYR A 1 355 ? 15.448 -12.547 -14.927 1.00 96.62 355 TYR A C 1
ATOM 2881 O O . TYR A 1 355 ? 14.750 -11.576 -15.239 1.00 96.62 355 TYR A O 1
ATOM 2889 N N . PRO A 1 356 ? 16.668 -12.752 -15.450 1.00 94.75 356 PRO A N 1
ATOM 2890 C CA . PRO A 1 356 ? 17.326 -11.788 -16.323 1.00 94.75 356 PRO A CA 1
ATOM 2891 C C . PRO A 1 356 ? 16.452 -11.355 -17.507 1.00 94.75 356 PRO A C 1
ATOM 2893 O O . PRO A 1 356 ? 15.861 -12.183 -18.204 1.00 94.75 356 PRO A O 1
ATOM 2896 N N . GLY A 1 357 ? 16.367 -10.041 -17.721 1.00 92.25 357 GLY A N 1
ATOM 2897 C CA . GLY A 1 357 ? 15.572 -9.415 -18.782 1.00 92.25 357 GLY A CA 1
ATOM 2898 C C . GLY A 1 357 ? 14.063 -9.343 -18.522 1.00 92.25 357 GLY A C 1
ATOM 2899 O O . GLY A 1 357 ? 13.341 -8.823 -19.371 1.00 92.25 357 GLY A O 1
ATOM 2900 N N . SER A 1 358 ? 13.577 -9.842 -17.378 1.00 96.38 358 SER A N 1
ATOM 2901 C CA . SER A 1 358 ? 12.197 -9.627 -16.928 1.00 96.38 358 SER A CA 1
ATOM 2902 C C . SER A 1 358 ? 12.081 -8.335 -16.122 1.00 96.38 358 SER A C 1
ATOM 2904 O O . SER A 1 358 ? 12.967 -8.002 -15.337 1.00 96.38 358 SER A O 1
ATOM 2906 N N . LEU A 1 359 ? 10.954 -7.645 -16.274 1.00 98.38 359 LEU A N 1
ATOM 2907 C CA . LEU A 1 359 ? 10.671 -6.396 -15.579 1.00 98.38 359 LEU A CA 1
ATOM 2908 C C . LEU A 1 359 ? 10.594 -6.582 -14.056 1.00 98.38 359 LEU A C 1
ATOM 2910 O O . LEU A 1 359 ? 9.848 -7.431 -13.555 1.00 98.38 359 LEU A O 1
ATOM 2914 N N . VAL A 1 360 ? 11.296 -5.712 -13.331 1.00 98.38 360 VAL A N 1
ATOM 2915 C CA . VAL A 1 360 ? 11.125 -5.474 -11.894 1.00 98.38 360 VAL A CA 1
ATOM 2916 C C . VAL A 1 360 ? 10.445 -4.121 -11.705 1.00 98.38 360 VAL A C 1
ATOM 2918 O O . VAL A 1 360 ? 11.067 -3.063 -11.776 1.00 98.38 360 VAL A O 1
ATOM 2921 N N . LEU A 1 361 ? 9.142 -4.160 -11.454 1.00 97.50 361 LEU A N 1
ATOM 2922 C CA . LEU A 1 361 ? 8.311 -2.982 -11.265 1.00 97.50 361 LEU A CA 1
ATOM 2923 C C . LEU A 1 361 ? 8.401 -2.515 -9.805 1.00 97.50 361 LEU A C 1
ATOM 2925 O O . LEU A 1 361 ? 7.796 -3.110 -8.908 1.00 97.50 361 LEU A O 1
ATOM 2929 N N . SER A 1 362 ? 9.191 -1.465 -9.574 1.00 96.00 362 SER A N 1
ATOM 2930 C CA . SER A 1 362 ? 9.456 -0.911 -8.240 1.00 96.00 362 SER A CA 1
ATOM 2931 C C . SER A 1 362 ? 8.445 0.180 -7.899 1.00 96.00 362 SER A C 1
ATOM 2933 O O . SER A 1 362 ? 8.541 1.296 -8.409 1.00 96.00 362 SER A O 1
ATOM 2935 N N . MET A 1 363 ? 7.478 -0.144 -7.046 1.00 94.00 363 MET A N 1
ATOM 2936 C CA . MET A 1 363 ? 6.366 0.733 -6.687 1.00 94.00 363 MET A CA 1
ATOM 2937 C C . MET A 1 363 ? 6.678 1.526 -5.427 1.00 94.00 363 MET A C 1
ATOM 2939 O O . MET A 1 363 ? 7.033 0.963 -4.389 1.00 94.00 363 MET A O 1
ATOM 2943 N N . ASP A 1 364 ? 6.498 2.836 -5.519 1.00 89.69 364 ASP A N 1
ATOM 2944 C CA . ASP A 1 364 ? 6.609 3.728 -4.378 1.00 89.69 364 ASP A CA 1
ATOM 2945 C C . ASP A 1 364 ? 5.366 3.615 -3.474 1.00 89.69 364 ASP A C 1
ATOM 2947 O O . ASP A 1 364 ? 4.222 3.578 -3.940 1.00 89.69 364 ASP A O 1
ATOM 2951 N N . ASN A 1 365 ? 5.589 3.515 -2.162 1.00 88.62 365 ASN A N 1
ATOM 2952 C CA . ASN A 1 365 ? 4.510 3.322 -1.196 1.00 88.62 365 ASN A CA 1
ATOM 2953 C C . ASN A 1 365 ? 3.611 4.560 -1.065 1.00 88.62 365 ASN A C 1
ATOM 2955 O O . ASN A 1 365 ? 2.403 4.412 -0.863 1.00 88.62 365 ASN A O 1
ATOM 2959 N N . ASP A 1 366 ? 4.163 5.766 -1.210 1.00 85.44 366 ASP A N 1
ATOM 2960 C CA . ASP A 1 366 ? 3.372 6.994 -1.168 1.00 85.44 366 ASP A CA 1
ATOM 2961 C C . ASP A 1 366 ? 2.486 7.099 -2.411 1.00 85.44 366 ASP A C 1
ATOM 2963 O O . ASP A 1 366 ? 1.309 7.443 -2.273 1.00 85.44 366 ASP A O 1
ATOM 2967 N N . MET A 1 367 ? 2.981 6.686 -3.587 1.00 87.38 367 MET A N 1
ATOM 2968 C CA . MET A 1 367 ? 2.159 6.584 -4.804 1.00 87.38 367 MET A CA 1
ATOM 2969 C C . MET A 1 367 ? 0.983 5.623 -4.611 1.00 87.38 367 MET A C 1
ATOM 2971 O O . MET A 1 367 ? -0.166 5.991 -4.873 1.00 87.38 367 MET A O 1
ATOM 2975 N N . ILE A 1 368 ? 1.239 4.409 -4.098 1.00 91.38 368 ILE A N 1
ATOM 2976 C CA . ILE A 1 368 ? 0.178 3.431 -3.797 1.00 91.38 368 ILE A CA 1
ATOM 2977 C C . ILE A 1 368 ? -0.868 4.062 -2.874 1.00 91.38 368 ILE A C 1
ATOM 2979 O O . ILE A 1 368 ? -2.057 4.086 -3.200 1.00 91.38 368 ILE A O 1
ATOM 2983 N N . ASN A 1 369 ? -0.435 4.589 -1.726 1.00 89.38 369 ASN A N 1
ATOM 2984 C CA . ASN A 1 369 ? -1.336 5.156 -0.727 1.00 89.38 369 ASN A CA 1
ATOM 2985 C C . ASN A 1 369 ? -2.171 6.300 -1.299 1.00 89.38 369 ASN A C 1
ATOM 2987 O O . ASN A 1 369 ? -3.365 6.398 -1.011 1.00 89.38 369 ASN A O 1
ATOM 2991 N N . GLN A 1 370 ? -1.568 7.148 -2.128 1.00 87.00 370 GLN A N 1
ATOM 2992 C CA . GLN A 1 370 ? -2.259 8.291 -2.683 1.00 87.00 370 GLN A CA 1
ATOM 2993 C C . GLN A 1 370 ? -3.312 7.898 -3.727 1.00 87.00 370 GLN A C 1
ATOM 2995 O O . GLN A 1 370 ? -4.440 8.396 -3.673 1.00 87.00 370 GLN A O 1
ATOM 3000 N N . ILE A 1 371 ? -2.993 6.974 -4.639 1.00 90.56 371 ILE A N 1
ATOM 3001 C CA . ILE A 1 371 ? -3.963 6.459 -5.617 1.00 90.56 371 ILE A CA 1
ATOM 3002 C C . ILE A 1 371 ? -5.148 5.810 -4.888 1.00 90.56 371 ILE A C 1
ATOM 3004 O O . ILE A 1 371 ? -6.306 6.045 -5.248 1.00 90.56 371 ILE A O 1
ATOM 3008 N N . LEU A 1 372 ? -4.875 5.041 -3.827 1.00 93.12 372 LEU A N 1
ATOM 3009 C CA . LEU A 1 372 ? -5.912 4.435 -2.994 1.00 93.12 372 LEU A CA 1
ATOM 3010 C C . LEU A 1 372 ? -6.787 5.488 -2.310 1.00 93.12 372 LEU A C 1
ATOM 3012 O O . LEU A 1 372 ? -8.011 5.391 -2.383 1.00 93.12 372 LEU A O 1
ATOM 3016 N N . ILE A 1 373 ? -6.190 6.508 -1.687 1.00 91.06 373 ILE A N 1
ATOM 3017 C CA . ILE A 1 373 ? -6.937 7.592 -1.036 1.00 91.06 373 ILE A CA 1
ATOM 3018 C C . ILE A 1 373 ? -7.825 8.319 -2.037 1.00 91.06 373 ILE A C 1
ATOM 3020 O O . ILE A 1 373 ? -9.008 8.496 -1.758 1.00 91.06 373 ILE A O 1
ATOM 3024 N N . ASN A 1 374 ? -7.303 8.678 -3.211 1.00 90.31 374 ASN A N 1
ATOM 3025 C CA . ASN A 1 374 ? -8.086 9.345 -4.248 1.00 90.31 374 ASN A CA 1
ATOM 3026 C C . ASN A 1 374 ? -9.302 8.496 -4.650 1.00 90.31 374 ASN A C 1
ATOM 3028 O O . ASN A 1 374 ? -10.427 8.989 -4.621 1.00 90.31 374 ASN A O 1
ATOM 3032 N N . LYS A 1 375 ? -9.111 7.197 -4.918 1.00 93.25 375 LYS A N 1
ATOM 3033 C CA . LYS A 1 375 ? -10.208 6.269 -5.255 1.00 93.25 375 LYS A CA 1
ATOM 3034 C C . LYS A 1 375 ? -11.253 6.162 -4.146 1.00 93.25 375 LYS A C 1
ATOM 3036 O O . LYS A 1 375 ? -12.454 6.226 -4.413 1.00 93.25 375 LYS A O 1
ATOM 3041 N N . ILE A 1 376 ? -10.805 6.021 -2.901 1.00 94.56 376 ILE A N 1
ATOM 3042 C CA . ILE A 1 376 ? -11.679 5.914 -1.731 1.00 94.56 376 ILE A CA 1
ATOM 3043 C C . ILE A 1 376 ? -12.486 7.204 -1.536 1.00 94.56 376 ILE A C 1
ATOM 3045 O O . ILE A 1 376 ? -13.707 7.143 -1.387 1.00 94.56 376 ILE A O 1
ATOM 3049 N N . CYS A 1 377 ? -11.827 8.365 -1.560 1.00 92.56 377 CYS A N 1
ATOM 3050 C CA . CYS A 1 377 ? -12.455 9.674 -1.395 1.00 92.56 377 CYS A CA 1
ATOM 3051 C C . CYS A 1 377 ? -13.461 9.961 -2.517 1.00 92.56 377 CYS A C 1
ATOM 3053 O O . CYS A 1 377 ? -14.599 10.334 -2.224 1.00 92.56 377 CYS A O 1
ATOM 3055 N N . SER A 1 378 ? -13.113 9.680 -3.779 1.00 93.12 378 SER A N 1
ATOM 3056 C CA . SER A 1 378 ? -14.042 9.783 -4.910 1.00 93.12 378 SER A CA 1
ATOM 3057 C C . SER A 1 378 ? -15.266 8.882 -4.733 1.00 93.12 378 SER A C 1
ATOM 3059 O O . SER A 1 378 ? -16.393 9.333 -4.932 1.00 93.12 378 SER A O 1
ATOM 3061 N N . MET A 1 379 ? -15.083 7.634 -4.287 1.00 93.69 379 MET A N 1
ATOM 3062 C CA . MET A 1 379 ? -16.199 6.714 -4.037 1.00 93.69 379 MET A CA 1
ATOM 3063 C C . MET A 1 379 ? -17.084 7.156 -2.861 1.00 93.69 379 MET A C 1
ATOM 3065 O O . MET A 1 379 ? -18.296 6.930 -2.874 1.00 93.69 379 MET A O 1
ATOM 3069 N N . ASN A 1 380 ? -16.495 7.811 -1.861 1.00 94.00 380 ASN A N 1
ATOM 3070 C CA . ASN A 1 380 ? -17.211 8.422 -0.743 1.00 94.00 380 ASN A CA 1
ATOM 3071 C C . ASN A 1 380 ? -17.787 9.809 -1.054 1.00 94.00 380 ASN A C 1
ATOM 3073 O O . ASN A 1 380 ? -18.503 10.344 -0.208 1.00 94.00 380 ASN A O 1
ATOM 3077 N N . LYS A 1 381 ? -17.517 10.367 -2.244 1.00 94.38 381 LYS A N 1
ATOM 3078 C CA . LYS A 1 381 ? -17.912 11.723 -2.659 1.00 94.38 381 LYS A CA 1
ATOM 3079 C C . LYS A 1 381 ? -17.438 12.801 -1.678 1.00 94.38 381 LYS A C 1
ATOM 3081 O O . LYS A 1 381 ? -18.168 13.743 -1.381 1.00 94.38 381 LYS A O 1
ATOM 3086 N N . VAL A 1 382 ? -16.219 12.648 -1.165 1.00 92.31 382 VAL A N 1
ATOM 3087 C CA . VAL A 1 382 ? -15.577 13.606 -0.256 1.00 92.31 382 VAL A CA 1
ATOM 3088 C C . VAL A 1 382 ? -14.235 14.067 -0.823 1.00 92.31 382 VAL A C 1
ATOM 3090 O O . VAL A 1 382 ? -13.605 13.308 -1.562 1.00 92.31 382 VAL A O 1
ATOM 3093 N N . PRO A 1 383 ? -13.757 15.275 -0.476 1.00 88.12 383 PRO A N 1
ATOM 3094 C CA . PRO A 1 383 ? -12.415 15.701 -0.853 1.00 88.12 383 PRO A CA 1
ATOM 3095 C C . PRO A 1 383 ? -11.338 14.794 -0.257 1.00 88.12 383 PRO A C 1
ATOM 3097 O O . PRO A 1 383 ? -11.506 14.229 0.831 1.00 88.12 383 PRO A O 1
ATOM 3100 N N . ASN A 1 384 ? -10.215 14.701 -0.965 1.00 84.12 384 ASN A N 1
ATOM 3101 C CA . ASN A 1 384 ? -8.998 14.026 -0.514 1.00 84.12 384 ASN A CA 1
ATOM 3102 C C . ASN A 1 384 ? -8.160 14.880 0.458 1.00 84.12 384 ASN A C 1
ATOM 3104 O O . ASN A 1 384 ? -7.132 14.414 0.937 1.00 84.12 384 ASN A O 1
ATOM 3108 N N . GLU A 1 385 ? -8.619 16.084 0.805 1.00 82.94 385 GLU A N 1
ATOM 3109 C CA . GLU A 1 385 ? -8.045 16.933 1.850 1.00 82.94 385 GLU A CA 1
ATOM 3110 C C . GLU A 1 385 ? -9.007 17.060 3.041 1.00 82.94 385 GLU A C 1
ATOM 3112 O O . GLU A 1 385 ? -10.224 17.121 2.839 1.00 82.94 385 GLU A O 1
ATOM 3117 N N . PRO A 1 386 ? -8.515 17.099 4.294 1.00 82.00 386 PRO A N 1
ATOM 3118 C CA . PRO A 1 386 ? -9.367 17.289 5.467 1.00 82.00 386 PRO A CA 1
ATOM 3119 C C . PRO A 1 386 ? -10.183 18.582 5.382 1.00 82.00 386 PRO A C 1
ATOM 3121 O O . PRO A 1 386 ? -9.633 19.646 5.121 1.00 82.00 386 PRO A O 1
ATOM 3124 N N . GLN A 1 387 ? -11.489 18.494 5.635 1.00 81.50 387 GLN A N 1
ATOM 3125 C CA . GLN A 1 387 ? -12.365 19.665 5.671 1.00 81.50 387 GLN A CA 1
ATOM 3126 C C . GLN A 1 387 ? -12.557 20.202 7.092 1.00 81.50 387 GLN A C 1
ATOM 3128 O O . GLN A 1 387 ? -12.671 19.431 8.050 1.00 81.50 387 GLN A O 1
ATOM 3133 N N . GLU A 1 388 ? -12.705 21.523 7.199 1.00 82.38 388 GLU A N 1
ATOM 3134 C CA . GLU A 1 388 ? -13.159 22.224 8.400 1.00 82.38 388 GLU A CA 1
ATOM 3135 C C . GLU A 1 388 ? -14.409 23.065 8.060 1.00 82.38 388 GLU A C 1
ATOM 3137 O O . GLU A 1 388 ? -14.302 24.012 7.284 1.00 82.38 388 GLU A O 1
ATOM 3142 N N . PRO A 1 389 ? -15.611 22.739 8.587 1.00 80.38 389 PRO A N 1
ATOM 3143 C CA . PRO A 1 389 ? -15.928 21.622 9.474 1.00 80.38 389 PRO A CA 1
ATOM 3144 C C . PRO A 1 389 ? -15.878 20.266 8.754 1.00 80.38 389 PRO A C 1
ATOM 3146 O O . PRO A 1 389 ? -16.232 20.139 7.583 1.00 80.38 389 PRO A O 1
ATOM 3149 N N . ARG A 1 390 ? -15.484 19.223 9.488 1.00 82.12 390 ARG A N 1
ATOM 3150 C CA . ARG A 1 390 ? -15.345 17.868 8.944 1.00 82.12 390 ARG A CA 1
ATOM 3151 C C . ARG A 1 390 ? -16.701 17.286 8.541 1.00 82.12 390 ARG A C 1
ATOM 3153 O O . ARG A 1 390 ? -17.540 17.024 9.404 1.00 82.12 390 ARG A O 1
ATOM 3160 N N . VAL A 1 391 ? -16.870 16.996 7.254 1.00 86.62 391 VAL A N 1
ATOM 3161 C CA . VAL A 1 391 ? -18.014 16.250 6.710 1.00 86.62 391 VAL A CA 1
ATOM 3162 C C . VAL A 1 391 ? -17.551 14.839 6.369 1.00 86.62 391 VAL A C 1
ATOM 3164 O O . VAL A 1 391 ? -16.526 14.661 5.722 1.00 86.62 391 VAL A O 1
ATOM 3167 N N . LEU A 1 392 ? -18.260 13.820 6.859 1.00 90.19 392 LEU A N 1
ATOM 3168 C CA . LEU A 1 392 ? -17.876 12.423 6.655 1.00 90.19 392 LEU A CA 1
ATOM 3169 C C . LEU A 1 392 ? -18.611 11.808 5.466 1.00 90.19 392 LEU A C 1
ATOM 3171 O O . LEU A 1 392 ? -19.818 11.995 5.317 1.00 90.19 392 LEU A O 1
ATOM 3175 N N . GLY A 1 393 ? -17.891 11.000 4.692 1.00 92.50 393 GLY A N 1
ATOM 3176 C CA . GLY A 1 393 ? -18.467 10.140 3.670 1.00 92.50 393 GLY A CA 1
ATOM 3177 C C . GLY A 1 393 ? -19.408 9.080 4.249 1.00 92.50 393 GLY A C 1
ATOM 3178 O O . GLY A 1 393 ? -19.403 8.758 5.444 1.00 92.50 393 GLY A O 1
ATOM 3179 N N . GLU A 1 394 ? -20.230 8.514 3.371 1.00 94.12 394 GLU A N 1
ATOM 3180 C CA . GLU A 1 394 ? -21.207 7.489 3.736 1.00 94.12 394 GLU A CA 1
ATOM 3181 C C . GLU A 1 394 ? -20.528 6.207 4.237 1.00 94.12 394 GLU A C 1
ATOM 3183 O O . GLU A 1 394 ? -20.881 5.703 5.310 1.00 94.12 394 GLU A O 1
ATOM 3188 N N . ASN A 1 395 ? -19.535 5.718 3.486 1.00 96.69 395 ASN A N 1
ATOM 3189 C CA . ASN A 1 395 ? -18.910 4.418 3.701 1.00 96.69 395 ASN A CA 1
ATOM 3190 C C . ASN A 1 395 ? -17.701 4.537 4.644 1.00 96.69 395 ASN A C 1
ATOM 3192 O O . ASN A 1 395 ? -16.952 5.518 4.626 1.00 96.69 395 ASN A O 1
ATOM 3196 N N . MET A 1 396 ? -17.496 3.503 5.454 1.00 96.06 396 MET A N 1
ATOM 3197 C CA . MET A 1 396 ? -16.310 3.324 6.286 1.00 96.06 396 MET A CA 1
ATOM 3198 C C . MET A 1 396 ? -15.206 2.631 5.483 1.00 96.06 396 MET A C 1
ATOM 3200 O O . MET A 1 396 ? -15.476 1.748 4.677 1.00 96.06 396 MET A O 1
ATOM 3204 N N . VAL A 1 397 ? -13.953 2.982 5.756 1.00 96.25 397 VAL A N 1
ATOM 3205 C CA . VAL A 1 397 ? -12.774 2.286 5.234 1.00 96.25 397 VAL A CA 1
ATOM 3206 C C . VAL A 1 397 ? -12.216 1.355 6.296 1.00 96.25 397 VAL A C 1
ATOM 3208 O O . VAL A 1 397 ? -11.988 1.765 7.439 1.00 96.25 397 VAL A O 1
ATOM 3211 N N . VAL A 1 398 ? -11.966 0.112 5.894 1.00 96.50 398 VAL A N 1
ATOM 3212 C CA . VAL A 1 398 ? -11.388 -0.931 6.737 1.00 96.50 398 VAL A CA 1
ATOM 3213 C C . VAL A 1 398 ? -10.135 -1.484 6.063 1.00 96.50 398 VAL A C 1
ATOM 3215 O O . VAL A 1 398 ? -10.220 -2.411 5.253 1.00 96.50 398 VAL A O 1
ATOM 3218 N N . PRO A 1 399 ? -8.954 -0.915 6.366 1.00 95.06 399 PRO A N 1
ATOM 3219 C CA . PRO A 1 399 ? -7.689 -1.508 5.966 1.00 95.06 399 PRO A CA 1
ATOM 3220 C C . PRO A 1 399 ? -7.469 -2.803 6.745 1.00 95.06 399 PRO A C 1
ATOM 3222 O O . PRO A 1 399 ? -7.584 -2.799 7.972 1.00 95.06 399 PRO A O 1
ATOM 3225 N N . PHE A 1 400 ? -7.157 -3.888 6.044 1.00 93.56 400 PHE A N 1
ATOM 3226 C CA . PHE A 1 400 ? -6.894 -5.205 6.634 1.00 93.56 400 PHE A CA 1
ATOM 3227 C C . PHE A 1 400 ? -5.552 -5.818 6.197 1.00 93.56 400 PHE A C 1
ATOM 3229 O O . PHE A 1 400 ? -5.231 -6.937 6.595 1.00 93.56 400 PHE A O 1
ATOM 3236 N N . GLY A 1 401 ? -4.771 -5.072 5.409 1.00 87.88 401 GLY A N 1
ATOM 3237 C CA . GLY A 1 401 ? -3.386 -5.370 5.043 1.00 87.88 401 GLY A CA 1
ATOM 3238 C C . GLY A 1 401 ? -2.399 -4.333 5.582 1.00 87.88 401 GLY A C 1
ATOM 3239 O O . GLY A 1 401 ? -2.695 -3.588 6.519 1.00 87.88 401 GLY A O 1
ATOM 3240 N N . ASN A 1 402 ? -1.218 -4.262 4.964 1.00 83.75 402 ASN A N 1
ATOM 3241 C CA . ASN A 1 402 ? -0.158 -3.333 5.384 1.00 83.75 402 ASN A CA 1
ATOM 3242 C C . ASN A 1 402 ? -0.289 -1.923 4.787 1.00 83.75 402 ASN A C 1
ATOM 3244 O O . ASN A 1 402 ? 0.358 -0.991 5.262 1.00 83.75 402 ASN A O 1
ATOM 3248 N N . VAL A 1 403 ? -1.135 -1.752 3.772 1.00 84.50 403 VAL A N 1
ATOM 3249 C CA . VAL A 1 403 ? -1.392 -0.447 3.159 1.00 84.50 403 VAL A CA 1
ATOM 3250 C C . VAL A 1 403 ? -2.307 0.405 4.041 1.00 84.50 403 VAL A C 1
ATOM 3252 O O . VAL A 1 403 ? -3.188 -0.118 4.726 1.00 84.50 403 VAL A O 1
ATOM 3255 N N . LEU A 1 404 ? -2.106 1.726 4.046 1.00 81.50 404 LEU A N 1
ATOM 3256 C CA . LEU A 1 404 ? -2.817 2.662 4.933 1.00 81.50 404 LEU A CA 1
ATOM 3257 C C . LEU A 1 404 ? -2.712 2.314 6.442 1.00 81.50 404 LEU A C 1
ATOM 3259 O O . LEU A 1 404 ? -3.523 2.781 7.255 1.00 81.50 404 LEU A O 1
ATOM 3263 N N . LYS A 1 405 ? -1.736 1.488 6.853 1.00 71.75 405 LYS A N 1
ATOM 3264 C CA . LYS A 1 405 ? -1.526 1.113 8.260 1.00 71.75 405 LYS A CA 1
ATOM 3265 C C . LYS A 1 405 ? -1.115 2.348 9.061 1.00 71.75 405 LYS A C 1
ATOM 3267 O O . LYS A 1 405 ? -0.250 3.110 8.654 1.00 71.75 405 LYS A O 1
ATOM 3272 N N . GLY A 1 406 ? -1.780 2.576 10.195 1.00 70.62 406 GLY A N 1
ATOM 3273 C CA . GLY A 1 406 ? -1.543 3.769 11.021 1.00 70.62 406 GLY A CA 1
ATOM 3274 C C . GLY A 1 406 ? -2.065 5.084 10.422 1.00 70.62 406 GLY A C 1
ATOM 3275 O O . GLY A 1 406 ? -1.887 6.133 11.034 1.00 70.62 406 GLY A O 1
ATOM 3276 N N . MET A 1 407 ? -2.760 5.039 9.281 1.00 79.25 407 MET A N 1
ATOM 3277 C CA . MET A 1 407 ? -3.223 6.229 8.564 1.00 79.25 407 MET A CA 1
ATOM 3278 C C . MET A 1 407 ? -4.739 6.418 8.679 1.00 79.25 407 MET A C 1
ATOM 3280 O O . MET A 1 407 ? -5.502 5.464 8.877 1.00 79.25 407 MET A O 1
ATOM 3284 N N . VAL A 1 408 ? -5.183 7.672 8.565 1.00 84.94 408 VAL A N 1
ATOM 3285 C CA . VAL A 1 408 ? -6.604 8.033 8.436 1.00 84.94 408 VAL A CA 1
ATOM 3286 C C . VAL A 1 408 ? -6.876 8.532 7.027 1.00 84.94 408 VAL A C 1
ATOM 3288 O O . VAL A 1 408 ? -6.215 9.461 6.566 1.00 84.94 408 VAL A O 1
ATOM 3291 N N . VAL A 1 409 ? -7.894 7.964 6.377 1.00 89.50 409 VAL A N 1
ATOM 3292 C CA . VAL A 1 409 ? -8.397 8.504 5.112 1.00 89.50 409 VAL A CA 1
ATOM 3293 C C . VAL A 1 409 ? -9.163 9.809 5.386 1.00 89.50 409 VAL A C 1
ATOM 3295 O O . VAL A 1 409 ? -10.070 9.813 6.233 1.00 89.50 409 VAL A O 1
ATOM 3298 N N . PRO A 1 410 ? -8.840 10.916 4.692 1.00 88.19 410 PRO A N 1
ATOM 3299 C CA . PRO A 1 410 ? -9.527 12.196 4.846 1.00 88.19 410 PRO A CA 1
ATOM 3300 C C . PRO A 1 410 ? -11.046 12.069 4.719 1.00 88.19 410 PRO A C 1
ATOM 3302 O O . PRO A 1 410 ? -11.563 11.305 3.902 1.00 88.19 410 PRO A O 1
ATOM 3305 N N . ASN A 1 411 ? -11.768 12.801 5.577 1.00 89.88 411 ASN A N 1
ATOM 3306 C CA . ASN A 1 411 ? -13.236 12.883 5.549 1.00 89.88 411 ASN A CA 1
ATOM 3307 C C . ASN A 1 411 ? -13.952 11.518 5.555 1.00 89.88 411 ASN A C 1
ATOM 3309 O O . ASN A 1 411 ? -15.102 11.399 5.147 1.00 89.88 411 ASN A O 1
ATOM 3313 N N . THR A 1 412 ? -13.288 10.470 6.046 1.00 92.38 412 THR A N 1
ATOM 3314 C CA . THR A 1 412 ? -13.795 9.098 6.019 1.00 92.38 412 THR A CA 1
ATOM 3315 C C . THR A 1 412 ? -13.534 8.422 7.361 1.00 92.38 412 THR A C 1
ATOM 3317 O O . THR A 1 412 ? -12.494 8.626 7.994 1.00 92.38 412 THR A O 1
ATOM 3320 N N . ILE A 1 413 ? -14.487 7.621 7.841 1.00 92.69 413 ILE A N 1
ATOM 3321 C CA . ILE A 1 413 ? -14.274 6.826 9.055 1.00 92.69 413 ILE A CA 1
ATOM 3322 C C . ILE A 1 413 ? -13.321 5.684 8.703 1.00 92.69 413 ILE A C 1
ATOM 3324 O O . ILE A 1 413 ? -13.603 4.921 7.787 1.00 92.69 413 ILE A O 1
ATOM 3328 N N . THR A 1 414 ? -12.202 5.572 9.420 1.00 92.62 414 THR A N 1
ATOM 3329 C CA . THR A 1 414 ? -11.164 4.567 9.146 1.00 92.62 414 THR A CA 1
ATOM 3330 C C . THR A 1 414 ? -10.954 3.673 10.365 1.00 92.62 414 THR A C 1
ATOM 3332 O O . THR A 1 414 ? -10.422 4.130 11.381 1.00 92.62 414 THR A O 1
ATOM 3335 N N . LYS A 1 415 ? -11.320 2.391 10.272 1.00 93.25 415 LYS A N 1
ATOM 3336 C CA . LYS A 1 415 ? -11.124 1.397 11.340 1.00 93.25 415 LYS A CA 1
ATOM 3337 C C . LYS A 1 415 ? -10.381 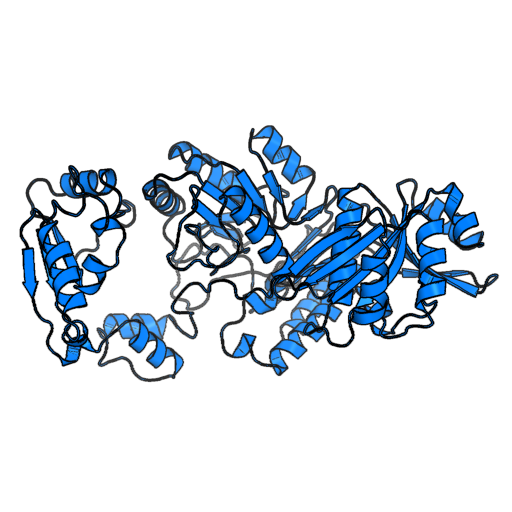0.192 10.776 1.00 93.25 415 LYS A C 1
ATOM 3339 O O . LYS A 1 415 ? -10.910 -0.512 9.936 1.00 93.25 415 LYS A O 1
ATOM 3344 N N . SER A 1 416 ? -9.148 -0.017 11.223 1.00 93.38 416 SER A N 1
ATOM 3345 C CA . SER A 1 416 ? -8.305 -1.109 10.730 1.00 93.38 416 SER A CA 1
ATOM 3346 C C . SER A 1 416 ? -8.742 -2.451 11.318 1.00 93.38 416 SER A C 1
ATOM 3348 O O . SER A 1 416 ? -9.121 -2.507 12.489 1.00 93.38 416 SER A O 1
ATOM 3350 N N . LEU A 1 417 ? -8.666 -3.500 10.501 1.00 94.62 417 LEU A N 1
ATOM 3351 C CA . LEU A 1 417 ? -8.768 -4.895 10.909 1.00 94.62 417 LEU A CA 1
ATOM 3352 C C . LEU A 1 417 ? -7.344 -5.452 10.998 1.00 94.62 417 LEU A C 1
ATOM 3354 O O . LEU A 1 417 ? -6.643 -5.570 9.997 1.00 94.62 417 LEU A O 1
ATOM 3358 N N . HIS A 1 418 ? -6.891 -5.739 12.208 1.00 93.00 418 HIS A N 1
ATOM 3359 C CA . HIS A 1 418 ? -5.515 -6.123 12.482 1.00 93.00 418 HIS A CA 1
ATOM 3360 C C . HIS A 1 418 ? -5.345 -7.619 12.258 1.00 93.00 418 HIS A C 1
ATOM 3362 O O . HIS A 1 418 ? -5.667 -8.423 13.134 1.00 93.00 418 HIS A O 1
ATOM 3368 N N . THR A 1 419 ? -4.857 -7.966 11.068 1.00 92.69 419 THR A N 1
ATOM 3369 C CA . THR A 1 419 ? -4.540 -9.340 10.677 1.00 92.69 419 THR A CA 1
ATOM 3370 C C . THR A 1 419 ? -3.041 -9.511 10.477 1.00 92.69 419 THR A C 1
ATOM 3372 O O . THR A 1 419 ? -2.345 -8.562 10.115 1.00 92.69 419 THR A O 1
ATOM 3375 N N . GLU A 1 420 ? -2.556 -10.724 10.700 1.00 91.44 420 GLU A N 1
ATOM 3376 C CA . GLU A 1 420 ? -1.175 -11.131 10.490 1.00 91.44 420 GLU A CA 1
ATOM 3377 C C . GLU A 1 420 ? -1.136 -12.480 9.774 1.00 91.44 420 GLU A C 1
ATOM 3379 O O . GLU A 1 420 ? -1.987 -13.348 9.992 1.00 91.44 420 GLU A O 1
ATOM 3384 N N . LYS A 1 421 ? -0.145 -12.663 8.903 1.00 92.25 421 LYS A N 1
ATOM 3385 C CA . LYS A 1 421 ? 0.150 -13.962 8.312 1.00 92.25 421 LYS A CA 1
ATOM 3386 C C . LYS A 1 421 ? 1.142 -14.672 9.222 1.00 92.25 421 LYS A C 1
ATOM 3388 O O . LYS A 1 421 ? 2.280 -14.242 9.369 1.00 92.25 421 LYS A O 1
ATOM 3393 N N . VAL A 1 422 ? 0.702 -15.781 9.801 1.00 92.31 422 VAL A N 1
ATOM 3394 C CA . VAL A 1 422 ? 1.457 -16.527 10.805 1.00 92.31 422 VAL A CA 1
ATOM 3395 C C . VAL A 1 422 ? 1.838 -17.894 10.249 1.00 92.31 422 VAL A C 1
ATOM 3397 O O . VAL A 1 422 ? 0.974 -18.644 9.789 1.00 92.31 422 VAL A O 1
ATOM 3400 N N . TYR A 1 423 ? 3.126 -18.220 10.278 1.00 92.81 423 TYR A N 1
ATOM 3401 C CA . TYR A 1 423 ? 3.664 -19.522 9.892 1.00 92.81 423 TYR A CA 1
ATOM 3402 C C . TYR A 1 423 ? 3.704 -20.494 11.066 1.00 92.81 423 TYR A C 1
ATOM 3404 O O . TYR A 1 423 ? 3.898 -20.098 12.213 1.00 92.81 423 TYR A O 1
ATOM 3412 N N . SER A 1 424 ? 3.573 -21.787 10.774 1.00 90.75 424 SER A N 1
ATOM 3413 C CA . SER A 1 424 ? 3.961 -22.833 11.720 1.00 90.75 424 SER A CA 1
ATOM 3414 C C . SER A 1 424 ? 5.466 -22.768 12.001 1.00 90.75 424 SER A C 1
ATOM 3416 O O . SER A 1 424 ? 6.236 -22.266 11.182 1.00 90.75 424 SER A O 1
ATOM 3418 N N . PHE A 1 425 ? 5.900 -23.297 13.147 1.00 86.19 425 PHE A N 1
ATOM 3419 C CA . PHE A 1 425 ? 7.313 -23.287 13.547 1.00 86.19 425 PHE A CA 1
ATOM 3420 C C . PHE A 1 425 ? 8.244 -23.961 12.518 1.00 86.19 425 PHE A C 1
ATOM 3422 O O . PHE A 1 425 ? 9.366 -23.518 12.303 1.00 86.19 425 PHE A O 1
ATOM 3429 N N . ASP A 1 426 ? 7.757 -24.998 11.831 1.00 87.31 426 ASP A N 1
ATOM 3430 C CA . ASP A 1 426 ? 8.458 -25.694 10.742 1.00 87.31 426 ASP A CA 1
ATOM 3431 C C . ASP A 1 426 ? 8.342 -24.987 9.376 1.00 87.31 426 ASP A C 1
ATOM 3433 O O . ASP A 1 426 ? 8.904 -25.452 8.385 1.00 87.31 426 ASP A O 1
ATOM 3437 N N . THR A 1 427 ? 7.607 -23.872 9.298 1.00 86.50 427 THR A N 1
ATOM 3438 C CA . THR A 1 427 ? 7.351 -23.049 8.103 1.00 86.50 427 THR A CA 1
ATOM 3439 C C . THR A 1 427 ? 6.626 -23.757 6.949 1.00 86.50 427 THR A C 1
ATOM 3441 O O . THR A 1 427 ? 6.536 -23.218 5.842 1.00 86.50 427 THR A O 1
ATOM 3444 N N . THR A 1 428 ? 6.067 -24.951 7.180 1.00 87.06 428 THR A N 1
ATOM 3445 C CA . THR A 1 428 ? 5.394 -25.736 6.129 1.00 87.06 428 THR A CA 1
ATOM 3446 C C . THR A 1 428 ? 3.979 -25.245 5.834 1.00 87.06 428 THR A C 1
ATOM 3448 O O . THR A 1 428 ? 3.463 -25.438 4.729 1.00 87.06 428 THR A O 1
ATOM 3451 N N . LYS A 1 429 ? 3.343 -24.591 6.810 1.00 91.25 429 LYS A N 1
ATOM 3452 C CA . LYS A 1 429 ? 1.979 -24.067 6.727 1.00 91.25 429 LYS A CA 1
ATOM 3453 C C . LYS A 1 429 ? 1.944 -22.626 7.218 1.00 91.25 429 LYS A C 1
ATOM 3455 O O . LYS A 1 429 ? 2.802 -22.184 7.975 1.00 91.25 429 LYS A O 1
ATOM 3460 N N . PHE A 1 430 ? 0.914 -21.900 6.804 1.00 92.69 430 PHE A N 1
ATOM 3461 C CA . PHE A 1 430 ? 0.592 -20.597 7.370 1.00 92.69 430 PHE A CA 1
ATOM 3462 C C . PHE A 1 430 ? -0.921 -20.425 7.482 1.00 92.69 430 PHE A C 1
ATOM 3464 O O . PHE A 1 430 ? -1.684 -21.081 6.766 1.00 92.69 430 PHE A O 1
ATOM 3471 N N . LYS A 1 431 ? -1.341 -19.509 8.351 1.00 93.31 431 LYS A N 1
ATOM 3472 C CA . LYS A 1 431 ? -2.728 -19.082 8.537 1.00 93.31 431 LYS A CA 1
ATOM 3473 C C . LYS A 1 431 ? -2.779 -17.559 8.671 1.00 93.31 431 LYS A C 1
ATOM 3475 O O . LYS A 1 431 ? -1.784 -16.939 9.035 1.00 93.31 431 LYS A O 1
ATOM 3480 N N . ILE A 1 432 ? -3.920 -16.952 8.353 1.00 93.88 432 ILE A N 1
ATOM 3481 C CA . ILE A 1 432 ? -4.176 -15.555 8.718 1.00 93.88 432 ILE A CA 1
ATOM 3482 C C . ILE A 1 432 ? -4.849 -15.541 10.091 1.00 93.88 432 ILE A C 1
ATOM 3484 O O . ILE A 1 432 ? -5.855 -16.219 10.293 1.00 93.88 432 ILE A O 1
ATOM 3488 N N . MET A 1 433 ? -4.271 -14.801 11.028 1.00 92.31 433 MET A N 1
ATOM 3489 C CA . MET A 1 433 ? -4.749 -14.660 12.405 1.00 92.31 433 MET A CA 1
ATOM 3490 C C . MET A 1 433 ? -4.814 -13.181 12.780 1.00 92.31 433 MET A C 1
ATOM 3492 O O . MET A 1 433 ? -4.423 -12.318 11.995 1.00 92.31 433 MET A O 1
ATOM 3496 N N . GLU A 1 434 ? -5.348 -12.862 13.951 1.00 91.50 434 GLU A N 1
ATOM 3497 C CA . GLU A 1 434 ? -5.201 -11.539 14.547 1.00 91.50 434 GLU A CA 1
ATOM 3498 C C . GLU A 1 434 ? -3.723 -11.177 14.744 1.00 91.50 434 GLU A C 1
ATOM 3500 O O . GLU A 1 434 ? -2.878 -12.024 15.039 1.00 91.50 434 GLU A O 1
ATOM 3505 N N . TYR A 1 435 ? -3.405 -9.895 14.567 1.00 88.94 435 TYR A N 1
ATOM 3506 C CA . TYR A 1 435 ? -2.083 -9.394 14.928 1.00 88.94 435 TYR A CA 1
ATOM 3507 C C . TYR A 1 435 ? -1.862 -9.578 16.442 1.00 88.94 435 TYR A C 1
ATOM 3509 O O . TYR A 1 435 ? -2.805 -9.355 17.207 1.00 88.94 435 TYR A O 1
ATOM 3517 N N . PRO A 1 436 ? -0.651 -9.939 16.905 1.00 83.19 436 PRO A N 1
ATOM 3518 C CA . PRO A 1 436 ? -0.391 -10.171 18.324 1.00 83.19 436 PRO A CA 1
ATOM 3519 C C . PRO A 1 436 ? -0.891 -9.037 19.225 1.00 83.19 436 PRO A C 1
ATOM 3521 O O . PRO A 1 436 ? -0.704 -7.858 18.913 1.00 83.19 436 PRO A O 1
ATOM 3524 N N . PHE A 1 437 ? -1.509 -9.408 20.350 1.00 82.62 437 PHE A N 1
ATOM 3525 C CA . PHE A 1 437 ? -2.118 -8.503 21.338 1.00 82.62 437 PHE A CA 1
ATOM 3526 C C . PHE A 1 437 ? -3.358 -7.718 20.864 1.00 82.62 437 PHE A C 1
ATOM 3528 O O . PHE A 1 437 ? -3.826 -6.837 21.587 1.00 82.62 437 PHE A O 1
ATOM 3535 N N . TYR A 1 438 ? -3.918 -8.020 19.687 1.00 88.19 438 TYR A N 1
ATOM 3536 C CA . TYR A 1 438 ? -5.225 -7.502 19.267 1.00 88.19 438 TYR A CA 1
ATOM 3537 C C . TYR A 1 438 ? -6.345 -8.499 19.564 1.00 88.19 438 TYR A C 1
ATOM 3539 O O . TYR A 1 438 ? -6.129 -9.707 19.598 1.00 88.19 438 TYR A O 1
ATOM 3547 N N . SER A 1 439 ? -7.565 -7.981 19.736 1.00 91.12 439 SER A N 1
ATOM 3548 C CA . SER A 1 439 ? -8.762 -8.809 19.894 1.00 91.12 439 SER A CA 1
ATOM 3549 C C . SER A 1 439 ? -8.940 -9.777 18.714 1.00 91.12 439 SER A C 1
ATOM 3551 O O . SER A 1 439 ? -8.563 -9.435 17.583 1.00 91.12 439 SER A O 1
ATOM 3553 N N . PRO A 1 440 ? -9.593 -10.933 18.928 1.00 93.69 440 PRO A N 1
ATOM 3554 C CA . PRO A 1 440 ? -9.913 -11.876 17.861 1.00 93.69 440 PRO A CA 1
ATOM 3555 C C . PRO A 1 440 ? -10.580 -11.197 16.659 1.00 93.69 440 PRO A C 1
ATOM 3557 O O . PRO A 1 440 ? -11.374 -10.265 16.824 1.00 93.69 440 PRO A O 1
ATOM 3560 N N . ILE A 1 441 ? -10.306 -11.689 15.445 1.00 95.38 441 ILE A N 1
ATOM 3561 C CA . ILE A 1 441 ? -10.850 -11.125 14.191 1.00 95.38 441 ILE A CA 1
ATOM 3562 C C . ILE A 1 441 ? -12.380 -10.955 14.256 1.00 95.38 441 ILE A C 1
ATOM 3564 O O . ILE A 1 441 ? -12.913 -9.934 13.822 1.00 95.38 441 ILE A O 1
ATOM 3568 N N . GLU A 1 442 ? -13.086 -11.920 14.849 1.00 95.62 442 GLU A N 1
ATOM 3569 C CA . GLU A 1 442 ? -14.535 -11.869 15.083 1.00 95.62 442 GLU A CA 1
ATOM 3570 C C . GLU A 1 442 ? -14.953 -10.622 15.887 1.00 95.62 442 GLU A C 1
ATOM 3572 O O . GLU A 1 442 ? -15.855 -9.893 15.473 1.00 95.62 442 GLU A O 1
ATOM 3577 N N . ASN A 1 443 ? -14.272 -10.331 17.000 1.00 95.62 443 ASN A N 1
ATOM 3578 C CA . ASN A 1 443 ? -14.570 -9.186 17.868 1.00 95.62 443 ASN A CA 1
ATOM 3579 C C . ASN A 1 443 ? -14.242 -7.860 17.163 1.00 95.62 443 ASN A C 1
ATOM 3581 O O . ASN A 1 443 ? -14.982 -6.874 17.268 1.00 95.62 443 ASN A O 1
ATOM 3585 N N . GLN A 1 444 ? -13.168 -7.839 16.368 1.00 95.69 444 GLN A N 1
ATOM 3586 C CA . GLN A 1 444 ? -12.842 -6.687 15.529 1.00 95.69 444 GLN A CA 1
ATOM 3587 C C . GLN A 1 444 ? -13.928 -6.429 14.466 1.00 95.69 444 GLN A C 1
ATOM 3589 O O . GLN A 1 444 ? -14.284 -5.273 14.228 1.00 95.69 444 GLN A O 1
ATOM 3594 N N . ILE A 1 445 ? -14.506 -7.479 13.870 1.00 96.69 445 ILE A N 1
ATOM 3595 C CA . ILE A 1 445 ? -15.607 -7.362 12.901 1.00 96.69 445 ILE A CA 1
ATOM 3596 C C . ILE A 1 445 ? -16.906 -6.902 13.569 1.00 96.69 445 ILE A C 1
ATOM 3598 O O . ILE A 1 445 ? -17.542 -5.994 13.040 1.00 96.69 445 ILE A O 1
ATOM 3602 N N . ARG A 1 446 ? -17.253 -7.406 14.759 1.00 95.25 446 ARG A N 1
ATOM 3603 C CA . ARG A 1 446 ? -18.372 -6.856 15.556 1.00 95.25 446 ARG A CA 1
ATOM 3604 C C . ARG A 1 446 ? -18.173 -5.370 15.858 1.00 95.25 446 ARG A C 1
ATOM 3606 O O . ARG A 1 446 ? -19.105 -4.570 15.818 1.00 95.25 446 ARG A O 1
ATOM 3613 N N . THR A 1 447 ? -16.930 -4.957 16.111 1.00 95.19 447 THR A N 1
ATOM 3614 C CA . THR A 1 447 ? -16.622 -3.533 16.296 1.00 95.19 447 THR A CA 1
ATOM 3615 C C . THR A 1 447 ? -16.899 -2.739 15.020 1.00 95.19 447 THR A C 1
ATOM 3617 O O . THR A 1 447 ? -17.406 -1.627 15.106 1.00 95.19 447 THR A O 1
ATOM 3620 N N . ILE A 1 448 ? -16.602 -3.278 13.836 1.00 95.81 448 ILE A N 1
ATOM 3621 C CA . ILE A 1 448 ? -16.937 -2.644 12.550 1.00 95.81 448 ILE A CA 1
ATOM 3622 C C . ILE A 1 448 ? -18.461 -2.594 12.347 1.00 95.81 448 ILE A C 1
ATOM 3624 O O . ILE A 1 448 ? -18.983 -1.547 11.959 1.00 95.81 448 ILE A O 1
ATOM 3628 N N . GLU A 1 449 ? -19.176 -3.672 12.678 1.00 95.56 449 GLU A N 1
ATOM 3629 C CA . GLU A 1 449 ? -20.644 -3.756 12.638 1.00 95.56 449 GLU A CA 1
ATOM 3630 C C . GLU A 1 449 ? -21.304 -2.611 13.419 1.00 95.56 449 GLU A C 1
ATOM 3632 O O . GLU A 1 449 ? -22.226 -1.959 12.922 1.00 95.56 449 GLU A O 1
ATOM 3637 N N . SER A 1 450 ? -20.760 -2.287 14.599 1.00 94.38 450 SER A N 1
ATOM 3638 C CA . SER A 1 450 ? -21.274 -1.242 15.494 1.00 94.38 450 SER A CA 1
ATOM 3639 C C . SER A 1 450 ? -21.368 0.155 14.862 1.00 94.38 450 SER A C 1
ATOM 3641 O O . SER A 1 450 ? -22.104 1.015 15.355 1.00 94.38 450 SER A O 1
ATOM 3643 N N . PHE A 1 451 ? -20.631 0.417 13.774 1.00 94.19 45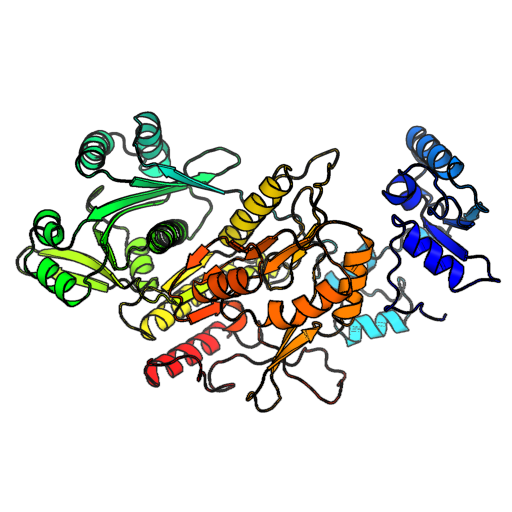1 PHE A N 1
ATOM 3644 C CA . PHE A 1 451 ? -20.691 1.688 13.048 1.00 94.19 451 PHE A CA 1
ATOM 3645 C C . PHE A 1 451 ? -21.888 1.790 12.103 1.00 94.19 451 PHE A C 1
ATOM 3647 O O . PHE A 1 451 ? -22.193 2.902 11.666 1.00 94.19 451 PHE A O 1
ATOM 3654 N N . LYS A 1 452 ? -22.556 0.670 11.788 1.00 93.12 452 LYS A N 1
ATOM 3655 C CA . LYS A 1 452 ? -23.737 0.599 10.910 1.00 93.12 452 LYS A CA 1
ATOM 3656 C C . LYS A 1 452 ? -23.534 1.313 9.577 1.00 93.12 452 LYS A C 1
ATOM 3658 O O . LYS A 1 452 ? -24.372 2.095 9.126 1.00 93.12 452 LYS A O 1
ATOM 3663 N N . LYS A 1 453 ? -22.379 1.074 8.961 1.00 94.44 453 LYS A N 1
ATOM 3664 C CA . LYS A 1 453 ? -21.988 1.686 7.692 1.00 94.44 453 LYS A CA 1
ATOM 3665 C C . LYS A 1 453 ? -21.527 0.628 6.699 1.00 94.44 453 LYS A C 1
ATOM 3667 O O . LYS A 1 453 ? -20.872 -0.328 7.111 1.00 94.44 453 LYS A O 1
ATOM 3672 N N . PRO A 1 454 ? -21.801 0.823 5.399 1.00 96.56 454 PRO A N 1
ATOM 3673 C CA . PRO A 1 454 ? -21.139 0.061 4.353 1.00 96.56 454 PRO A CA 1
ATOM 3674 C C . PRO A 1 454 ? -19.618 0.163 4.469 1.00 96.56 454 PRO A C 1
ATOM 3676 O O . PRO A 1 454 ? -19.084 1.211 4.848 1.00 96.56 454 PRO A O 1
ATOM 3679 N N . VAL A 1 455 ? -18.927 -0.909 4.096 1.00 97.19 455 VAL A N 1
ATOM 3680 C CA . VAL A 1 455 ? -17.477 -1.040 4.241 1.00 97.19 455 VAL A CA 1
ATOM 3681 C C . VAL A 1 455 ? -16.782 -1.059 2.885 1.00 97.19 455 VAL A C 1
ATOM 3683 O O . VAL A 1 455 ? -17.181 -1.769 1.961 1.00 97.19 455 VAL A O 1
ATOM 3686 N N . ILE A 1 456 ? -15.695 -0.302 2.802 1.00 97.44 456 ILE A N 1
ATOM 3687 C CA . ILE A 1 456 ? -14.672 -0.373 1.765 1.00 97.44 456 ILE A CA 1
ATOM 3688 C C . ILE A 1 456 ? -13.494 -1.126 2.373 1.00 97.44 456 ILE A C 1
ATOM 3690 O O . ILE A 1 456 ? -12.839 -0.613 3.283 1.00 97.44 456 ILE A O 1
ATOM 3694 N N . LEU A 1 457 ? -13.240 -2.346 1.907 1.00 96.75 457 LEU A N 1
ATOM 3695 C CA . LEU A 1 457 ? -12.095 -3.124 2.376 1.00 96.75 457 LEU A CA 1
ATOM 3696 C C . LEU A 1 457 ? -10.840 -2.702 1.615 1.00 96.75 457 LEU A C 1
ATOM 3698 O O . LEU A 1 457 ? -10.903 -2.531 0.397 1.00 96.75 457 LEU A O 1
ATOM 3702 N N . VAL A 1 458 ? -9.711 -2.562 2.315 1.00 96.31 458 VAL A N 1
ATOM 3703 C CA . VAL A 1 458 ? -8.439 -2.162 1.696 1.00 96.31 458 VAL A CA 1
ATOM 3704 C C . VAL A 1 458 ? -7.291 -3.107 2.065 1.00 96.31 458 VAL A C 1
ATOM 3706 O O . VAL A 1 458 ? -7.044 -3.332 3.248 1.00 96.31 458 VAL A O 1
ATOM 3709 N N . ASP A 1 459 ? -6.584 -3.639 1.064 1.00 94.50 459 ASP A N 1
ATOM 3710 C CA . ASP A 1 459 ? -5.439 -4.564 1.223 1.00 94.50 459 ASP A CA 1
ATOM 3711 C C . ASP A 1 459 ? -4.224 -4.100 0.406 1.00 94.50 459 ASP A C 1
ATOM 3713 O O . ASP A 1 459 ? -4.361 -3.337 -0.549 1.00 94.50 459 ASP A O 1
ATOM 3717 N N . ASP A 1 460 ? -3.024 -4.583 0.728 1.00 92.56 460 ASP A N 1
ATOM 3718 C CA . ASP A 1 460 ? -1.831 -4.292 -0.078 1.00 92.56 460 ASP A CA 1
ATOM 3719 C C . ASP A 1 460 ? -1.810 -5.076 -1.401 1.00 92.56 460 ASP A C 1
ATOM 3721 O O . ASP A 1 460 ? -1.430 -4.528 -2.438 1.00 92.56 460 ASP A O 1
ATOM 3725 N N . LEU A 1 461 ? -2.283 -6.325 -1.403 1.00 94.69 461 LEU A N 1
ATOM 3726 C CA . LEU A 1 461 ? -2.213 -7.210 -2.567 1.00 94.69 461 LEU A CA 1
ATOM 3727 C C . LEU A 1 461 ? -3.422 -8.138 -2.676 1.00 94.69 461 LEU A C 1
ATOM 3729 O O . LEU A 1 461 ? -3.750 -8.866 -1.741 1.00 94.69 461 LEU A O 1
ATOM 3733 N N . LEU A 1 462 ? -3.954 -8.274 -3.893 1.00 95.44 462 LEU A N 1
ATOM 3734 C CA . LEU A 1 462 ? -4.885 -9.340 -4.246 1.00 95.44 462 LEU A CA 1
ATOM 3735 C C . LEU A 1 462 ? -4.351 -10.228 -5.376 1.00 95.44 462 LEU A C 1
ATOM 3737 O O . LEU A 1 462 ? -4.413 -9.909 -6.567 1.00 95.44 462 LEU A O 1
ATOM 3741 N N . HIS A 1 463 ? -3.844 -11.397 -4.975 1.00 93.38 463 HIS A N 1
ATOM 3742 C CA . HIS A 1 463 ? -3.376 -12.436 -5.896 1.00 93.38 463 HIS A CA 1
ATOM 3743 C C . HIS A 1 463 ? -3.981 -13.815 -5.621 1.00 93.38 463 HIS A C 1
ATOM 3745 O O . HIS A 1 463 ? -4.687 -14.369 -6.458 1.00 93.38 463 HIS A O 1
ATOM 3751 N N . LYS A 1 464 ? -3.741 -14.375 -4.428 1.00 91.12 464 LYS A N 1
ATOM 3752 C CA . LYS A 1 464 ? -4.325 -15.667 -4.001 1.00 91.12 464 LYS A CA 1
ATOM 3753 C C . LYS A 1 464 ? -5.487 -15.515 -3.014 1.00 91.12 464 LYS A C 1
ATOM 3755 O O . LYS A 1 464 ? -6.150 -16.504 -2.693 1.00 91.12 464 LYS A O 1
ATOM 3760 N N . GLY A 1 465 ? -5.706 -14.287 -2.537 1.00 90.69 465 GLY A N 1
ATOM 3761 C CA . GLY A 1 465 ? -6.789 -13.914 -1.631 1.00 90.69 465 GLY A CA 1
ATOM 3762 C C . GLY A 1 465 ? -6.739 -14.586 -0.262 1.00 90.69 465 GLY A C 1
ATOM 3763 O O . GLY A 1 465 ? -7.789 -14.904 0.275 1.00 90.69 465 GLY A O 1
ATOM 3764 N N . TYR A 1 466 ? -5.552 -14.844 0.298 1.00 92.69 466 TYR A N 1
ATOM 3765 C CA . TYR A 1 466 ? -5.438 -15.535 1.589 1.00 92.69 466 TYR A CA 1
ATOM 3766 C C . TYR A 1 466 ? -6.163 -14.798 2.721 1.00 92.69 466 TYR A C 1
ATOM 3768 O O . TYR A 1 466 ? -6.967 -15.411 3.409 1.00 92.69 466 TYR A O 1
ATOM 3776 N N . ARG A 1 467 ? -5.954 -13.481 2.864 1.00 93.19 467 ARG A N 1
ATOM 3777 C CA . ARG A 1 467 ? -6.642 -12.672 3.884 1.00 93.19 467 ARG A CA 1
ATOM 3778 C C . ARG A 1 467 ? -8.146 -12.614 3.655 1.00 93.19 467 ARG A C 1
ATOM 3780 O O . ARG A 1 467 ? -8.907 -12.921 4.565 1.00 93.19 467 ARG A O 1
ATOM 3787 N N . ILE A 1 468 ? -8.576 -12.288 2.430 1.00 93.31 468 ILE A N 1
ATOM 3788 C CA . ILE A 1 468 ? -10.009 -12.177 2.126 1.00 93.31 468 ILE A CA 1
ATOM 3789 C C . ILE A 1 468 ? -10.754 -13.500 2.353 1.00 93.31 468 ILE A C 1
ATOM 3791 O O . ILE A 1 468 ? -11.864 -13.477 2.864 1.00 93.31 468 ILE A O 1
ATOM 3795 N N . LYS A 1 469 ? -10.137 -14.654 2.062 1.00 92.69 469 LYS A N 1
ATOM 3796 C CA . LYS A 1 469 ? -10.731 -15.978 2.316 1.00 92.69 469 LYS A CA 1
ATOM 3797 C C . LYS A 1 469 ? -11.012 -16.250 3.793 1.00 92.69 469 LYS A C 1
ATOM 3799 O O . LYS A 1 469 ? -11.993 -16.921 4.084 1.00 92.69 469 LYS A O 1
ATOM 3804 N N . GLU A 1 470 ? -10.179 -15.736 4.694 1.00 93.31 470 GLU A N 1
ATOM 3805 C CA . GLU A 1 470 ? -10.348 -15.926 6.139 1.00 93.31 470 GLU A CA 1
ATOM 3806 C C . GLU A 1 470 ? -11.359 -14.931 6.730 1.00 93.31 470 GLU A C 1
ATOM 3808 O O . GLU A 1 470 ? -12.170 -15.301 7.575 1.00 93.31 470 GLU A O 1
ATOM 3813 N N . ILE A 1 471 ? -11.372 -13.678 6.258 1.00 94.62 471 ILE A N 1
ATOM 3814 C CA . ILE A 1 471 ? -12.260 -12.639 6.813 1.00 94.62 471 ILE A CA 1
ATOM 3815 C C . ILE A 1 471 ? -13.664 -12.635 6.185 1.00 94.62 471 ILE A C 1
ATOM 3817 O O . ILE A 1 471 ? -14.630 -12.292 6.863 1.00 94.62 471 ILE A O 1
ATOM 3821 N N . ASP A 1 472 ? -13.812 -13.006 4.906 1.00 93.75 472 ASP A N 1
ATOM 3822 C CA . ASP A 1 472 ? -15.086 -12.953 4.169 1.00 93.75 472 ASP A CA 1
ATOM 3823 C C . ASP A 1 472 ? -16.219 -13.758 4.833 1.00 93.75 472 ASP A C 1
ATOM 3825 O O . ASP A 1 472 ? -17.319 -13.211 4.969 1.00 93.75 472 ASP A O 1
ATOM 3829 N N . PRO A 1 473 ? -15.993 -14.999 5.315 1.00 94.81 473 PRO A N 1
ATOM 3830 C CA . PRO A 1 473 ? -17.024 -15.756 6.021 1.00 94.81 473 PRO A CA 1
ATOM 3831 C C . PRO A 1 473 ? -17.518 -15.044 7.285 1.00 94.81 473 PRO A C 1
ATOM 3833 O O . PRO A 1 473 ? -18.716 -15.035 7.564 1.00 94.81 473 PRO A O 1
ATOM 3836 N N . ILE A 1 474 ? -16.608 -14.407 8.026 1.00 96.38 474 ILE A N 1
ATOM 3837 C CA . ILE A 1 474 ? -16.931 -13.700 9.268 1.00 96.38 474 ILE A CA 1
ATOM 3838 C C . ILE A 1 474 ? -17.707 -12.413 8.963 1.00 96.38 474 ILE A C 1
ATOM 3840 O O . ILE A 1 474 ? -18.716 -12.127 9.605 1.00 96.38 474 ILE A O 1
ATOM 3844 N N . LEU A 1 475 ? -17.297 -11.670 7.931 1.00 96.00 475 LEU A N 1
ATOM 3845 C CA . LEU A 1 475 ? -18.022 -10.487 7.457 1.00 96.00 475 LEU A CA 1
ATOM 3846 C C . LEU A 1 475 ? -19.460 -10.834 7.045 1.00 96.00 475 LEU A C 1
ATOM 3848 O O . LEU A 1 475 ? -20.386 -10.108 7.395 1.00 96.00 475 LEU A O 1
ATOM 3852 N N . LYS A 1 476 ? -19.658 -11.956 6.339 1.00 94.94 476 LYS A N 1
ATOM 3853 C CA . LYS A 1 476 ? -20.989 -12.445 5.943 1.00 94.94 476 LYS A CA 1
ATOM 3854 C C . LYS A 1 476 ? -21.833 -12.859 7.145 1.00 94.94 476 LYS A C 1
ATOM 3856 O O . LYS A 1 476 ? -23.004 -12.503 7.203 1.00 94.94 476 LYS A O 1
ATOM 3861 N N . LYS A 1 477 ? -21.242 -13.561 8.116 1.00 96.69 477 LYS A N 1
ATOM 3862 C CA . LYS A 1 477 ? -21.915 -13.967 9.361 1.00 96.69 477 LYS A CA 1
ATOM 3863 C C . LYS A 1 477 ? -22.477 -12.769 10.139 1.00 96.69 477 LYS A C 1
ATOM 3865 O O . LYS A 1 477 ? -23.578 -12.868 10.668 1.00 96.69 477 LYS A O 1
ATOM 3870 N N . HIS A 1 478 ? -21.752 -11.648 10.159 1.00 95.00 478 HIS A N 1
ATOM 3871 C CA . HIS A 1 478 ? -22.176 -10.383 10.786 1.00 95.00 478 HIS A CA 1
ATOM 3872 C C . HIS A 1 478 ? -22.894 -9.424 9.828 1.00 95.00 478 HIS A C 1
ATOM 3874 O O . HIS A 1 478 ? -23.029 -8.242 10.119 1.00 95.00 478 HIS A O 1
ATOM 3880 N N . ASN A 1 479 ? -23.338 -9.905 8.660 1.00 95.12 479 ASN A N 1
ATOM 3881 C CA . ASN A 1 479 ? -24.068 -9.117 7.660 1.00 95.12 479 ASN A CA 1
ATOM 3882 C C . ASN A 1 479 ? -23.393 -7.779 7.291 1.00 95.12 479 ASN A C 1
ATOM 3884 O O . ASN A 1 479 ? -24.063 -6.785 6.997 1.00 95.12 479 ASN A O 1
ATOM 3888 N N . ILE A 1 480 ? -22.058 -7.740 7.277 1.00 96.38 480 ILE A N 1
ATOM 3889 C CA . ILE A 1 480 ? -21.317 -6.537 6.904 1.00 96.38 480 ILE A CA 1
ATOM 3890 C C . ILE A 1 480 ? -21.476 -6.298 5.405 1.00 96.38 480 ILE A C 1
ATOM 3892 O O . ILE A 1 480 ? -20.989 -7.067 4.571 1.00 96.38 480 ILE A O 1
ATOM 3896 N N . HIS A 1 481 ? -22.118 -5.186 5.051 1.00 95.56 481 HIS A N 1
ATOM 3897 C CA . HIS A 1 481 ? -22.257 -4.781 3.660 1.00 95.56 481 HIS A CA 1
ATOM 3898 C C . HIS A 1 481 ? -20.930 -4.235 3.120 1.00 95.56 481 HIS A C 1
ATOM 3900 O O . HIS A 1 481 ? -20.600 -3.059 3.281 1.00 95.56 481 HIS A O 1
ATOM 3906 N N . VAL A 1 482 ? -20.153 -5.101 2.472 1.00 95.81 482 VAL A N 1
ATOM 3907 C CA . VAL A 1 482 ? -18.924 -4.704 1.783 1.00 95.81 482 VAL A CA 1
ATOM 3908 C C . VAL A 1 482 ? -19.269 -4.200 0.388 1.00 95.81 482 VAL A C 1
ATOM 3910 O O . VAL A 1 482 ? -19.664 -4.981 -0.474 1.00 95.81 482 VAL A O 1
ATOM 3913 N N . LYS A 1 483 ? -19.075 -2.902 0.162 1.00 95.50 483 LYS A N 1
ATOM 3914 C CA . LYS A 1 483 ? -19.401 -2.232 -1.100 1.00 95.50 483 LYS A CA 1
ATOM 3915 C C . LYS A 1 483 ? -18.388 -2.533 -2.201 1.00 95.50 483 LYS A C 1
ATOM 3917 O O . LYS A 1 483 ? -18.765 -2.736 -3.348 1.00 95.50 483 LYS A O 1
ATOM 3922 N N . LYS A 1 484 ? -17.099 -2.514 -1.855 1.00 96.00 484 LYS A N 1
ATOM 3923 C CA . LYS A 1 484 ? -15.983 -2.715 -2.787 1.00 96.00 484 LYS A CA 1
ATOM 3924 C C . LYS A 1 484 ? -14.716 -3.089 -2.025 1.00 96.00 484 LYS A C 1
ATOM 3926 O O . LYS A 1 484 ? -14.544 -2.690 -0.869 1.00 96.00 484 LYS A O 1
ATOM 3931 N N . ILE A 1 485 ? -13.839 -3.837 -2.681 1.00 96.50 485 ILE A N 1
ATOM 3932 C CA . ILE A 1 485 ? -12.483 -4.124 -2.210 1.00 96.50 485 ILE A CA 1
ATOM 3933 C C . ILE A 1 485 ? -11.510 -3.306 -3.058 1.00 96.50 485 ILE A C 1
ATOM 3935 O O . ILE A 1 485 ? -11.574 -3.358 -4.280 1.00 96.50 485 ILE A O 1
ATOM 3939 N N . ILE A 1 486 ? -10.629 -2.530 -2.434 1.00 97.12 486 ILE A N 1
ATOM 3940 C CA . ILE A 1 486 ? -9.626 -1.726 -3.140 1.00 97.12 486 ILE A CA 1
ATOM 3941 C C . ILE A 1 486 ? -8.239 -2.171 -2.687 1.00 97.12 486 ILE A C 1
ATOM 3943 O O . ILE A 1 486 ? -7.985 -2.224 -1.491 1.00 97.12 486 ILE A O 1
ATOM 3947 N N . VAL A 1 487 ? -7.337 -2.501 -3.609 1.00 96.88 487 VAL A N 1
ATOM 3948 C CA . VAL A 1 487 ? -6.005 -3.017 -3.245 1.00 96.88 487 VAL A CA 1
ATOM 3949 C C . VAL A 1 487 ? -4.849 -2.256 -3.878 1.00 96.88 487 VAL A C 1
ATOM 3951 O O . VAL A 1 487 ? -5.004 -1.659 -4.938 1.00 96.88 487 VAL A O 1
ATOM 3954 N N . GLY A 1 488 ? -3.671 -2.282 -3.255 1.00 95.81 488 GLY A N 1
ATOM 3955 C CA . GLY A 1 488 ? -2.462 -1.705 -3.854 1.00 95.81 488 GLY A CA 1
ATOM 3956 C C . GLY A 1 488 ? -2.149 -2.352 -5.206 1.00 95.81 488 GLY A C 1
ATOM 3957 O O . GLY A 1 488 ? -2.174 -1.687 -6.241 1.00 95.81 488 GLY A O 1
ATOM 3958 N N . VAL A 1 489 ? -1.957 -3.671 -5.213 1.00 97.19 489 VAL A N 1
ATOM 3959 C CA . VAL A 1 489 ? -1.705 -4.453 -6.433 1.00 97.19 489 VAL A CA 1
ATOM 3960 C C . VAL A 1 489 ? -2.793 -5.506 -6.633 1.00 97.19 489 VAL A C 1
ATOM 3962 O O . VAL A 1 489 ? -3.055 -6.322 -5.751 1.00 97.19 489 VAL A O 1
ATOM 3965 N N . LEU A 1 490 ? -3.411 -5.531 -7.813 1.00 97.69 490 LEU A N 1
ATOM 3966 C CA . LEU A 1 490 ? -4.376 -6.548 -8.231 1.00 97.69 490 LEU A CA 1
ATOM 3967 C C . LEU A 1 490 ? -3.805 -7.343 -9.399 1.00 97.69 490 LEU A C 1
ATOM 3969 O O . LEU A 1 490 ? -3.447 -6.779 -10.426 1.00 97.69 490 LEU A O 1
ATOM 3973 N N . SER A 1 491 ? -3.756 -8.663 -9.260 1.00 97.81 491 SER A N 1
ATOM 3974 C CA . SER A 1 491 ? -3.391 -9.545 -10.376 1.00 97.81 491 SER A CA 1
ATOM 3975 C C . SER A 1 491 ? -4.612 -10.082 -11.117 1.00 97.81 491 SER A C 1
ATOM 3977 O O . SER A 1 491 ? -5.712 -10.057 -10.568 1.00 97.81 491 SER A O 1
ATOM 3979 N N . GLY A 1 492 ? -4.419 -10.653 -12.311 1.00 96.94 492 GLY A N 1
ATOM 3980 C CA . GLY A 1 492 ? -5.499 -11.291 -13.076 1.00 96.94 492 GLY A CA 1
ATOM 3981 C C . GLY A 1 492 ? -6.171 -12.405 -12.273 1.00 96.94 492 GLY A C 1
ATOM 3982 O O . GLY A 1 492 ? -7.372 -12.367 -12.040 1.00 96.94 492 GLY A O 1
ATOM 3983 N N . ARG A 1 493 ? -5.366 -13.290 -11.669 1.00 95.75 493 ARG A N 1
ATOM 3984 C CA . ARG A 1 493 ? -5.859 -14.329 -10.747 1.00 95.75 493 ARG A CA 1
ATOM 3985 C C . ARG A 1 493 ? -6.656 -13.761 -9.565 1.00 95.75 493 ARG A C 1
ATOM 3987 O O . ARG A 1 493 ? -7.609 -14.383 -9.100 1.00 95.75 493 ARG A O 1
ATOM 3994 N N . GLY A 1 494 ? -6.228 -12.616 -9.036 1.00 96.44 494 GLY A N 1
ATOM 3995 C CA . GLY A 1 494 ? -6.920 -11.936 -7.944 1.00 96.44 494 GLY A CA 1
ATOM 3996 C C . GLY A 1 494 ? -8.263 -11.357 -8.379 1.00 96.44 494 GLY A C 1
ATOM 3997 O O . GLY A 1 494 ? -9.223 -11.434 -7.619 1.00 96.44 494 GLY A O 1
ATOM 3998 N N . LYS A 1 495 ? -8.335 -10.827 -9.603 1.00 96.12 495 LYS A N 1
ATOM 3999 C CA . LYS A 1 495 ? -9.570 -10.336 -10.215 1.00 96.12 495 LYS A CA 1
ATOM 4000 C C . LYS A 1 495 ? -10.562 -11.479 -10.437 1.00 96.12 495 LYS A C 1
ATOM 4002 O O . LYS A 1 495 ? -11.675 -11.397 -9.930 1.00 96.12 495 LYS A O 1
ATOM 4007 N N . ASP A 1 496 ? -10.117 -12.583 -11.039 1.00 96.19 496 ASP A N 1
ATOM 4008 C CA . ASP A 1 496 ? -10.953 -13.772 -11.258 1.00 96.19 496 ASP A CA 1
ATOM 4009 C C . ASP A 1 496 ? -11.543 -14.300 -9.939 1.00 96.19 496 ASP A C 1
ATOM 4011 O O . ASP A 1 496 ? -12.717 -14.654 -9.862 1.00 96.19 496 ASP A O 1
ATOM 4015 N N . LEU A 1 497 ? -10.741 -14.320 -8.864 1.00 94.69 497 LEU A N 1
ATOM 4016 C CA . LEU A 1 497 ? -11.195 -14.725 -7.530 1.00 94.69 497 LEU A CA 1
ATOM 4017 C C . LEU A 1 497 ? -12.364 -13.855 -7.030 1.00 94.69 497 LEU A C 1
ATOM 4019 O O . LEU A 1 497 ? -13.278 -14.376 -6.396 1.00 94.69 497 LEU A O 1
ATOM 4023 N N . MET A 1 498 ? -12.318 -12.546 -7.276 1.00 94.12 498 MET A N 1
ATOM 4024 C CA . MET A 1 498 ? -13.353 -11.602 -6.844 1.00 94.12 498 MET A CA 1
ATOM 4025 C C . MET A 1 498 ? -14.617 -11.723 -7.683 1.00 94.12 498 MET A C 1
ATOM 4027 O O . MET A 1 498 ? -15.707 -11.783 -7.113 1.00 94.12 498 MET A O 1
ATOM 4031 N N . ASP A 1 499 ? -14.463 -11.873 -8.997 1.00 93.38 499 ASP A N 1
ATOM 4032 C CA . ASP A 1 499 ? -15.576 -12.094 -9.919 1.00 93.38 499 ASP A CA 1
ATOM 4033 C C . ASP A 1 499 ? -16.332 -13.388 -9.554 1.00 93.38 499 ASP A C 1
ATOM 4035 O O . ASP A 1 499 ? -17.556 -13.378 -9.430 1.00 93.38 499 ASP A O 1
ATOM 4039 N N . ILE A 1 500 ? -15.611 -14.478 -9.243 1.00 92.12 500 ILE A N 1
ATOM 4040 C CA . ILE A 1 500 ? -16.197 -15.743 -8.752 1.00 92.12 500 ILE A CA 1
ATOM 4041 C C . ILE A 1 500 ? -16.961 -15.546 -7.433 1.00 92.12 500 ILE A C 1
ATOM 4043 O O . ILE A 1 500 ? -17.985 -16.187 -7.200 1.00 92.12 500 ILE A O 1
ATOM 4047 N N . GLN A 1 501 ? -16.466 -14.679 -6.549 1.00 87.94 501 GLN A N 1
ATOM 4048 C CA . GLN A 1 501 ? -17.101 -14.387 -5.261 1.00 87.94 501 GLN A CA 1
ATOM 4049 C C . GLN A 1 501 ? -18.240 -13.359 -5.359 1.00 87.94 501 GLN A C 1
ATOM 4051 O O . GLN A 1 501 ? -18.855 -13.059 -4.332 1.00 87.94 501 GLN A O 1
ATOM 4056 N N . GLY A 1 502 ? -18.514 -12.810 -6.548 1.00 89.38 502 GLY A N 1
ATOM 4057 C CA . GLY A 1 502 ? -19.486 -11.734 -6.739 1.00 89.38 502 GLY A CA 1
ATOM 4058 C C . GLY A 1 502 ? -19.095 -10.443 -6.015 1.00 89.38 502 GLY A C 1
ATOM 4059 O O . GLY A 1 502 ? -19.962 -9.717 -5.532 1.00 89.38 502 GLY A O 1
ATOM 4060 N N . ARG A 1 503 ? -17.790 -10.180 -5.868 1.00 90.38 503 ARG A N 1
ATOM 4061 C CA . ARG A 1 503 ? -17.249 -8.998 -5.188 1.00 90.38 503 ARG A CA 1
ATOM 4062 C C . ARG A 1 503 ? -16.620 -8.059 -6.207 1.00 90.38 503 ARG A C 1
ATOM 4064 O O . ARG A 1 503 ? -15.765 -8.464 -6.981 1.00 90.38 503 ARG A O 1
ATOM 4071 N N . GLU A 1 504 ? -16.980 -6.780 -6.160 1.00 93.75 504 GLU A N 1
ATOM 4072 C CA . GLU A 1 504 ? -16.283 -5.779 -6.965 1.00 93.75 504 GLU A CA 1
ATOM 4073 C C . GLU A 1 504 ? -14.913 -5.452 -6.362 1.00 93.75 504 GLU A C 1
ATOM 4075 O O . GLU A 1 504 ? -14.805 -5.129 -5.171 1.00 93.75 504 GLU A O 1
ATOM 4080 N N . ALA A 1 505 ? -13.881 -5.469 -7.206 1.00 95.25 505 ALA A N 1
ATOM 4081 C CA . ALA A 1 505 ? -12.527 -5.079 -6.844 1.00 95.25 505 ALA A CA 1
ATOM 4082 C C . ALA A 1 505 ? -12.011 -3.922 -7.711 1.00 95.25 505 ALA A C 1
ATOM 4084 O O . ALA A 1 505 ? -12.272 -3.856 -8.910 1.00 95.25 505 ALA A O 1
ATOM 4085 N N . ASP A 1 506 ? -11.259 -3.018 -7.093 1.00 96.50 506 ASP A N 1
ATOM 4086 C CA . ASP A 1 506 ? -10.480 -1.968 -7.751 1.00 96.50 506 ASP A CA 1
ATOM 4087 C C . ASP A 1 506 ? -9.055 -1.970 -7.175 1.00 96.50 506 ASP A C 1
ATOM 4089 O O . ASP A 1 506 ? -8.767 -2.628 -6.172 1.00 96.50 506 ASP A O 1
ATOM 4093 N N . CYS A 1 507 ? -8.130 -1.268 -7.815 1.00 96.31 507 CYS A N 1
ATOM 4094 C CA . CYS A 1 507 ? -6.734 -1.265 -7.409 1.00 96.31 507 CYS A CA 1
ATOM 4095 C C . CYS A 1 507 ? -5.992 0.017 -7.767 1.00 96.31 507 CYS A C 1
ATOM 4097 O O . CYS A 1 507 ? -6.437 0.762 -8.643 1.00 96.31 507 CYS A O 1
ATOM 4099 N N . ALA A 1 508 ? -4.833 0.233 -7.139 1.00 95.75 508 ALA A N 1
ATOM 4100 C CA . ALA A 1 508 ? -3.865 1.209 -7.629 1.00 95.75 508 ALA A CA 1
ATOM 4101 C C . ALA A 1 508 ? -3.170 0.692 -8.900 1.00 95.75 508 ALA A C 1
ATOM 4103 O O . ALA A 1 508 ? -3.249 1.341 -9.940 1.00 95.75 508 ALA A O 1
ATOM 4104 N N . TYR A 1 509 ? -2.619 -0.524 -8.856 1.00 97.31 509 TYR A N 1
ATOM 4105 C CA . TYR A 1 509 ? -1.925 -1.144 -9.985 1.00 97.31 509 TYR A CA 1
ATOM 4106 C C . TYR A 1 509 ? -2.542 -2.488 -10.363 1.00 97.31 509 TYR A C 1
ATOM 4108 O O . TYR A 1 509 ? -2.644 -3.395 -9.535 1.00 97.31 509 TYR A O 1
ATOM 4116 N N . TYR A 1 510 ? -2.914 -2.636 -11.636 1.00 97.75 510 TYR A N 1
ATOM 4117 C CA . TYR A 1 510 ? -3.386 -3.905 -12.188 1.00 97.75 510 TYR A CA 1
ATOM 4118 C C . TYR A 1 510 ? -2.261 -4.594 -12.964 1.00 97.75 510 TYR A C 1
ATOM 4120 O O . TYR A 1 510 ? -1.826 -4.088 -13.995 1.00 97.75 510 TYR A O 1
ATOM 4128 N N . ILE A 1 511 ? -1.804 -5.748 -12.471 1.00 97.94 511 ILE A N 1
ATOM 4129 C CA . ILE A 1 511 ? -0.679 -6.523 -13.011 1.00 97.94 511 ILE A CA 1
ATOM 4130 C C . ILE A 1 511 ? -1.171 -7.941 -13.351 1.00 97.94 511 ILE A C 1
ATOM 4132 O O . ILE A 1 511 ? -1.064 -8.847 -12.518 1.00 97.94 511 ILE A O 1
ATOM 4136 N N . PRO A 1 512 ? -1.734 -8.169 -14.557 1.00 95.88 512 PRO A N 1
ATOM 4137 C CA . PRO A 1 512 ? -2.443 -9.406 -14.897 1.00 95.88 512 PRO A CA 1
ATOM 4138 C C . PRO A 1 512 ? -1.629 -10.672 -14.609 1.00 95.88 512 PRO A C 1
ATOM 4140 O O . PRO A 1 512 ? -2.086 -11.570 -13.900 1.00 95.88 512 PRO A O 1
ATOM 4143 N N . ASN A 1 513 ? -0.387 -10.687 -15.094 1.00 95.06 513 ASN A N 1
ATOM 4144 C CA . ASN A 1 513 ? 0.512 -11.837 -15.094 1.00 95.06 513 ASN A CA 1
ATOM 4145 C C . ASN A 1 513 ? 1.627 -11.707 -14.042 1.00 95.06 513 ASN A C 1
ATOM 4147 O O . ASN A 1 513 ? 2.791 -11.993 -14.317 1.00 95.06 513 ASN A O 1
ATOM 4151 N N . LEU A 1 514 ? 1.285 -11.251 -12.836 1.00 96.31 514 LEU A N 1
ATOM 4152 C CA . LEU A 1 514 ? 2.227 -11.110 -11.721 1.00 96.31 514 LEU A CA 1
ATOM 4153 C C . LEU A 1 514 ? 3.008 -12.415 -11.466 1.00 96.31 514 LEU A C 1
ATOM 4155 O O . LEU A 1 514 ? 2.408 -13.435 -11.120 1.00 96.31 514 LEU A O 1
ATOM 4159 N N . ARG A 1 515 ? 4.342 -12.375 -11.602 1.00 95.81 515 ARG A N 1
ATOM 4160 C CA . ARG A 1 515 ? 5.215 -13.534 -11.343 1.00 95.81 515 ARG A CA 1
ATOM 4161 C C . ARG A 1 515 ? 5.496 -13.695 -9.856 1.00 95.81 515 ARG A C 1
ATOM 4163 O O . ARG A 1 515 ? 5.271 -14.763 -9.293 1.00 95.81 515 ARG A O 1
ATOM 4170 N N . LEU A 1 516 ? 6.003 -12.631 -9.239 1.00 96.12 516 LEU A N 1
ATOM 4171 C CA . LEU A 1 516 ? 6.351 -12.549 -7.823 1.00 96.12 516 LEU A CA 1
ATOM 4172 C C . LEU A 1 516 ? 6.041 -11.150 -7.302 1.00 96.12 516 LEU A C 1
ATOM 4174 O O . LEU A 1 516 ? 6.061 -10.184 -8.061 1.00 96.12 516 LEU A O 1
ATOM 4178 N N . TRP A 1 517 ? 5.796 -11.050 -6.000 1.00 95.50 517 TRP A N 1
ATOM 4179 C CA . TRP A 1 517 ? 5.689 -9.775 -5.308 1.00 95.50 517 TRP A CA 1
ATOM 4180 C C . TRP A 1 517 ? 6.549 -9.803 -4.049 1.00 95.50 517 TRP A C 1
ATOM 4182 O O . TRP A 1 517 ? 6.658 -10.840 -3.391 1.00 95.50 517 TRP A O 1
ATOM 4192 N N . PHE A 1 518 ? 7.111 -8.653 -3.705 1.00 95.75 518 PHE A N 1
ATOM 4193 C CA . PHE A 1 518 ? 7.898 -8.455 -2.500 1.00 95.75 518 PHE A CA 1
ATOM 4194 C C . PHE A 1 518 ? 7.525 -7.121 -1.861 1.00 95.75 518 PHE A C 1
ATOM 4196 O O . PHE A 1 518 ? 7.273 -6.140 -2.556 1.00 95.75 518 PHE A O 1
ATOM 4203 N N . ASN A 1 519 ? 7.525 -7.088 -0.532 1.00 94.81 519 ASN A N 1
ATOM 4204 C CA . ASN A 1 519 ? 7.473 -5.850 0.235 1.00 94.81 519 ASN A CA 1
ATOM 4205 C C . ASN A 1 519 ? 8.858 -5.636 0.846 1.00 94.81 519 ASN A C 1
ATOM 4207 O O . ASN A 1 519 ? 9.375 -6.545 1.495 1.00 94.81 519 ASN A O 1
ATOM 4211 N N . GLU A 1 520 ? 9.454 -4.465 0.629 1.00 95.38 520 GLU A N 1
ATOM 4212 C CA . GLU A 1 520 ? 10.816 -4.133 1.060 1.00 95.38 520 GLU A CA 1
ATOM 4213 C C . GLU A 1 520 ? 11.045 -4.435 2.548 1.00 95.38 520 GLU A C 1
ATOM 4215 O O . GLU A 1 520 ? 12.020 -5.091 2.905 1.00 95.38 520 GLU A O 1
ATOM 4220 N N . ASN A 1 521 ? 10.110 -4.034 3.412 1.00 91.94 521 ASN A N 1
ATOM 4221 C CA . ASN A 1 521 ? 10.211 -4.235 4.856 1.00 91.94 521 ASN A CA 1
ATOM 4222 C C . ASN A 1 521 ? 10.300 -5.717 5.277 1.00 91.94 521 ASN A C 1
ATOM 4224 O O . ASN A 1 521 ? 10.905 -6.025 6.299 1.00 91.94 521 ASN A O 1
ATOM 4228 N N . LEU A 1 522 ? 9.715 -6.642 4.506 1.00 94.00 522 LEU A N 1
ATOM 4229 C CA . LEU A 1 522 ? 9.759 -8.085 4.786 1.00 94.00 522 LEU A CA 1
ATOM 4230 C C . LEU A 1 522 ? 11.062 -8.737 4.309 1.00 94.00 522 LEU A C 1
ATOM 4232 O O . LEU A 1 522 ? 11.325 -9.896 4.637 1.00 94.00 522 LEU A O 1
ATOM 4236 N N . MET A 1 523 ? 11.876 -8.011 3.542 1.00 95.88 523 MET A N 1
ATOM 4237 C CA . MET A 1 523 ? 13.157 -8.502 3.044 1.00 95.88 523 MET A CA 1
ATOM 4238 C C . MET A 1 523 ? 14.298 -8.258 4.030 1.00 95.88 523 MET A C 1
ATOM 4240 O O . MET A 1 523 ? 15.328 -8.903 3.901 1.00 95.88 523 MET A O 1
ATOM 4244 N N . TYR A 1 524 ? 14.142 -7.374 5.017 1.00 95.06 524 TYR A N 1
ATOM 4245 C CA . TYR A 1 524 ? 15.215 -7.024 5.949 1.00 95.06 524 TYR A CA 1
ATOM 4246 C C . TYR A 1 524 ? 14.966 -7.632 7.338 1.00 95.06 524 TYR A C 1
ATOM 4248 O O . TYR A 1 524 ? 14.047 -7.197 8.042 1.00 95.06 524 TYR A O 1
ATOM 4256 N N . PRO A 1 525 ? 15.773 -8.624 7.761 1.00 92.06 525 PRO A N 1
ATOM 4257 C CA . PRO A 1 525 ? 15.658 -9.207 9.092 1.00 92.06 525 PRO A CA 1
ATOM 4258 C C . PRO A 1 525 ? 15.767 -8.179 10.211 1.00 92.06 525 PRO A C 1
ATOM 4260 O O . PRO A 1 525 ? 16.462 -7.175 10.075 1.00 92.06 525 PRO A O 1
ATOM 4263 N N . PHE A 1 526 ? 15.077 -8.445 11.323 1.00 86.56 526 PHE A N 1
ATOM 4264 C CA . PHE A 1 526 ? 14.962 -7.569 12.503 1.00 86.56 526 PHE A CA 1
ATOM 4265 C C . PHE A 1 526 ? 14.210 -6.245 12.283 1.00 86.56 526 PHE A C 1
ATOM 4267 O O . PHE A 1 526 ? 13.860 -5.587 13.260 1.00 86.56 526 PHE A O 1
ATOM 4274 N N . LEU A 1 527 ? 13.921 -5.870 11.033 1.00 88.56 527 LEU A N 1
ATOM 4275 C CA . LEU A 1 527 ? 13.132 -4.685 10.688 1.00 88.56 527 LEU A CA 1
ATOM 4276 C C . LEU A 1 527 ? 11.675 -5.035 10.353 1.00 88.56 527 LEU A C 1
ATOM 4278 O O . LEU A 1 527 ? 10.761 -4.289 10.701 1.00 88.56 527 LEU A O 1
ATOM 4282 N N . GLY A 1 528 ? 11.449 -6.184 9.719 1.00 88.75 528 GLY A N 1
ATOM 4283 C CA . GLY A 1 528 ? 10.123 -6.737 9.461 1.00 88.75 528 GLY A CA 1
ATOM 4284 C C . GLY A 1 528 ? 10.178 -8.246 9.247 1.00 88.75 528 GLY A C 1
ATOM 4285 O O . GLY A 1 528 ? 11.257 -8.825 9.157 1.00 88.75 528 GLY A O 1
ATOM 4286 N N . GLY A 1 529 ? 9.015 -8.889 9.169 1.00 91.19 529 GLY A N 1
ATOM 4287 C CA . GLY A 1 529 ? 8.887 -10.332 8.963 1.00 91.19 529 GLY A CA 1
ATOM 4288 C C . GLY A 1 529 ? 7.434 -10.789 9.081 1.00 91.19 529 GLY A C 1
ATOM 4289 O O . GLY A 1 529 ? 6.598 -10.054 9.605 1.00 91.19 529 GLY A O 1
ATOM 4290 N N . ASP A 1 530 ? 7.140 -11.987 8.579 1.00 91.69 530 ASP A N 1
ATOM 4291 C CA . ASP A 1 530 ? 5.856 -12.660 8.811 1.00 91.69 530 ASP A CA 1
ATOM 4292 C C . ASP A 1 530 ? 5.867 -13.293 10.217 1.00 91.69 530 ASP A C 1
ATOM 4294 O O . ASP A 1 530 ? 6.921 -13.709 10.694 1.00 91.69 530 ASP A O 1
ATOM 4298 N N . GLY A 1 531 ? 4.721 -13.395 10.893 1.00 91.06 531 GLY A N 1
ATOM 4299 C CA . GLY A 1 531 ? 4.653 -13.952 12.251 1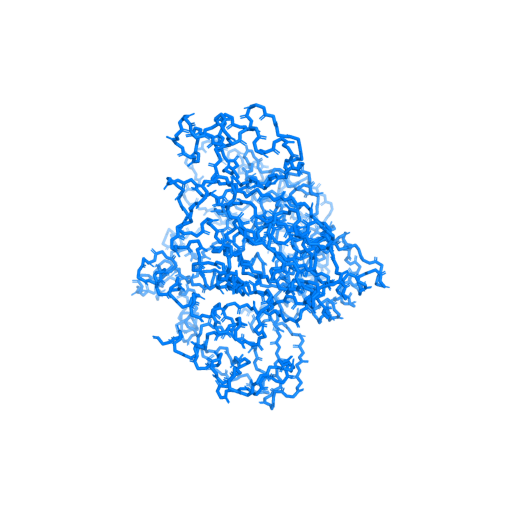.00 91.06 531 GLY A CA 1
ATOM 4300 C C . GLY A 1 531 ? 4.964 -15.455 12.317 1.00 91.06 531 GLY A C 1
ATOM 4301 O O . GLY A 1 531 ? 4.742 -16.187 11.352 1.00 91.06 531 GLY A O 1
ATOM 4302 N N . ILE A 1 532 ? 5.421 -15.940 13.475 1.00 90.50 532 ILE A N 1
ATOM 4303 C CA . ILE A 1 532 ? 5.538 -17.376 13.789 1.00 90.50 532 ILE A CA 1
ATOM 4304 C C . ILE A 1 532 ? 4.545 -17.736 14.896 1.00 90.50 532 ILE A C 1
ATOM 4306 O O . ILE A 1 532 ? 4.453 -17.047 15.911 1.00 90.50 532 ILE A O 1
ATOM 4310 N N . TRP A 1 533 ? 3.826 -18.842 14.715 1.00 82.19 533 TRP A N 1
ATOM 4311 C CA . TRP A 1 533 ? 2.949 -19.404 15.733 1.00 82.19 533 TRP A CA 1
ATOM 4312 C C . TRP A 1 533 ? 3.803 -19.964 16.868 1.00 82.19 533 TRP A C 1
ATOM 4314 O O . TRP A 1 533 ? 4.604 -20.876 16.662 1.00 82.19 533 TRP A O 1
ATOM 4324 N N . VAL A 1 534 ? 3.610 -19.433 18.072 1.00 70.81 534 VAL A N 1
ATOM 4325 C CA . VAL A 1 534 ? 4.158 -20.010 19.299 1.00 70.81 534 VAL A CA 1
ATOM 4326 C C . VAL A 1 534 ? 3.015 -20.608 20.116 1.00 70.81 534 VAL A C 1
ATOM 4328 O O . VAL A 1 534 ? 2.028 -19.930 20.381 1.00 70.81 534 VAL A O 1
ATOM 4331 N N . GLU A 1 535 ? 3.124 -21.887 20.479 1.00 62.84 535 GLU A N 1
ATOM 4332 C CA . GLU A 1 535 ? 2.101 -22.593 21.274 1.00 62.84 535 GLU A CA 1
ATOM 4333 C C . GLU A 1 535 ? 2.024 -22.082 22.722 1.00 62.84 535 GLU A C 1
ATOM 4335 O O . GLU A 1 535 ? 0.969 -22.153 23.345 1.00 62.84 535 GLU A O 1
ATOM 4340 N N . ASN A 1 536 ? 3.119 -21.512 23.231 1.00 58.00 536 ASN A N 1
ATOM 4341 C CA . ASN A 1 536 ? 3.181 -20.857 24.532 1.00 58.00 536 ASN A CA 1
ATOM 4342 C C . ASN A 1 536 ? 3.310 -19.344 24.333 1.00 58.00 536 ASN A C 1
ATOM 4344 O O . ASN A 1 536 ? 4.290 -18.885 23.743 1.00 58.00 536 ASN A O 1
ATOM 4348 N N . GLU A 1 537 ? 2.353 -18.571 24.851 1.00 52.28 537 GLU A N 1
ATOM 4349 C CA . GLU A 1 537 ? 2.421 -17.107 24.944 1.00 52.28 537 GLU A CA 1
ATOM 4350 C C . GLU A 1 537 ? 3.558 -16.695 25.891 1.00 52.28 537 GLU A C 1
ATOM 4352 O O . GLU A 1 537 ? 3.351 -16.319 27.044 1.00 52.28 537 GLU A O 1
ATOM 4357 N N . ASN A 1 538 ? 4.804 -16.824 25.444 1.00 48.16 538 ASN A N 1
ATOM 4358 C CA . ASN A 1 538 ? 5.933 -16.435 26.263 1.00 48.16 538 ASN A CA 1
ATOM 4359 C C . ASN A 1 538 ? 6.077 -14.914 26.287 1.00 48.16 538 ASN A C 1
ATOM 4361 O O . ASN A 1 538 ? 6.019 -14.227 25.269 1.00 48.16 538 ASN A O 1
ATOM 4365 N N . ASN A 1 539 ? 6.305 -14.441 27.511 1.00 51.75 539 ASN A N 1
ATOM 4366 C CA . ASN A 1 539 ? 6.646 -13.107 27.996 1.00 51.75 539 ASN A CA 1
ATOM 4367 C C . ASN A 1 539 ? 7.860 -12.437 27.312 1.00 51.75 539 ASN A C 1
ATOM 4369 O O . ASN A 1 539 ? 8.741 -11.921 27.992 1.00 51.75 539 ASN A O 1
ATOM 4373 N N . THR A 1 540 ? 7.954 -12.439 25.983 1.00 52.69 540 THR A N 1
ATOM 4374 C CA . THR A 1 540 ? 9.010 -11.729 25.255 1.00 52.69 540 THR A CA 1
ATOM 4375 C C . THR A 1 540 ? 8.515 -10.372 24.766 1.00 52.69 540 THR A C 1
ATOM 4377 O O . THR A 1 540 ? 7.353 -10.206 24.400 1.00 52.69 540 THR A O 1
ATOM 4380 N N . ASN A 1 541 ? 9.415 -9.389 24.733 1.00 60.81 541 ASN A N 1
ATOM 4381 C CA . ASN A 1 541 ? 9.138 -8.046 24.200 1.00 60.81 541 ASN A CA 1
ATOM 4382 C C . ASN A 1 541 ? 9.093 -7.996 22.673 1.00 60.81 541 ASN A C 1
ATOM 4384 O O . ASN A 1 541 ? 8.739 -6.974 22.093 1.00 60.81 541 ASN A O 1
ATOM 4388 N N . LEU A 1 542 ? 9.489 -9.089 22.023 1.00 70.69 542 LEU A N 1
ATOM 4389 C CA . LEU A 1 542 ? 9.565 -9.207 20.578 1.00 70.69 542 LEU A CA 1
ATOM 4390 C C . LEU A 1 542 ? 8.477 -10.151 20.084 1.00 70.69 542 LEU A C 1
ATOM 4392 O O . LEU A 1 542 ? 8.251 -11.207 20.677 1.00 70.69 542 LEU A O 1
ATOM 4396 N N . ILE A 1 543 ? 7.844 -9.757 18.981 1.00 78.69 543 ILE A N 1
ATOM 4397 C CA . ILE A 1 543 ? 6.912 -10.594 18.233 1.00 78.69 543 ILE A CA 1
ATOM 4398 C C . ILE A 1 543 ? 7.740 -11.609 17.426 1.00 78.69 543 ILE A C 1
ATOM 4400 O O . ILE A 1 543 ? 8.535 -11.192 16.576 1.00 78.69 543 ILE A O 1
ATOM 4404 N N . PRO A 1 544 ? 7.579 -12.923 17.668 1.00 86.12 544 PRO A N 1
ATOM 4405 C CA . PRO A 1 544 ? 8.260 -13.961 16.901 1.00 86.12 544 PRO A CA 1
ATOM 4406 C C . PRO A 1 544 ? 7.915 -13.846 15.416 1.00 86.12 544 PRO A C 1
ATOM 4408 O O . PRO A 1 544 ? 6.741 -13.842 15.042 1.00 86.12 544 PRO A O 1
ATOM 4411 N N . SER A 1 545 ? 8.937 -13.738 14.571 1.00 89.88 545 SER A N 1
ATOM 4412 C CA . SER A 1 545 ? 8.772 -13.507 13.136 1.00 89.88 545 SER A CA 1
ATOM 4413 C C . SER A 1 545 ? 9.872 -14.172 12.310 1.00 89.88 545 SER A C 1
ATOM 4415 O O . SER A 1 545 ? 10.923 -14.544 12.834 1.00 89.88 545 SER A O 1
ATOM 4417 N N . ILE A 1 546 ? 9.607 -14.345 11.015 1.00 92.69 546 ILE A N 1
ATOM 4418 C CA . ILE A 1 546 ? 10.504 -14.950 10.035 1.00 92.69 546 ILE A CA 1
ATOM 4419 C C . ILE A 1 546 ? 10.547 -14.130 8.743 1.00 92.69 546 ILE A C 1
ATOM 4421 O O . ILE A 1 546 ? 9.525 -13.657 8.241 1.00 92.69 546 ILE A O 1
ATOM 4425 N N . ASN A 1 547 ? 11.738 -14.013 8.160 1.00 94.75 547 ASN A N 1
ATOM 4426 C CA . ASN A 1 547 ? 11.928 -13.522 6.798 1.00 94.75 547 ASN A CA 1
ATOM 4427 C C . ASN A 1 547 ? 12.050 -14.710 5.843 1.00 94.75 547 ASN A C 1
ATOM 4429 O O . ASN A 1 547 ? 12.782 -15.662 6.109 1.00 94.75 547 ASN A O 1
ATOM 4433 N N . LEU A 1 548 ? 11.368 -14.647 4.699 1.00 94.50 548 LEU A N 1
ATOM 4434 C CA . LEU A 1 548 ? 11.323 -15.746 3.728 1.00 94.50 548 LEU A CA 1
ATOM 4435 C C . LEU A 1 548 ? 12.550 -15.759 2.798 1.00 94.50 548 LEU A C 1
ATOM 4437 O O . LEU A 1 548 ? 12.411 -15.801 1.576 1.00 94.50 548 LEU A O 1
ATOM 4441 N N . ILE A 1 549 ? 13.741 -15.702 3.394 1.00 96.00 549 ILE A N 1
ATOM 4442 C CA . ILE A 1 549 ? 15.059 -15.680 2.745 1.00 96.00 549 ILE A CA 1
ATOM 4443 C C . ILE A 1 549 ? 16.023 -16.629 3.466 1.00 96.00 549 ILE A C 1
ATOM 4445 O O . ILE A 1 549 ? 15.805 -16.986 4.626 1.00 96.00 549 ILE A O 1
ATOM 4449 N N . LEU A 1 550 ? 17.124 -17.006 2.814 1.00 96.00 550 LEU A N 1
ATOM 4450 C CA . LEU A 1 550 ? 18.170 -17.802 3.461 1.00 96.00 550 LEU A CA 1
ATOM 4451 C C . LEU A 1 550 ? 18.907 -16.977 4.541 1.00 96.00 550 LEU A C 1
ATOM 4453 O O . LEU A 1 550 ? 19.060 -15.767 4.375 1.00 96.00 550 LEU A O 1
ATOM 4457 N N . PRO A 1 551 ? 19.404 -17.608 5.623 1.00 94.19 551 PRO A N 1
ATOM 4458 C CA . PRO A 1 551 ? 19.282 -19.031 5.961 1.00 94.19 551 PRO A CA 1
ATOM 4459 C C . PRO A 1 551 ? 17.987 -19.384 6.716 1.00 94.19 551 PRO A C 1
ATOM 4461 O O . PRO A 1 551 ? 17.791 -20.548 7.050 1.00 94.19 551 PRO A O 1
ATOM 4464 N N . PHE A 1 552 ? 17.115 -18.410 6.997 1.00 92.94 552 PHE A N 1
ATOM 4465 C CA . PHE A 1 552 ? 15.919 -18.605 7.827 1.00 92.94 552 PHE A CA 1
ATOM 4466 C C . PHE A 1 552 ? 14.859 -19.481 7.153 1.00 92.94 552 PHE A C 1
ATOM 4468 O O . PHE A 1 552 ? 14.193 -20.274 7.810 1.00 92.94 552 PHE A O 1
ATOM 4475 N N . TYR A 1 553 ? 14.713 -19.349 5.837 1.00 93.06 553 TYR A N 1
ATOM 4476 C CA . TYR A 1 553 ? 13.751 -20.088 5.034 1.00 93.06 553 TYR A CA 1
ATOM 4477 C C . TYR A 1 553 ? 14.322 -20.369 3.645 1.00 93.06 553 TYR A C 1
ATOM 4479 O O . TYR A 1 553 ? 14.968 -19.512 3.044 1.00 93.06 553 TYR A O 1
ATOM 4487 N N . SER A 1 554 ? 14.050 -21.555 3.097 1.00 91.62 554 SER A N 1
ATOM 4488 C CA . SER A 1 554 ? 14.360 -21.856 1.696 1.00 91.62 554 SER A CA 1
ATOM 4489 C C . SER A 1 554 ? 13.237 -21.310 0.801 1.00 91.62 554 SER A C 1
ATOM 4491 O O . SER A 1 554 ? 12.137 -21.855 0.873 1.00 91.62 554 SER A O 1
ATOM 4493 N N . PRO A 1 555 ? 13.446 -20.270 -0.038 1.00 90.44 555 PRO A N 1
ATOM 4494 C CA . PRO A 1 555 ? 12.374 -19.560 -0.755 1.00 90.44 555 PRO A CA 1
ATOM 4495 C C . PRO A 1 555 ? 11.709 -20.368 -1.888 1.00 90.44 555 PRO A C 1
ATOM 4497 O O . PRO A 1 555 ? 11.785 -20.012 -3.061 1.00 90.44 555 PRO A O 1
ATOM 4500 N N . MET A 1 556 ? 10.995 -21.450 -1.558 1.00 87.94 556 MET A N 1
ATOM 4501 C CA . MET A 1 556 ? 10.403 -22.395 -2.524 1.00 87.94 556 MET A CA 1
ATOM 4502 C C . MET A 1 556 ? 9.336 -21.773 -3.443 1.00 87.94 556 MET A C 1
ATOM 4504 O O . MET A 1 556 ? 8.928 -22.370 -4.443 1.00 87.94 556 MET A O 1
ATOM 4508 N N . PHE A 1 557 ? 8.851 -20.576 -3.107 1.00 90.44 557 PHE A N 1
ATOM 4509 C CA . PHE A 1 557 ? 7.917 -19.820 -3.936 1.00 90.44 557 PHE A CA 1
ATOM 4510 C C . PHE A 1 557 ? 8.596 -19.160 -5.150 1.00 90.44 557 PHE A C 1
ATOM 4512 O O . PHE A 1 557 ? 7.906 -18.873 -6.128 1.00 90.44 557 PHE A O 1
ATOM 4519 N N . ILE A 1 558 ? 9.921 -18.962 -5.122 1.00 94.75 558 ILE A N 1
ATOM 4520 C CA . ILE A 1 558 ? 10.711 -18.449 -6.247 1.00 94.75 558 ILE A CA 1
ATOM 4521 C C . ILE A 1 558 ? 11.039 -19.624 -7.176 1.00 94.75 558 ILE A C 1
ATOM 4523 O O . ILE A 1 558 ? 11.971 -20.389 -6.942 1.00 94.75 558 ILE A O 1
ATOM 4527 N N . ARG A 1 559 ? 10.239 -19.802 -8.232 1.00 92.69 559 ARG A N 1
ATOM 4528 C CA . ARG A 1 559 ? 10.360 -20.937 -9.160 1.00 92.69 559 ARG A CA 1
ATOM 4529 C C . ARG A 1 559 ? 11.060 -20.541 -10.454 1.00 92.69 559 ARG A C 1
ATOM 4531 O O . ARG A 1 559 ? 10.609 -19.636 -11.139 1.00 92.69 559 ARG A O 1
ATOM 4538 N N . GLY A 1 560 ? 12.086 -21.297 -10.838 1.00 92.50 560 GLY A N 1
ATOM 4539 C CA . GLY A 1 560 ? 12.805 -21.108 -12.105 1.00 92.50 560 GLY A CA 1
ATOM 4540 C C . GLY A 1 560 ? 14.003 -20.158 -12.028 1.00 92.50 560 GLY A C 1
ATOM 4541 O O . GLY A 1 560 ? 14.752 -20.082 -12.995 1.00 92.50 560 GLY A O 1
ATOM 4542 N N . ALA A 1 561 ? 14.222 -19.489 -10.892 1.00 95.50 561 ALA A N 1
ATOM 4543 C CA . ALA A 1 561 ? 15.467 -18.773 -10.622 1.00 95.50 561 ALA A CA 1
ATOM 4544 C C . ALA A 1 561 ? 16.606 -19.752 -10.281 1.00 95.50 561 ALA A C 1
ATOM 4546 O O . ALA A 1 561 ? 16.367 -20.845 -9.752 1.00 95.50 561 ALA A O 1
ATOM 4547 N N . SER A 1 562 ? 17.851 -19.360 -10.560 1.00 96.25 562 SER A N 1
ATOM 4548 C CA . SER A 1 562 ? 19.023 -20.154 -10.185 1.00 96.25 562 SER A CA 1
ATOM 4549 C C . SER A 1 562 ? 19.230 -20.149 -8.664 1.00 96.25 562 SER A C 1
ATOM 4551 O O . SER A 1 562 ? 18.854 -19.207 -7.962 1.00 96.25 562 SER A O 1
ATOM 4553 N N . LYS A 1 563 ? 19.867 -21.203 -8.133 1.00 95.12 563 LYS A N 1
ATOM 4554 C CA . LYS A 1 563 ? 20.229 -21.264 -6.704 1.00 95.12 563 LYS A CA 1
ATOM 4555 C C . LYS A 1 563 ? 21.149 -20.109 -6.301 1.00 95.12 563 LYS A C 1
ATOM 4557 O O . LYS A 1 563 ? 21.008 -19.581 -5.205 1.00 95.12 563 LYS A O 1
ATOM 4562 N N . GLU A 1 564 ? 22.050 -19.716 -7.199 1.00 96.81 564 GLU A N 1
ATOM 4563 C CA . GLU A 1 564 ? 22.956 -18.582 -7.014 1.00 96.81 564 GLU A CA 1
ATOM 4564 C C . GLU A 1 564 ? 22.192 -17.259 -6.894 1.00 96.81 564 GLU A C 1
ATOM 4566 O O . GLU A 1 564 ? 22.435 -16.509 -5.957 1.00 96.81 564 GLU A O 1
ATOM 4571 N N . ALA A 1 565 ? 21.198 -17.005 -7.752 1.00 97.19 565 ALA A N 1
ATOM 4572 C CA . ALA A 1 565 ? 20.391 -15.787 -7.670 1.00 97.19 565 ALA A CA 1
ATOM 4573 C C . ALA A 1 565 ? 19.578 -15.718 -6.362 1.00 97.19 565 ALA A C 1
ATOM 4575 O O . ALA A 1 565 ? 19.497 -14.666 -5.733 1.00 97.19 565 ALA A O 1
ATOM 4576 N N . ILE A 1 566 ? 19.023 -16.848 -5.902 1.00 97.31 566 ILE A N 1
ATOM 4577 C CA . ILE A 1 566 ? 18.315 -16.929 -4.610 1.00 97.31 566 ILE A CA 1
ATOM 4578 C C . ILE A 1 566 ? 19.275 -16.683 -3.433 1.00 97.31 566 ILE A C 1
ATOM 4580 O O . ILE A 1 566 ? 18.914 -16.001 -2.467 1.00 97.31 566 ILE A O 1
ATOM 4584 N N . TYR A 1 567 ? 20.494 -17.224 -3.508 1.00 97.56 567 TYR A N 1
ATOM 4585 C CA . TYR A 1 567 ? 21.541 -16.979 -2.518 1.00 97.56 567 TYR A CA 1
ATOM 4586 C C . TYR A 1 567 ? 21.939 -15.499 -2.487 1.00 97.56 567 TYR A C 1
ATOM 4588 O O . TYR A 1 567 ? 21.911 -14.894 -1.418 1.00 97.56 567 TYR A O 1
ATOM 4596 N N . ASN A 1 568 ? 22.215 -14.895 -3.646 1.00 97.81 568 ASN A N 1
ATOM 4597 C CA . ASN A 1 568 ? 22.597 -13.487 -3.768 1.00 97.81 568 ASN A CA 1
ATOM 4598 C C . ASN A 1 568 ? 21.496 -12.550 -3.265 1.00 97.81 568 ASN A C 1
ATOM 4600 O O . ASN A 1 568 ? 21.788 -11.622 -2.512 1.00 97.81 568 ASN A O 1
ATOM 4604 N N . LEU A 1 569 ? 20.229 -12.827 -3.601 1.00 98.00 569 LEU A N 1
ATOM 4605 C CA . LEU A 1 569 ? 19.085 -12.102 -3.048 1.00 98.00 569 LEU A CA 1
ATOM 4606 C C . LEU A 1 569 ? 19.107 -12.135 -1.517 1.00 98.00 569 LEU A C 1
ATOM 4608 O O . LEU A 1 569 ? 19.028 -11.090 -0.874 1.00 98.00 569 LEU A O 1
ATOM 4612 N N . SER A 1 570 ? 19.226 -13.332 -0.940 1.00 97.94 570 SER A N 1
ATOM 4613 C CA . SER A 1 570 ? 19.212 -13.515 0.513 1.00 97.94 570 SER A CA 1
ATOM 4614 C C . SER A 1 570 ? 20.403 -12.820 1.179 1.00 97.94 570 SER A C 1
ATOM 4616 O O . SER A 1 570 ? 20.228 -12.131 2.179 1.00 97.94 570 SER A O 1
ATOM 4618 N N . MET A 1 571 ? 21.599 -12.924 0.592 1.00 97.81 571 MET A N 1
ATOM 4619 C CA . MET A 1 571 ? 22.806 -12.258 1.084 1.00 97.81 571 MET A CA 1
ATOM 4620 C C . MET A 1 571 ? 22.648 -10.735 1.083 1.00 97.81 571 MET A C 1
ATOM 4622 O O . MET A 1 571 ? 22.898 -10.093 2.099 1.00 97.81 571 MET A O 1
ATOM 4626 N N . VAL A 1 572 ? 22.162 -10.151 -0.017 1.00 98.19 572 VAL A N 1
ATOM 4627 C CA . VAL A 1 572 ? 21.928 -8.701 -0.100 1.00 98.19 572 VAL A CA 1
ATOM 4628 C C . VAL A 1 572 ? 20.886 -8.245 0.913 1.00 98.19 572 VAL A C 1
ATOM 4630 O O . VAL A 1 572 ? 21.050 -7.189 1.514 1.00 98.19 572 VAL A O 1
ATOM 4633 N N . CYS A 1 573 ? 19.851 -9.043 1.155 1.00 97.75 573 CYS A N 1
ATOM 4634 C CA . CYS A 1 573 ? 18.858 -8.763 2.185 1.00 97.75 573 CYS A CA 1
ATOM 4635 C C . CYS A 1 573 ? 19.469 -8.711 3.599 1.00 97.75 573 CYS A C 1
ATOM 4637 O O . CYS A 1 573 ? 19.195 -7.771 4.345 1.00 97.75 573 CYS A O 1
ATOM 4639 N N . LEU A 1 574 ? 20.340 -9.669 3.946 1.00 96.88 574 LEU A N 1
ATOM 4640 C CA . LEU A 1 574 ? 21.075 -9.682 5.219 1.00 96.88 574 LEU A CA 1
ATOM 4641 C C . LEU A 1 574 ? 22.028 -8.484 5.338 1.00 96.88 574 LEU A C 1
ATOM 4643 O O . LEU A 1 574 ? 22.082 -7.825 6.373 1.00 96.88 574 LEU A O 1
ATOM 4647 N N . GLU A 1 575 ? 22.772 -8.185 4.274 1.00 96.75 575 GLU A N 1
ATOM 4648 C CA . GLU A 1 575 ? 23.731 -7.078 4.243 1.00 96.75 575 GLU A CA 1
ATOM 4649 C C . GLU A 1 575 ? 23.064 -5.703 4.227 1.00 96.75 575 GLU A C 1
ATOM 4651 O O . GLU A 1 575 ? 23.687 -4.735 4.640 1.00 96.75 575 GLU A O 1
ATOM 4656 N N . ASN A 1 576 ? 21.840 -5.594 3.710 1.00 96.19 576 ASN A N 1
ATOM 4657 C CA . ASN A 1 576 ? 21.056 -4.361 3.747 1.00 96.19 576 ASN A CA 1
ATOM 4658 C C . ASN A 1 576 ? 20.458 -4.090 5.133 1.00 96.19 576 ASN A C 1
ATOM 4660 O O . ASN A 1 576 ? 20.188 -2.933 5.446 1.00 96.19 576 ASN A O 1
ATOM 4664 N N . ALA A 1 577 ? 20.207 -5.140 5.922 1.00 93.00 577 ALA A N 1
ATOM 4665 C CA . ALA A 1 577 ? 19.679 -5.026 7.280 1.00 93.00 577 ALA A CA 1
ATOM 4666 C C . ALA A 1 577 ? 20.754 -4.654 8.319 1.00 93.00 577 ALA A C 1
ATOM 4668 O O . ALA A 1 577 ? 20.412 -4.174 9.399 1.00 93.00 577 ALA A O 1
ATOM 4669 N N . LYS A 1 578 ? 22.031 -4.897 8.001 1.00 88.75 578 LYS A N 1
ATOM 4670 C CA . LYS A 1 578 ? 23.199 -4.514 8.803 1.00 88.75 578 LYS A CA 1
ATOM 4671 C C . LYS A 1 578 ? 23.547 -3.042 8.601 1.00 88.75 578 LYS A C 1
ATOM 4673 O O . LYS A 1 578 ? 23.895 -2.398 9.616 1.00 88.75 578 LYS A O 1
#

=== Feature glossary ===
Key to the feature types in this record:

— What the protein is —

Primary structure: the covalent order of the twenty standard amino acids along the backbone. Two proteins with the same sequence will (almost always) fold to the same structure; two with 30% identity often share a fold but not the details.

Database cross-references. InterPro integrates a dozen domain/family signature databases into unified entries with residue-range hits. GO terms attach function/process/location labels with evidence codes. CATH codes position the fold in a four-level structural taxonomy. Organism is the NCBI-taxonomy species name.

— Where its atoms are —

The mmCIF block holds the 3D Cartesian coordinates of each backbone atom (N, Cα, C, O) in ångströms. mmCIF is the PDB's canonical archive format — a tagged-loop text representation of the atomic model.

Six rendered views show the 3D structure from the faces of a cube — i.e. along ±x, ±y, ±z. Rendering representation is drawn randomly per protein from cartoon (secondary-structure ribbons), sticks (backbone bonds), or molecular surface; coloring is either N→C rainbow (blue at the N-terminus through red at the C-terminus) or one color per chain.

— Local backbone conformation —

DSSP 8-state secondary structure assigns each residue one of H (α-helix), G (3₁₀-helix), I (π-helix), E (extended β-strand), B (isolated β-bridge), T (hydrogen-bonded turn), S (bend), or '-' (coil). The assignment is computed from backbone hydrogen-bond geometry via the Kabsch–Sander algorithm.

P-SEA three-state annotation labels each residue as helix, strand, or coil based purely on the geometry of the Cα trace. It serves as a fallback when the full backbone (and thus DSSP) is unavailable.

The φ/ψ torsion pair specifies the backbone conformation at each residue. φ rotates about the N–Cα bond, ψ about the Cα–C bond. Steric clashes forbid most of the (φ, ψ) plane — the allowed regions (α-helix basin, β-sheet basin, left-handed helix) are the Ramachandran-allowed regions.

— Global shape and packing —

The geometric summary reports three shape descriptors. Rg (radius of gyration) measures how spread out the Cα atoms are about their centre of mass; compact globular proteins have small Rg, elongated or unfolded ones large. Cα contacts (<8 Å, |i−j|>4) count long-range residue pairs in spatial proximity — high for tightly packed folds, near zero for rods or random coil. The bounding-box extents give the protein's footprint along x, y, z in Å.

Accessible surface area quantifies burial. A residue with SASA near zero is packed into the hydrophobic core; one with SASA >100 Å² sits on the surface. Computed here via the Shrake–Rupley numerical algorithm with a 1.4 Å probe.

Plot images: a contact map (which residues are close in 3D, as an N×N binary image), a Ramachandran scatter (backbone torsion angles, revealing secondary-structure composition at a glance), and — for AlphaFold structures — a PAE heatmap (pairwise prediction confidence).

— Structural neighborhood —

The Foldseek 3Di string encodes local tertiary geometry as a 20-letter alphabet — one character per residue — derived from the relative positions of nearby Cα atoms. Unlike the amino-acid sequence, 3Di is a direct function of the 3D structure, so two proteins with the same fold have similar 3Di strings even at low sequence identity.

Nearest PDB neighbors are the top structural matches found by Foldseek when searching this structure against the entire Protein Data Bank. Each hit reports a TM-score (0 to 1; >0.5 almost always implies the same fold) and an E-value. These are *structural* homologs — they may share no detectable sequence similarity.

— Confidence and disorder —

For AlphaFold models, the B-factor field carries pLDDT — the model's own estimate of local accuracy on a 0–100 scale. Regions with pLDDT<50 should be treated as essentially unmodeled; they often correspond to intrinsically disordered segments.

B-factor (Debye–Waller factor) reflects atomic displacement in the crystal lattice. It is an experimental observable (units Å²), not a prediction; low values mean the atom is pinned down, high values mean it moves or is heterogeneous across the crystal.

Predicted aligned error is AlphaFold's pairwise confidence. Unlike pLDDT (per-residue), PAE is per-residue-pair and captures whether two parts of the structure are correctly placed relative to each other. Units are ångströms of expected positional error.